Protein AF-M1MI46-F1 (afdb_monomer)

Foldseek 3Di:
DDPPPPDDDDDDDWFDDDDQDKDKDKDKAFADPQKDKDKDPAFQWPPVFKWKALDPPNDHDTDPDKDWDADPVRRRIIIIMGGGPRGIMMIITIGSIHDDDPVSVVSVVVSVVRVVVVVVVVVVVVVVVVVVVVVVVVVVVVVVVVVVVVVVVVVVVVVVVVVVVVVVVVVVVVVVVVVVVVVVVVVVVVVVVVVVVVVVVVVVVVVVVVVVVVVVVVVVVVVVVVCVVCVCVVVPPDDPVRVVVVVVVVVVQAAEDEEAQAPVCCCVVCVPDDFRYWYAHPPQRWIWGDHVPDTHTDDLSPFDDADCVDQGPHGNVVVVVVVVCVVCVPDDPCPVVCVVVVVVVVVVVVVVVCVVPPPDPPVPDDCVNVVNPPDDPDDDDDPVQCPDPNGNHDPDPVRHGPDDPDDDPPPPPDDDPVRCVVPDDPPVRCLVPQPQPDHCCVQPVPPPPDGPDPCPRPVPPPDPDAPPPPGDDDDDDDDDADDAPDPDPDDHDPVNVVVNQVVQCHPHGAAEPEPEEPLVVQDFHKYWYAPHHPDLDGAIWIKGWADDPGSQWIKMWTFGPCPDPDNRWIWIWIRHRNRTDHIDTDDDPSRHDDCVNVVHDHPDPDDPVNPPPD

Radius of gyration: 76.77 Å; Cα contacts (8 Å, |Δi|>4): 601; chains: 1; bounding box: 136×108×229 Å

pLDDT: mean 82.17, std 14.29, range [41.44, 98.5]

Secondary structure (DSSP, 8-state):
-----SS----PPP----S---EEEEEEEE-BTTEEEEE-SSSSEEEEEEEEEEETTTEEEEE--EEEE--SS-TT--EEEEE-S-SEEEEEEEE------HHHHHHHHHHHHHHHHHHHHHHHHHHHHHHHHHHHHHHHHHHHHHHHHHHHHHHHHHHHHHHHHHHHHHHHHHHHHHHHHHHHHHHHHHHHHHHHHHHHHHHHHHHHHHHHHHHHHHHHHHHHHHHHHHHHHHS-SS-HHHHHHHHHHHHHT--BPPPBSSGGGHHHHSSSPPTT-EEEETTTTEEEEE-SSSEEE-SGGGPPPP-SSS-SSS-HHHHHHHHHHHHHTT--TTHHHHHHHHHHHHHHHHHHHHHHH--S-TT---TTTTT-TT-----PPPGGGSSSTTSS----TTSS--SPPP-----TT---HHHHHHHSPPHHHHHHHT-SSS-HHHH-SSSSSS-S-GGGSSSS-S-SS--SSS----S----PPPPTT--SSPPPPHHHHHHHHHHTT-SSSPEE-TTSBTTT--SSEEEEEES-BTSSSSSEEEEEEEESSSSSSEEEEEEE-SSSS--S-EEEEEEETTEEPPPEEPPBTTBPPPGGGGTPPPSSPPPGGGGTT-

Nearest PDB structures (foldseek):
  7q3g-assembly1_B  TM=3.097E-01  e=3.326E+00  Desulfofustis sp. PB-SRB1

Structure (mmCIF, N/CA/C/O backbone):
data_AF-M1MI46-F1
#
_entry.id   AF-M1MI46-F1
#
loop_
_atom_site.group_PDB
_atom_site.id
_atom_site.type_symbol
_atom_site.label_atom_id
_atom_site.label_alt_id
_atom_site.label_comp_id
_atom_site.label_asym_id
_atom_site.label_entity_id
_atom_site.label_seq_id
_atom_site.pdbx_PDB_ins_code
_atom_site.Cartn_x
_atom_site.Cartn_y
_atom_site.Cartn_z
_atom_site.occupancy
_atom_site.B_iso_or_equiv
_atom_site.auth_seq_id
_atom_site.auth_comp_id
_atom_site.auth_asym_id
_atom_site.auth_atom_id
_atom_site.pdbx_PDB_model_num
ATOM 1 N N . MET A 1 1 ? -41.808 -1.245 58.869 1.00 45.84 1 MET A N 1
ATOM 2 C CA . MET A 1 1 ? -40.716 -0.907 59.804 1.00 45.84 1 MET A CA 1
ATOM 3 C C . MET A 1 1 ? -41.253 0.136 60.759 1.00 45.84 1 MET A C 1
ATOM 5 O O . MET A 1 1 ? -41.869 1.089 60.299 1.00 45.84 1 MET A O 1
ATOM 9 N N . SER A 1 2 ? -41.160 -0.130 62.061 1.00 47.25 2 SER A N 1
ATOM 10 C CA . SER A 1 2 ? -41.651 0.770 63.105 1.00 47.25 2 SER A CA 1
ATOM 11 C C . SER A 1 2 ? -40.947 2.122 62.974 1.00 47.25 2 SER A C 1
ATOM 13 O O . SER A 1 2 ? -39.722 2.169 62.993 1.00 47.25 2 SER A O 1
ATOM 15 N N . ASN A 1 3 ? -41.715 3.198 62.782 1.00 56.69 3 ASN A N 1
ATOM 16 C CA . ASN A 1 3 ? -41.227 4.580 62.767 1.00 56.69 3 ASN A CA 1
ATOM 17 C C . ASN A 1 3 ? -40.944 5.025 64.210 1.00 56.69 3 ASN A C 1
ATOM 19 O O . ASN A 1 3 ? -41.645 5.881 64.744 1.00 56.69 3 ASN A O 1
ATOM 23 N N . TYR A 1 4 ? -39.972 4.398 64.860 1.00 60.97 4 TYR A N 1
ATOM 24 C CA . TYR A 1 4 ? -39.498 4.802 66.174 1.00 60.97 4 TYR A CA 1
ATOM 25 C C . TYR A 1 4 ? -37.981 5.048 66.112 1.00 60.97 4 TYR A C 1
ATOM 27 O O . TYR A 1 4 ? -37.277 4.211 65.543 1.00 60.97 4 TYR A O 1
ATOM 35 N N . PRO A 1 5 ? -37.474 6.143 66.706 1.00 62.88 5 PRO A N 1
ATOM 36 C CA . PRO A 1 5 ? -38.234 7.259 67.274 1.00 62.88 5 PRO A CA 1
ATOM 37 C C . PRO A 1 5 ? -38.684 8.248 66.182 1.00 62.88 5 PRO A C 1
ATOM 39 O O . PRO A 1 5 ? -37.930 8.558 65.263 1.00 62.88 5 PRO A O 1
ATOM 42 N N . LYS A 1 6 ? -39.913 8.774 66.280 1.00 67.62 6 LYS A N 1
ATOM 43 C CA . LYS A 1 6 ? -40.302 10.004 65.552 1.00 67.62 6 LYS A CA 1
ATOM 44 C C . LYS A 1 6 ? -39.835 11.261 66.287 1.00 67.62 6 LYS A C 1
ATOM 46 O O . LYS A 1 6 ? -39.567 12.267 65.643 1.00 67.62 6 LYS A O 1
ATOM 51 N N . GLU A 1 7 ? -39.740 11.178 67.611 1.00 75.31 7 GLU A N 1
ATOM 52 C CA . GLU A 1 7 ? -39.284 12.218 68.534 1.00 75.31 7 GLU A CA 1
ATOM 53 C C . GLU A 1 7 ? -38.570 11.549 69.719 1.00 75.31 7 GLU A C 1
ATOM 55 O O . GLU A 1 7 ? -38.691 10.339 69.910 1.00 75.31 7 GLU A O 1
ATOM 60 N N . ILE A 1 8 ? -37.812 12.322 70.496 1.00 78.00 8 ILE A N 1
ATOM 61 C CA . ILE A 1 8 ? -37.105 11.826 71.684 1.00 78.00 8 ILE A CA 1
ATOM 62 C C . ILE A 1 8 ? -38.130 11.471 72.766 1.00 78.00 8 ILE A C 1
ATOM 64 O O . ILE A 1 8 ? -38.998 12.285 73.086 1.00 78.00 8 ILE A O 1
ATOM 68 N N . ASP A 1 9 ? -38.004 10.282 73.355 1.00 82.94 9 ASP A N 1
ATOM 69 C CA . ASP A 1 9 ? -38.838 9.894 74.489 1.00 82.94 9 ASP A CA 1
ATOM 70 C C . ASP A 1 9 ? -38.557 10.795 75.695 1.00 82.94 9 ASP A C 1
ATOM 72 O O . ASP A 1 9 ? -37.427 10.895 76.174 1.00 82.94 9 ASP A O 1
ATOM 76 N N . ASN A 1 10 ? -39.613 11.436 76.197 1.00 81.69 10 ASN A N 1
ATOM 77 C CA . ASN A 1 10 ? -39.555 12.311 77.361 1.00 81.69 10 ASN A CA 1
ATOM 78 C C . ASN A 1 10 ? -40.213 11.635 78.569 1.00 81.69 10 ASN A C 1
ATOM 80 O O . ASN A 1 10 ? -41.377 11.219 78.523 1.00 81.69 10 ASN A O 1
ATOM 84 N N . PHE A 1 11 ? -39.479 11.572 79.677 1.00 82.25 11 PHE A N 1
ATOM 85 C CA . PHE A 1 11 ? -39.963 11.063 80.959 1.00 82.25 11 PHE A CA 1
ATOM 86 C C . PHE A 1 11 ? -40.108 12.226 81.939 1.00 82.25 11 PHE A C 1
ATOM 88 O O . PHE A 1 11 ? -39.228 13.078 82.026 1.00 82.25 11 PHE A O 1
ATOM 95 N N . VAL A 1 12 ? -41.230 12.273 82.661 1.00 75.50 12 VAL A N 1
ATOM 96 C CA . VAL A 1 12 ? -41.435 13.260 83.730 1.00 75.50 12 VAL A CA 1
ATOM 97 C C . VAL A 1 12 ? -40.519 12.889 84.893 1.00 75.50 12 VAL A C 1
ATOM 99 O O . VAL A 1 12 ? -40.491 11.729 85.306 1.00 75.50 12 VAL A O 1
ATOM 102 N N . GLU A 1 13 ? -39.760 13.857 85.400 1.00 79.25 13 GLU A N 1
ATOM 103 C CA . GLU A 1 13 ? -38.877 13.647 86.544 1.00 79.25 13 GLU A CA 1
ATOM 104 C C . GLU A 1 13 ? -39.716 13.398 87.803 1.00 79.25 13 GLU A C 1
ATOM 106 O O . GLU A 1 13 ? -40.487 14.253 88.231 1.00 79.25 13 GLU A O 1
ATOM 111 N N . LYS A 1 14 ? -39.576 12.206 88.387 1.00 82.19 14 LYS A N 1
ATOM 112 C CA . LYS A 1 14 ? -40.170 11.865 89.682 1.00 82.19 14 LYS A CA 1
ATOM 113 C C . LYS A 1 14 ? -39.311 12.463 90.796 1.00 82.19 14 LYS A C 1
ATOM 115 O O . LYS A 1 14 ? -38.084 12.341 90.767 1.00 82.19 14 LYS A O 1
ATOM 120 N N . LEU A 1 15 ? -39.940 13.055 91.807 1.00 78.88 15 LEU A N 1
ATOM 121 C CA . LEU A 1 15 ? -39.293 13.583 93.007 1.00 78.88 15 LEU A CA 1
ATOM 122 C C . LEU A 1 15 ? -38.750 12.434 93.869 1.00 78.88 15 LEU A C 1
ATOM 124 O O . LEU A 1 15 ? -39.371 12.000 94.838 1.00 78.88 15 LEU A O 1
ATOM 128 N N . ASN A 1 16 ? -37.574 11.930 93.499 1.00 67.50 16 ASN A N 1
ATOM 129 C CA . ASN A 1 16 ? -36.930 10.793 94.144 1.00 67.50 16 ASN A CA 1
ATOM 130 C C . ASN A 1 16 ? -35.952 11.261 95.232 1.00 67.50 16 ASN A C 1
ATOM 132 O O . ASN A 1 16 ? -34.869 11.765 94.919 1.00 67.50 16 ASN A O 1
ATOM 136 N N . LYS A 1 17 ? -36.317 11.124 96.513 1.00 60.38 17 LYS A N 1
ATOM 137 C CA . LYS A 1 17 ? -35.444 11.503 97.636 1.00 60.38 17 LYS A CA 1
ATOM 138 C C . LYS A 1 17 ? -35.492 10.458 98.756 1.00 60.38 17 LYS A C 1
ATOM 140 O O . LYS A 1 17 ? -36.524 10.213 99.365 1.00 60.38 17 LYS A O 1
ATOM 145 N N . LEU A 1 18 ? -34.338 9.843 99.005 1.00 56.00 18 LEU A N 1
ATOM 146 C CA . LEU A 1 18 ? -34.160 8.545 99.672 1.00 56.00 18 LEU A CA 1
ATOM 147 C C . LEU A 1 18 ? -34.063 8.560 101.212 1.00 56.00 18 LEU A C 1
ATOM 149 O O . LEU A 1 18 ? -33.775 7.523 101.798 1.00 56.00 18 LEU A O 1
ATOM 153 N N . ASP A 1 19 ? -34.345 9.675 101.889 1.00 59.00 19 ASP A N 1
ATOM 154 C CA . ASP A 1 19 ? -33.951 9.845 103.302 1.00 59.00 19 ASP A CA 1
ATOM 155 C C . ASP A 1 19 ? -35.105 10.177 104.271 1.00 59.00 19 ASP A C 1
ATOM 157 O O . ASP A 1 19 ? -34.891 10.878 105.256 1.00 59.00 19 ASP A O 1
ATOM 161 N N . ASN A 1 20 ? -36.344 9.719 104.026 1.00 63.91 20 ASN A N 1
ATOM 162 C CA . ASN A 1 20 ? -37.511 9.994 104.901 1.00 63.91 20 ASN A CA 1
ATOM 163 C C . ASN A 1 20 ? -37.749 11.496 105.206 1.00 63.91 20 ASN A C 1
ATOM 165 O O . ASN A 1 20 ? -38.446 11.851 106.160 1.00 63.91 20 ASN A O 1
ATOM 169 N N . ASN A 1 21 ? -37.163 12.384 104.404 1.00 73.56 21 ASN A N 1
ATOM 170 C CA . ASN A 1 21 ? -37.239 13.823 104.585 1.00 73.56 21 ASN A CA 1
ATOM 171 C C . ASN A 1 21 ? -38.555 14.353 104.018 1.00 73.56 21 ASN A C 1
ATOM 173 O O . ASN A 1 21 ? -39.020 13.923 102.965 1.00 73.56 21 ASN A O 1
ATOM 177 N N . THR A 1 22 ? -39.130 15.329 104.710 1.00 79.31 22 THR A N 1
ATOM 178 C CA . THR A 1 22 ? -40.333 16.025 104.263 1.00 79.31 22 THR A CA 1
ATOM 179 C C . THR A 1 22 ? -39.940 17.250 103.443 1.00 79.31 22 THR A C 1
ATOM 181 O O . THR A 1 22 ? -39.203 18.113 103.922 1.00 79.31 22 THR A O 1
ATOM 184 N N . TYR A 1 23 ? -40.438 17.341 102.214 1.00 83.88 23 TYR A N 1
ATOM 185 C CA . TYR A 1 23 ? -40.173 18.448 101.300 1.00 83.88 23 TYR A CA 1
ATOM 186 C C . TYR A 1 23 ? -41.397 19.337 101.179 1.00 83.88 23 TYR A C 1
ATOM 188 O O . TYR A 1 23 ? -42.492 18.843 100.937 1.00 83.88 23 TYR A O 1
ATOM 196 N N . VAL A 1 24 ? -41.200 20.647 101.310 1.00 86.19 24 VAL A N 1
ATOM 197 C CA . VAL A 1 24 ? -42.235 21.636 101.003 1.00 86.19 24 VAL A CA 1
ATOM 198 C C . VAL A 1 24 ? -42.163 21.937 99.513 1.00 86.19 24 VAL A C 1
ATOM 200 O O . VAL A 1 24 ? -41.141 22.434 99.036 1.00 86.19 24 VAL A O 1
ATOM 203 N N . ILE A 1 25 ? -43.234 21.623 98.795 1.00 87.94 25 ILE A N 1
ATOM 204 C CA . ILE A 1 25 ? -43.391 21.923 97.375 1.00 87.94 25 ILE A CA 1
ATOM 205 C C . ILE A 1 25 ? -44.410 23.046 97.218 1.00 87.94 25 ILE A C 1
ATOM 207 O O . ILE A 1 25 ? -45.293 23.232 98.057 1.00 87.94 25 ILE A O 1
ATOM 211 N N . GLU A 1 26 ? -44.242 23.820 96.154 1.00 89.75 26 GLU A N 1
ATOM 212 C CA . GLU A 1 26 ? -45.206 24.795 95.677 1.00 89.75 26 GLU A CA 1
ATOM 213 C C . GLU A 1 26 ? -45.521 24.480 94.215 1.00 89.75 26 GLU A C 1
ATOM 215 O O . GLU A 1 26 ? -44.627 24.493 93.371 1.00 89.75 26 GLU A O 1
ATOM 220 N N . GLU A 1 27 ? -46.787 24.198 93.932 1.00 89.75 27 GLU A N 1
ATOM 221 C CA . GLU A 1 27 ? -47.305 24.054 92.578 1.00 89.75 27 GLU A CA 1
ATOM 222 C C . GLU A 1 27 ? -48.005 25.339 92.154 1.00 89.75 27 GLU A C 1
ATOM 224 O O . GLU A 1 27 ? -48.923 25.808 92.833 1.00 89.75 27 GLU A O 1
ATOM 229 N N . GLU A 1 28 ? -47.606 25.887 91.010 1.00 90.81 28 GLU A N 1
ATOM 230 C CA . GLU A 1 28 ? -48.368 26.935 90.338 1.00 90.81 28 GLU A CA 1
ATOM 231 C C . GLU A 1 28 ? -49.483 26.301 89.511 1.00 90.81 28 GLU A C 1
ATOM 233 O O . GLU A 1 28 ? -49.235 25.447 88.657 1.00 90.81 28 GLU A O 1
ATOM 238 N N . ILE A 1 29 ? -50.716 26.742 89.748 1.00 89.38 29 ILE A N 1
ATOM 239 C CA . ILE A 1 29 ? -51.882 26.265 89.015 1.00 89.38 29 ILE A CA 1
ATOM 240 C C . ILE A 1 29 ? -52.673 27.428 88.439 1.00 89.38 29 ILE A C 1
ATOM 242 O O . ILE A 1 29 ? -52.695 28.542 88.971 1.00 89.38 29 ILE A O 1
ATOM 246 N N . ILE A 1 30 ? -53.364 27.136 87.342 1.00 88.06 30 ILE A N 1
ATOM 247 C CA . ILE A 1 30 ? -54.232 28.080 86.649 1.00 88.06 30 ILE A CA 1
ATOM 248 C C . ILE A 1 30 ? -55.641 27.490 86.650 1.00 88.06 30 ILE A C 1
ATOM 250 O O . ILE A 1 30 ? -55.883 26.432 86.068 1.00 88.06 30 ILE A O 1
ATOM 254 N N . THR A 1 31 ? -56.579 28.152 87.326 1.00 83.88 31 THR A N 1
ATOM 255 C CA . THR A 1 31 ? -57.992 27.744 87.315 1.00 83.88 31 THR A CA 1
ATOM 256 C C . THR A 1 31 ? -58.625 28.071 85.960 1.00 83.88 31 THR A C 1
ATOM 258 O O . THR A 1 31 ? -58.363 29.121 85.371 1.00 83.88 31 THR A O 1
ATOM 261 N N . SER A 1 32 ? -59.499 27.191 85.471 1.00 84.19 32 SER A N 1
ATOM 262 C CA . SER A 1 32 ? -60.275 27.416 84.250 1.00 84.19 32 SER A CA 1
ATOM 263 C C . SER A 1 32 ? -61.749 27.537 84.621 1.00 84.19 32 SER A C 1
ATOM 265 O O . SER A 1 32 ? -62.297 26.679 85.310 1.00 84.19 32 SER A O 1
ATOM 267 N N . ASN A 1 33 ? -62.400 28.631 84.218 1.00 82.75 33 ASN A N 1
ATOM 268 C CA . ASN A 1 33 ? -63.797 28.934 84.571 1.00 82.75 33 ASN A CA 1
ATOM 269 C C . ASN A 1 33 ? -64.090 28.910 86.089 1.00 82.75 33 ASN A C 1
ATOM 271 O O . ASN A 1 33 ? -65.174 28.519 86.519 1.00 82.75 33 ASN A O 1
ATOM 275 N N . GLY A 1 34 ? -63.121 29.340 86.905 1.00 82.88 34 GLY A N 1
ATOM 276 C CA . GLY A 1 34 ? -63.251 29.451 88.361 1.00 82.88 34 GLY A CA 1
ATOM 277 C C . GLY A 1 34 ? -63.114 28.136 89.136 1.00 82.88 34 GLY A C 1
ATOM 278 O O . GLY A 1 34 ? -63.373 28.106 90.343 1.00 82.88 34 GLY A O 1
ATOM 279 N N . VAL A 1 35 ? -62.708 27.054 88.460 1.00 87.81 35 VAL A N 1
ATOM 280 C CA . VAL A 1 35 ? -62.463 25.737 89.060 1.00 87.81 35 VAL A CA 1
ATOM 281 C C . VAL A 1 35 ? -61.096 25.206 88.620 1.00 87.81 35 VAL A C 1
ATOM 283 O O . VAL A 1 35 ? -60.704 25.339 87.461 1.00 87.81 35 VAL A O 1
ATOM 286 N N . TYR A 1 36 ? -60.366 24.586 89.542 1.00 90.06 36 TYR A N 1
ATOM 287 C CA . TYR A 1 36 ? -59.227 23.718 89.236 1.00 90.06 36 TYR A CA 1
ATOM 288 C C . TYR A 1 36 ? -59.482 22.351 89.859 1.00 90.06 36 TYR A C 1
ATOM 290 O O . TYR A 1 36 ? -59.865 22.276 91.026 1.00 90.06 36 TYR A O 1
ATOM 298 N N . GLU A 1 37 ? -59.311 21.287 89.080 1.00 90.69 37 GLU A N 1
ATOM 299 C CA . GLU A 1 37 ? -59.473 19.907 89.529 1.00 90.69 37 GLU A CA 1
ATOM 300 C C . GLU A 1 37 ? -58.439 19.034 88.822 1.00 90.69 37 GLU A C 1
ATOM 302 O O . GLU A 1 37 ? -58.538 18.797 87.619 1.00 90.69 37 GLU A O 1
ATOM 307 N N . ALA A 1 38 ? -57.430 18.596 89.570 1.00 90.06 38 ALA A N 1
ATOM 308 C CA . ALA A 1 38 ? -56.378 17.714 89.079 1.00 90.06 38 ALA A CA 1
ATOM 309 C C . ALA A 1 38 ? -55.748 16.923 90.237 1.00 90.06 38 ALA A C 1
ATOM 311 O O . ALA A 1 38 ? -55.961 17.232 91.417 1.00 90.06 38 ALA A O 1
ATOM 312 N N . GLU A 1 39 ? -54.977 15.894 89.887 1.00 89.81 39 GLU A N 1
ATOM 313 C CA . GLU A 1 39 ? -54.014 15.283 90.807 1.00 89.81 39 GLU A CA 1
ATOM 314 C C . GLU A 1 39 ? -52.897 16.301 91.080 1.00 89.81 39 GLU A C 1
ATOM 316 O O . GLU A 1 39 ? -52.475 17.013 90.166 1.00 89.81 39 GLU A O 1
ATOM 321 N N . LEU A 1 40 ? -52.439 16.392 92.329 1.00 89.31 40 LEU A N 1
ATOM 322 C CA . LEU A 1 40 ? -51.198 17.099 92.638 1.00 89.31 40 LEU A CA 1
ATOM 323 C C . LEU A 1 40 ? -50.040 16.416 91.895 1.00 89.31 40 LEU A C 1
ATOM 325 O O . LEU A 1 40 ? -50.061 15.203 91.684 1.00 89.31 40 LEU A O 1
ATOM 329 N N . GLN A 1 41 ? -49.050 17.204 91.485 1.00 87.44 41 GLN A N 1
ATOM 330 C CA . GLN A 1 41 ? -47.896 16.755 90.705 1.00 87.44 41 GLN A CA 1
ATOM 331 C C . GLN A 1 41 ? -47.049 15.710 91.437 1.00 87.44 41 GLN A C 1
ATOM 333 O O . GLN A 1 41 ? -46.396 14.911 90.767 1.00 87.44 41 GLN A O 1
ATOM 338 N N . HIS A 1 42 ? -47.076 15.704 92.775 1.00 88.38 42 HIS A N 1
ATOM 339 C CA . HIS A 1 42 ? -46.331 14.753 93.593 1.00 88.38 42 HIS A CA 1
ATOM 340 C C . HIS A 1 42 ? -47.213 13.798 94.396 1.00 88.38 42 HIS A C 1
ATOM 342 O O . HIS A 1 42 ? -48.326 14.131 94.816 1.00 88.38 42 HIS A O 1
ATOM 348 N N . ASP A 1 43 ? -46.664 12.618 94.675 1.00 88.25 43 ASP A N 1
ATOM 349 C CA . ASP A 1 43 ? -47.308 11.614 95.520 1.00 88.25 43 ASP A CA 1
ATOM 350 C C . ASP A 1 43 ? -47.005 11.858 97.009 1.00 88.25 43 ASP A C 1
ATOM 352 O O . ASP A 1 43 ? -46.315 12.800 97.390 1.00 88.25 43 ASP A O 1
ATOM 356 N N . ASN A 1 44 ? -47.555 11.019 97.888 1.00 86.69 44 ASN A N 1
ATOM 357 C CA . ASN A 1 44 ? -47.330 11.003 99.339 1.00 86.69 44 ASN A CA 1
ATOM 358 C C . ASN A 1 44 ? -47.514 12.367 100.027 1.00 86.69 44 ASN A C 1
ATOM 360 O O . ASN A 1 44 ? -46.851 12.683 101.019 1.00 86.69 44 ASN A O 1
ATOM 364 N N . VAL A 1 45 ? -48.437 13.180 99.510 1.00 88.94 45 VAL A N 1
ATOM 365 C CA . VAL A 1 45 ? -48.726 14.512 100.043 1.00 88.94 45 VAL A CA 1
ATOM 366 C C . VAL A 1 45 ? -49.331 14.413 101.444 1.00 88.94 45 VAL A C 1
ATOM 368 O O . VAL A 1 45 ? -50.354 13.758 101.682 1.00 88.94 45 VAL A O 1
ATOM 371 N N . ASN A 1 46 ? -48.729 15.125 102.393 1.00 89.06 46 ASN A N 1
ATOM 372 C CA . ASN A 1 46 ? -49.276 15.323 103.722 1.00 89.06 46 ASN A CA 1
ATOM 373 C C . ASN A 1 46 ? -50.485 16.264 103.637 1.00 89.06 46 ASN A C 1
ATOM 375 O O . ASN A 1 46 ? -50.383 17.485 103.638 1.00 89.06 46 ASN A O 1
ATOM 379 N N . LYS A 1 47 ? -51.678 15.675 103.614 1.00 86.62 47 LYS A N 1
ATOM 380 C CA . LYS A 1 47 ? -52.954 16.385 103.413 1.00 86.62 47 LYS A CA 1
ATOM 381 C C . LYS A 1 47 ? -53.212 17.496 104.437 1.00 86.62 47 LYS A C 1
ATOM 383 O O . LYS A 1 47 ? -53.979 18.408 104.155 1.00 86.62 47 LYS A O 1
ATOM 388 N N . LYS A 1 48 ? -52.589 17.433 105.622 1.00 86.75 48 LYS A N 1
ATOM 389 C CA . LYS A 1 48 ? -52.739 18.453 106.676 1.00 86.75 48 LYS A CA 1
ATOM 390 C C . LYS A 1 48 ? -51.966 19.739 106.389 1.00 86.75 48 LYS A C 1
ATOM 392 O O . LYS A 1 48 ? -52.235 20.747 107.034 1.00 86.75 48 LYS A O 1
ATOM 397 N N . THR A 1 49 ? -51.002 19.700 105.476 1.00 89.19 49 THR A N 1
ATOM 398 C CA . THR A 1 49 ? -50.122 20.833 105.164 1.00 89.19 49 THR A CA 1
ATOM 399 C C . THR A 1 49 ? -50.420 21.449 103.808 1.00 89.19 49 THR A C 1
ATOM 401 O O . THR A 1 49 ? -49.788 22.437 103.445 1.00 89.19 49 THR A O 1
ATOM 404 N N . VAL A 1 50 ? -51.415 20.918 103.092 1.00 90.06 50 VAL A N 1
ATOM 405 C CA . VAL A 1 50 ? -51.906 21.510 101.853 1.00 90.06 50 VAL A CA 1
ATOM 406 C C . VAL A 1 50 ? -52.537 22.858 102.165 1.00 90.06 50 VAL A C 1
ATOM 408 O O . VAL A 1 50 ? -53.457 22.978 102.972 1.00 90.06 50 VAL A O 1
ATOM 411 N N . ASN A 1 51 ? -52.034 23.900 101.528 1.00 89.94 51 ASN A N 1
ATOM 412 C CA . ASN A 1 51 ? -52.539 25.251 101.658 1.00 89.94 51 ASN A CA 1
ATOM 413 C C . ASN A 1 51 ? -52.538 25.906 100.280 1.00 89.94 51 ASN A C 1
ATOM 415 O O . ASN A 1 51 ? -51.574 25.783 99.531 1.00 89.94 51 ASN A O 1
ATOM 419 N N . VAL A 1 52 ? -53.615 26.615 99.957 1.00 89.81 52 VAL A N 1
ATOM 420 C CA . VAL A 1 52 ? -53.762 27.308 98.675 1.00 89.81 52 VAL A CA 1
ATOM 421 C C . VAL A 1 52 ? -53.673 28.806 98.920 1.00 89.81 52 VAL A C 1
ATOM 423 O O . VAL A 1 52 ? -54.418 29.344 99.743 1.00 89.81 52 VAL A O 1
ATOM 426 N N . TYR A 1 53 ? -52.780 29.471 98.199 1.00 90.00 53 TYR A N 1
ATOM 427 C CA . TYR A 1 53 ? -52.520 30.900 98.315 1.00 90.00 53 TYR A CA 1
ATOM 428 C C . TYR A 1 53 ? -52.699 31.611 96.978 1.00 90.00 53 TYR A C 1
ATOM 430 O O . TYR A 1 53 ? -52.485 31.040 95.910 1.00 90.00 53 TYR A O 1
ATOM 438 N N . THR A 1 54 ? -53.069 32.889 97.035 1.00 87.88 54 THR A N 1
ATOM 439 C CA . THR A 1 54 ? -53.160 33.749 95.844 1.00 87.88 54 THR A CA 1
ATOM 440 C C . THR A 1 54 ? -51.809 34.344 95.424 1.00 87.88 54 THR A C 1
ATOM 442 O O . THR A 1 54 ? -51.772 35.149 94.497 1.00 87.88 54 THR A O 1
ATOM 445 N N . GLY A 1 55 ? -50.715 34.016 96.121 1.00 84.19 55 GLY A N 1
ATOM 446 C CA . GLY A 1 55 ? -49.351 34.462 95.829 1.00 84.19 55 GLY A CA 1
ATOM 447 C C . GLY A 1 55 ? -48.307 33.393 96.175 1.00 84.19 55 GLY A C 1
ATOM 448 O O . GLY A 1 55 ? -48.571 32.488 96.964 1.00 84.19 55 GLY A O 1
ATOM 449 N N . THR A 1 56 ? -47.121 33.495 95.570 1.00 86.69 56 THR A N 1
ATOM 450 C CA . THR A 1 56 ? -46.015 32.535 95.748 1.00 86.69 56 THR A CA 1
ATOM 451 C C . THR A 1 56 ? -45.448 32.561 97.165 1.00 86.69 56 THR A C 1
ATOM 453 O O . THR A 1 56 ? -45.561 33.561 97.880 1.00 86.69 56 THR A O 1
ATOM 456 N N . LYS A 1 57 ? -44.786 31.479 97.573 1.00 84.19 57 LYS A N 1
ATOM 457 C CA . LYS A 1 57 ? -44.101 31.309 98.863 1.00 84.19 57 LYS A CA 1
ATOM 458 C C . LYS A 1 57 ? -44.987 31.634 100.064 1.00 84.19 57 LYS A C 1
ATOM 460 O O . LYS A 1 57 ? -44.564 32.351 100.973 1.00 84.19 57 LYS A O 1
ATOM 465 N N . LEU A 1 58 ? -46.210 31.099 100.063 1.00 81.44 58 LEU A N 1
ATOM 466 C CA . LEU A 1 58 ? -47.201 31.290 101.135 1.00 81.44 58 LEU A CA 1
ATOM 467 C C . LEU A 1 58 ? -47.627 32.763 101.332 1.00 81.44 58 LEU A C 1
ATOM 469 O O . LEU A 1 58 ? -47.973 33.168 102.444 1.00 81.44 58 LEU A O 1
ATOM 473 N N . SER A 1 59 ? -47.576 33.583 100.276 1.00 81.19 59 SER A N 1
ATOM 474 C CA . SER A 1 59 ? -47.976 34.997 100.316 1.00 81.19 59 SER A CA 1
ATOM 475 C C . SER A 1 59 ? -49.389 35.229 99.761 1.00 81.19 59 SER A C 1
ATOM 477 O O . SER A 1 59 ? -49.969 34.381 99.091 1.00 81.19 59 SER A O 1
ATOM 479 N N . GLY A 1 60 ? -49.977 36.396 100.032 1.00 84.75 60 GLY A N 1
ATOM 480 C CA . GLY A 1 60 ? -51.343 36.716 99.599 1.00 84.75 60 GLY A CA 1
ATOM 481 C C . GLY A 1 60 ? -52.432 36.113 100.495 1.00 84.75 60 GLY A C 1
ATOM 482 O O . GLY A 1 60 ? -52.182 35.757 101.647 1.00 84.75 60 GLY A O 1
ATOM 483 N N . ASN A 1 61 ? -53.664 36.043 99.981 1.00 86.06 61 ASN A N 1
ATOM 484 C CA . ASN A 1 61 ? -54.802 35.524 100.737 1.00 86.06 61 ASN A CA 1
ATOM 485 C C . ASN A 1 61 ? -54.797 33.996 100.711 1.00 86.06 61 ASN A C 1
ATOM 487 O O . ASN A 1 61 ? -54.659 33.384 99.650 1.00 86.06 61 ASN A O 1
ATOM 491 N N . LYS A 1 62 ? -54.991 33.386 101.881 1.00 86.75 62 LYS A N 1
ATOM 492 C CA . LYS A 1 62 ? -55.198 31.946 101.994 1.00 86.75 62 LYS A CA 1
ATOM 493 C C . LYS A 1 62 ? -56.632 31.602 101.603 1.00 86.75 62 LYS A C 1
ATOM 495 O O . LYS A 1 62 ? -57.577 32.236 102.072 1.00 86.75 62 LYS A O 1
ATOM 500 N N . LEU A 1 63 ? -56.794 30.593 100.755 1.00 86.38 63 LEU A N 1
ATOM 501 C CA . LEU A 1 63 ? -58.104 30.062 100.411 1.00 86.38 63 LEU A CA 1
ATOM 502 C C . LEU A 1 63 ? -58.526 29.023 101.459 1.00 86.38 63 LEU A C 1
ATOM 504 O O . LEU A 1 63 ? -57.875 27.991 101.611 1.00 86.38 63 LEU A O 1
ATOM 508 N N . GLU A 1 64 ? -59.619 29.291 102.172 1.00 80.94 64 GLU A N 1
ATOM 509 C CA . GLU A 1 64 ? -60.091 28.421 103.265 1.00 80.94 64 GLU A CA 1
ATOM 510 C C . GLU A 1 64 ? -60.988 27.265 102.787 1.00 80.94 64 GLU A C 1
ATOM 512 O O . GLU A 1 64 ? -61.280 26.345 103.547 1.00 80.94 64 GLU A O 1
ATOM 517 N N . THR A 1 65 ? -61.437 27.288 101.527 1.00 81.00 65 THR A N 1
ATOM 518 C CA . THR A 1 65 ? -62.358 26.284 100.974 1.00 81.00 65 THR A CA 1
ATOM 519 C C . THR A 1 65 ? -61.788 25.614 99.726 1.00 81.00 65 THR A C 1
ATOM 521 O O . THR A 1 65 ? -61.904 26.130 98.614 1.00 81.00 65 THR A O 1
ATOM 524 N N . TYR A 1 66 ? -61.220 24.428 99.905 1.00 87.50 66 TYR A N 1
ATOM 525 C CA . TYR A 1 66 ? -60.858 23.500 98.835 1.00 87.50 66 TYR A CA 1
ATOM 526 C C . TYR A 1 66 ? -61.173 22.071 99.296 1.00 87.50 66 TYR A C 1
ATOM 528 O O . TYR A 1 66 ? -61.292 21.801 100.493 1.00 87.50 66 TYR A O 1
ATOM 536 N N . ILE A 1 67 ? -61.343 21.150 98.351 1.00 89.06 67 ILE A N 1
ATOM 537 C CA . ILE A 1 67 ? -61.640 19.745 98.641 1.00 89.06 67 ILE A CA 1
ATOM 538 C C . ILE A 1 67 ? -60.422 18.922 98.260 1.00 89.06 67 ILE A C 1
ATOM 540 O O . ILE A 1 67 ? -59.941 19.021 97.135 1.00 89.06 67 ILE A O 1
ATOM 544 N N . ILE A 1 68 ? -59.953 18.087 99.182 1.00 90.25 68 ILE A N 1
ATOM 545 C CA . ILE A 1 68 ? -58.944 17.072 98.895 1.00 90.25 68 ILE A CA 1
ATOM 546 C C . ILE A 1 68 ? -59.613 15.705 98.898 1.00 90.25 68 ILE A C 1
ATOM 548 O O . ILE A 1 68 ? -60.414 15.396 99.782 1.00 90.25 68 ILE A O 1
ATOM 552 N N . SER A 1 69 ? -59.255 14.871 97.931 1.00 89.00 69 SER A N 1
ATOM 553 C CA . SER A 1 69 ? -59.665 13.472 97.874 1.00 89.00 69 SER A CA 1
ATOM 554 C C . SER 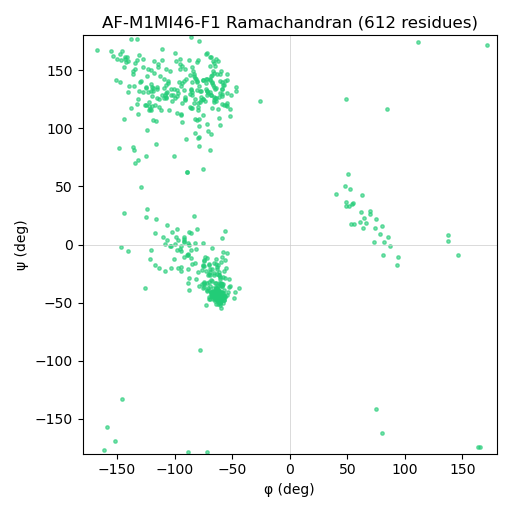A 1 69 ? -58.476 12.566 97.569 1.00 89.00 69 SER A C 1
ATOM 556 O O . SER A 1 69 ? -57.434 13.006 97.084 1.00 89.00 69 SER A O 1
ATOM 558 N N . THR A 1 70 ? -58.615 11.290 97.913 1.00 86.44 70 THR A N 1
ATOM 559 C CA . THR A 1 70 ? -57.593 10.269 97.678 1.00 86.44 70 THR A CA 1
ATOM 560 C C . THR A 1 70 ? -58.209 9.172 96.833 1.00 86.44 70 THR A C 1
ATOM 562 O O . THR A 1 70 ? -59.196 8.573 97.275 1.00 86.44 70 THR A O 1
ATOM 565 N N . PRO A 1 71 ? -57.671 8.909 95.635 1.00 85.94 71 PRO A N 1
ATOM 566 C CA . PRO A 1 71 ? -58.136 7.801 94.818 1.00 85.94 71 PRO A CA 1
ATOM 567 C C . PRO A 1 71 ? -57.975 6.465 95.559 1.00 85.94 71 PRO A C 1
ATOM 569 O O . PRO A 1 71 ? -56.976 6.232 96.238 1.00 85.94 71 PRO A O 1
ATOM 572 N N . SER A 1 72 ? -58.954 5.565 95.434 1.00 81.69 72 SER A N 1
ATOM 573 C CA . SER A 1 72 ? -58.962 4.287 96.166 1.00 81.69 72 SER A CA 1
ATOM 574 C C . SER A 1 72 ? -57.905 3.288 95.685 1.00 81.69 72 SER A C 1
ATOM 576 O O . SER A 1 72 ? -57.499 2.425 96.457 1.00 81.69 72 SER A O 1
ATOM 578 N N . LEU A 1 73 ? -57.477 3.395 94.424 1.00 81.94 73 LEU A N 1
ATOM 579 C CA . LEU A 1 73 ? -56.516 2.481 93.796 1.00 81.94 73 LEU A CA 1
ATOM 580 C C . LEU A 1 73 ? -55.064 2.981 93.866 1.00 81.94 73 LEU A C 1
ATOM 582 O O . LEU A 1 73 ? -54.149 2.176 93.755 1.00 81.94 73 LEU A O 1
ATOM 586 N N . THR A 1 74 ? -54.855 4.279 94.099 1.00 85.25 74 THR A N 1
ATOM 587 C CA . THR A 1 74 ? -53.533 4.919 94.210 1.00 85.25 74 THR A CA 1
ATOM 588 C C . THR A 1 74 ? -53.504 5.798 95.469 1.00 85.25 74 THR A C 1
ATOM 590 O O . THR A 1 74 ? -53.587 7.025 95.378 1.00 85.25 74 THR A O 1
ATOM 593 N N . PRO A 1 75 ? -53.456 5.199 96.675 1.00 83.44 75 PRO A N 1
ATOM 594 C CA . PRO A 1 75 ? -53.631 5.917 97.942 1.00 83.44 75 PRO A CA 1
ATOM 595 C C . PRO A 1 75 ? -52.524 6.936 98.258 1.00 83.44 75 PRO A C 1
ATOM 597 O O . PRO A 1 75 ? -52.713 7.791 99.126 1.00 83.44 75 PRO A O 1
ATOM 600 N N . TRP A 1 76 ? -51.387 6.844 97.565 1.00 85.38 76 TRP A N 1
ATOM 601 C CA . TRP A 1 76 ? -50.294 7.817 97.597 1.00 85.38 76 TRP A CA 1
ATOM 602 C C . TRP A 1 76 ? -50.608 9.097 96.806 1.00 85.38 76 TRP A C 1
ATOM 604 O O . TRP A 1 76 ? -50.000 10.126 97.077 1.00 85.38 76 TRP A O 1
ATOM 614 N N . LYS A 1 77 ? -51.589 9.089 95.896 1.00 88.50 77 LYS A N 1
ATOM 615 C CA . LYS A 1 77 ? -51.995 10.275 95.131 1.00 88.50 77 LYS A CA 1
ATOM 616 C C . LYS A 1 77 ? -52.993 11.143 95.882 1.00 88.50 77 LYS A C 1
ATOM 618 O O . LYS A 1 77 ? -53.785 10.674 96.706 1.00 88.50 77 LYS A O 1
ATOM 623 N N . THR A 1 78 ? -52.981 12.432 95.566 1.00 90.44 78 THR A N 1
ATOM 624 C CA . THR A 1 78 ? -53.875 13.415 96.179 1.00 90.44 78 THR A CA 1
ATOM 625 C C . THR A 1 78 ? -54.512 14.282 95.105 1.00 90.44 78 THR A C 1
ATOM 627 O O . THR A 1 78 ? -53.813 14.973 94.375 1.00 90.44 78 THR A O 1
ATOM 630 N N . ASN A 1 79 ? -55.843 14.280 95.038 1.00 91.25 79 ASN A N 1
ATOM 631 C CA . ASN A 1 79 ? -56.599 15.114 94.109 1.00 91.25 79 ASN A CA 1
ATOM 632 C C . ASN A 1 79 ? -57.124 16.322 94.861 1.00 91.25 79 ASN A C 1
ATOM 634 O O . ASN A 1 79 ? -57.704 16.177 95.942 1.00 91.25 79 ASN A O 1
ATOM 638 N N . ILE A 1 80 ? -56.967 17.498 94.270 1.00 91.81 80 ILE A N 1
ATOM 639 C CA . ILE A 1 80 ? -57.455 18.743 94.845 1.00 91.81 80 ILE A CA 1
ATOM 640 C C . ILE A 1 80 ? -58.464 19.389 93.904 1.00 91.81 80 ILE A C 1
ATOM 642 O O . ILE A 1 80 ? -58.256 19.469 92.695 1.00 91.81 80 ILE A O 1
ATOM 646 N N . LYS A 1 81 ? -59.569 19.858 94.481 1.00 92.44 81 LYS A N 1
ATOM 647 C CA . LYS A 1 81 ? -60.579 20.655 93.798 1.00 92.44 81 LYS A CA 1
ATOM 648 C C . LYS A 1 81 ? -60.706 22.008 94.473 1.00 92.44 81 LYS A C 1
ATOM 650 O O . LYS A 1 81 ? -61.042 22.095 95.656 1.00 92.44 81 LYS A O 1
ATOM 655 N N . ILE A 1 82 ? -60.439 23.058 93.712 1.00 89.25 82 ILE A N 1
ATOM 656 C CA . ILE A 1 82 ? -60.375 24.438 94.186 1.00 89.25 82 ILE A CA 1
ATOM 657 C C . ILE A 1 82 ? -61.443 25.248 93.459 1.00 89.25 82 ILE A C 1
ATOM 659 O O . ILE A 1 82 ? -61.538 25.187 92.235 1.00 89.25 82 ILE A O 1
ATOM 663 N N . PHE A 1 83 ? -62.219 26.026 94.213 1.00 88.88 83 PHE A N 1
ATOM 664 C CA . PHE A 1 83 ? -63.169 26.998 93.675 1.00 88.88 83 PHE A CA 1
ATOM 665 C C . PHE A 1 83 ? -62.667 28.398 94.007 1.00 88.88 83 PHE A C 1
ATOM 667 O O . PHE A 1 83 ? -62.560 28.755 95.179 1.00 88.88 83 PHE A O 1
ATOM 674 N N . SER A 1 84 ? -62.329 29.184 92.990 1.00 84.56 84 SER A N 1
ATOM 675 C CA . SER A 1 84 ? -61.738 30.509 93.180 1.00 84.56 84 SER A CA 1
ATOM 676 C C . SER A 1 84 ? -62.092 31.429 92.023 1.00 84.56 84 SER A C 1
ATOM 678 O O . SER A 1 84 ? -62.092 31.021 90.868 1.00 84.56 84 SER A O 1
ATOM 680 N N . THR A 1 85 ? -62.352 32.702 92.318 1.00 81.56 85 THR A N 1
ATOM 681 C CA . THR A 1 85 ? -62.491 33.750 91.295 1.00 81.56 85 THR A CA 1
ATOM 682 C C . THR A 1 85 ? -61.136 34.284 90.812 1.00 81.56 85 THR A C 1
ATOM 684 O O . THR A 1 85 ? -61.095 35.137 89.929 1.00 81.56 85 THR A O 1
ATOM 687 N N . ILE A 1 86 ? -60.031 33.821 91.407 1.00 84.38 86 ILE A N 1
ATOM 688 C CA . ILE A 1 86 ? -58.650 34.187 91.069 1.00 84.38 86 ILE A CA 1
ATOM 689 C C . ILE A 1 86 ? -58.033 33.066 90.229 1.00 84.38 86 ILE A C 1
ATOM 691 O O . ILE A 1 86 ? -58.074 31.906 90.634 1.00 84.38 86 ILE A O 1
ATOM 695 N N . SER A 1 87 ? -57.455 33.440 89.081 1.00 85.81 87 SER A N 1
ATOM 696 C CA . SER A 1 87 ? -56.948 32.504 88.070 1.00 85.81 87 SER A CA 1
ATOM 697 C C . SER A 1 87 ? -55.656 31.793 88.484 1.00 85.81 87 SER A C 1
ATOM 699 O O . SER A 1 87 ? -55.614 30.569 88.441 1.00 85.81 87 SER A O 1
ATOM 701 N N . HIS A 1 88 ? -54.628 32.538 88.905 1.00 90.50 88 HIS A N 1
ATOM 702 C CA . HIS A 1 88 ? -53.348 31.975 89.347 1.00 90.50 88 HIS A CA 1
ATOM 703 C C . HIS A 1 88 ? -53.367 31.724 90.848 1.00 90.50 88 HIS A C 1
ATOM 705 O O . HIS A 1 88 ? -53.623 32.645 91.630 1.00 90.50 88 HIS A O 1
ATOM 711 N N . LEU A 1 89 ? -53.078 30.490 91.240 1.00 89.31 89 LEU A N 1
ATOM 712 C CA . LEU A 1 89 ? -52.984 30.085 92.635 1.00 89.31 89 LEU A CA 1
ATOM 713 C C . LEU A 1 89 ? -51.738 29.231 92.837 1.00 89.31 89 LEU A C 1
ATOM 715 O O . LEU A 1 89 ? -51.243 28.596 91.908 1.00 89.31 89 LEU A O 1
ATOM 719 N N . TYR A 1 90 ? -51.269 29.205 94.076 1.00 91.94 90 TYR A N 1
ATOM 720 C CA . TYR A 1 90 ? -50.098 28.450 94.485 1.00 91.94 90 TYR A CA 1
ATOM 721 C C . TYR A 1 90 ? -50.511 27.469 95.569 1.00 91.94 90 TYR A C 1
ATOM 723 O O . TYR A 1 90 ? -50.995 27.865 96.634 1.00 91.94 90 TYR A O 1
ATOM 731 N N . ILE A 1 91 ? -50.375 26.181 95.273 1.00 91.00 91 ILE A N 1
ATOM 732 C CA . ILE A 1 91 ? -50.661 25.110 96.218 1.00 91.00 91 ILE A CA 1
ATOM 733 C C . ILE A 1 91 ? -49.343 24.750 96.879 1.00 91.00 91 ILE A C 1
ATOM 735 O O . ILE A 1 91 ? -48.453 24.212 96.230 1.00 91.00 91 ILE A O 1
ATOM 739 N N . SER A 1 92 ? -49.217 25.034 98.169 1.00 90.88 92 SER A N 1
ATOM 740 C CA . SER A 1 92 ? -48.072 24.589 98.947 1.00 90.88 92 SER A CA 1
ATOM 741 C C . SER A 1 92 ? -48.447 23.405 99.815 1.00 90.88 92 SER A C 1
ATOM 743 O O . SER A 1 92 ? -49.493 23.416 100.467 1.00 90.88 92 SER A O 1
ATOM 745 N N . TYR A 1 93 ? -47.605 22.381 99.822 1.00 91.50 93 TYR A N 1
ATOM 746 C CA . TYR A 1 93 ? -47.813 21.191 100.629 1.00 91.50 93 TYR A CA 1
ATOM 747 C C . TYR A 1 93 ? -46.492 20.512 100.960 1.00 91.50 93 TYR A C 1
ATOM 749 O O . TYR A 1 93 ? -45.466 20.733 100.320 1.00 91.50 93 TYR A O 1
ATOM 757 N N . GLU A 1 94 ? -46.530 19.657 101.972 1.00 89.50 94 GLU A N 1
ATOM 758 C CA . GLU A 1 94 ? -45.413 18.781 102.292 1.00 89.50 94 GLU A CA 1
ATOM 759 C C . GLU A 1 94 ? -45.595 17.414 101.629 1.00 89.50 94 GLU A C 1
ATOM 761 O O . GLU A 1 94 ? -46.683 16.847 101.687 1.00 89.50 94 GLU A O 1
ATOM 766 N N . THR A 1 95 ? -44.539 16.859 101.044 1.00 88.00 95 THR A N 1
ATOM 767 C CA . THR A 1 95 ? -44.507 15.498 100.487 1.00 88.00 95 THR A CA 1
ATOM 768 C C . THR A 1 95 ? -43.228 14.773 100.908 1.00 88.00 95 THR A C 1
ATOM 770 O O . THR A 1 95 ? -42.193 15.398 101.150 1.00 88.00 95 THR A O 1
ATOM 773 N N . GLN A 1 96 ? -43.298 13.446 101.010 1.00 84.31 96 GLN A N 1
ATOM 774 C CA . GLN A 1 96 ? -42.126 12.582 101.195 1.00 84.31 96 GLN A CA 1
ATOM 775 C C . GLN A 1 96 ? -41.469 12.160 99.867 1.00 84.31 96 GLN A C 1
ATOM 777 O O . GLN A 1 96 ? -40.453 11.471 99.891 1.00 84.31 96 GLN A O 1
ATOM 782 N N . GLY A 1 97 ? -42.008 12.594 98.724 1.00 85.94 97 GLY A N 1
ATOM 783 C CA . GLY A 1 97 ? -41.540 12.237 97.387 1.00 85.94 97 GLY A CA 1
ATOM 784 C C . GLY A 1 97 ? -42.520 11.350 96.623 1.00 85.94 97 GLY A C 1
ATOM 785 O O . GLY A 1 97 ? -43.535 10.891 97.160 1.00 85.94 97 GLY A O 1
ATOM 786 N N . ASP A 1 98 ? -42.188 11.106 95.359 1.00 86.56 98 ASP A N 1
ATOM 787 C CA . ASP A 1 98 ? -43.056 10.379 94.436 1.00 86.56 98 ASP A CA 1
ATOM 788 C C . ASP A 1 98 ? -42.922 8.865 94.589 1.00 86.56 98 ASP A C 1
ATOM 790 O O . ASP A 1 98 ? -41.842 8.333 94.856 1.00 86.56 98 ASP A O 1
ATOM 794 N N . THR A 1 99 ? -44.028 8.155 94.379 1.00 82.62 99 THR A N 1
ATOM 795 C CA . THR A 1 99 ? -44.021 6.696 94.314 1.00 82.62 99 THR A CA 1
ATOM 796 C C . THR A 1 99 ? -43.667 6.287 92.887 1.00 82.62 99 THR A C 1
ATOM 798 O O . THR A 1 99 ? -44.255 6.762 91.912 1.00 82.62 99 THR A O 1
ATOM 801 N N . VAL A 1 100 ? -42.671 5.410 92.754 1.00 83.12 100 VAL A N 1
ATOM 802 C CA . VAL A 1 100 ? -42.353 4.781 91.469 1.00 83.12 100 VAL A CA 1
ATOM 803 C C . VAL A 1 100 ? -43.343 3.648 91.249 1.00 83.12 100 VAL A C 1
ATOM 805 O O . VAL A 1 100 ? -43.362 2.679 92.012 1.00 83.12 100 VAL A O 1
ATOM 808 N N . GLU A 1 101 ? -44.168 3.781 90.219 1.00 82.50 101 GLU A N 1
ATOM 809 C CA . GLU A 1 101 ? -45.163 2.774 89.865 1.00 82.50 101 GLU A CA 1
ATOM 810 C C . GLU A 1 101 ? -44.547 1.728 88.922 1.00 82.50 101 GLU A C 1
ATOM 812 O O . GLU A 1 101 ? -43.536 1.969 88.251 1.00 82.50 101 GLU A O 1
ATOM 817 N N . ALA A 1 102 ? -45.150 0.537 88.856 1.00 84.06 102 ALA A N 1
ATOM 818 C CA . ALA A 1 102 ? -44.704 -0.490 87.912 1.00 84.06 102 ALA A CA 1
ATOM 819 C C . ALA A 1 102 ? -44.806 0.023 86.463 1.00 84.06 102 ALA A C 1
ATOM 821 O O . ALA A 1 102 ? -43.967 -0.284 85.620 1.00 84.06 102 ALA A O 1
ATOM 822 N N . GLU A 1 103 ? -45.803 0.865 86.201 1.00 84.75 103 GLU A N 1
ATOM 823 C CA . GLU A 1 103 ? -46.052 1.562 84.946 1.00 84.75 103 GLU A CA 1
ATOM 824 C C . GLU A 1 103 ? -44.898 2.494 84.547 1.00 84.75 103 GLU A C 1
ATOM 826 O O . GLU A 1 103 ? -44.529 2.526 83.372 1.00 84.75 103 GLU A O 1
ATOM 831 N N . ASP A 1 104 ? -44.285 3.208 85.496 1.00 84.94 104 ASP A N 1
ATOM 832 C CA . ASP A 1 104 ? -43.151 4.102 85.222 1.00 84.94 104 ASP A CA 1
ATOM 833 C C . ASP A 1 104 ? -41.930 3.309 84.734 1.00 84.94 104 ASP A C 1
ATOM 835 O O . ASP A 1 104 ? -41.301 3.663 83.733 1.00 84.94 104 ASP A O 1
ATOM 839 N N . ILE A 1 105 ? -41.632 2.192 85.407 1.00 85.81 105 ILE A N 1
ATOM 840 C CA . ILE A 1 105 ? -40.540 1.289 85.020 1.00 85.81 105 ILE A CA 1
ATOM 841 C C . ILE A 1 105 ? -40.840 0.624 83.676 1.00 85.81 105 ILE A C 1
ATOM 843 O O . ILE A 1 105 ? -39.957 0.560 82.820 1.00 85.81 105 ILE A O 1
ATOM 847 N N . ASN A 1 106 ? -42.082 0.186 83.455 1.00 90.25 106 ASN A N 1
ATOM 848 C CA . ASN A 1 106 ? -42.492 -0.414 82.187 1.00 90.25 106 ASN A CA 1
ATOM 849 C C . ASN A 1 106 ? -42.327 0.567 81.016 1.00 90.25 106 ASN A C 1
ATOM 851 O O . ASN A 1 106 ? -41.789 0.181 79.985 1.00 90.25 106 ASN A O 1
ATOM 855 N N . ARG A 1 107 ? -42.675 1.851 81.184 1.00 87.75 107 ARG A N 1
ATOM 856 C CA . ARG A 1 107 ? -42.473 2.877 80.141 1.00 87.75 107 ARG A CA 1
ATOM 857 C C . ARG A 1 107 ? -41.002 3.063 79.765 1.00 87.75 107 ARG A C 1
ATOM 859 O O . ARG A 1 107 ? -40.682 3.187 78.583 1.00 87.75 107 ARG A O 1
ATOM 866 N N . VAL A 1 108 ? -40.107 3.098 80.753 1.00 88.81 108 VAL A N 1
ATOM 867 C CA . VAL A 1 108 ? -38.657 3.194 80.505 1.00 88.81 108 VAL A CA 1
ATOM 868 C C . VAL A 1 108 ? -38.152 1.922 79.824 1.00 88.81 108 VAL A C 1
ATOM 870 O O . VAL A 1 108 ? -37.406 1.998 78.849 1.00 88.81 108 VAL A O 1
ATOM 873 N N . GLN A 1 109 ? -38.595 0.753 80.290 1.00 92.44 109 GLN A N 1
ATOM 874 C CA . GLN A 1 109 ? -38.241 -0.534 79.698 1.00 92.44 109 GLN A CA 1
ATOM 875 C C . GLN A 1 109 ? -38.687 -0.626 78.230 1.00 92.44 109 GLN A C 1
ATOM 877 O O . GLN A 1 109 ? -37.894 -1.035 77.381 1.00 92.44 109 GLN A O 1
ATOM 882 N N . ASP A 1 110 ? -39.908 -0.196 77.913 1.00 89.81 110 ASP A N 1
ATOM 883 C CA . ASP A 1 110 ? -40.452 -0.187 76.551 1.00 89.81 110 ASP A CA 1
ATOM 884 C C . ASP A 1 110 ? -39.649 0.734 75.620 1.00 89.81 110 ASP A C 1
ATOM 886 O O . ASP A 1 110 ? -39.351 0.367 74.479 1.00 89.81 110 ASP A O 1
ATOM 890 N N . SER A 1 111 ? -39.237 1.905 76.113 1.00 90.12 111 SER A N 1
ATOM 891 C CA . SER A 1 111 ? -38.373 2.847 75.389 1.00 90.12 111 SER A CA 1
ATOM 892 C C . SER A 1 111 ? -36.977 2.278 75.119 1.00 90.12 111 SER A C 1
ATOM 894 O O . SER A 1 111 ? -36.479 2.337 73.989 1.00 90.12 111 SER A O 1
ATOM 896 N N . ILE A 1 112 ? -36.362 1.643 76.125 1.00 91.19 112 ILE A N 1
ATOM 897 C CA . ILE A 1 112 ? -35.061 0.972 75.990 1.00 91.19 112 ILE A CA 1
ATOM 898 C C . ILE A 1 112 ? -35.148 -0.145 74.949 1.00 91.19 112 ILE A C 1
ATOM 900 O O . ILE A 1 112 ? -34.309 -0.220 74.049 1.00 91.19 112 ILE A O 1
ATOM 904 N N . VAL A 1 113 ? -36.175 -0.996 75.037 1.00 91.94 113 VAL A N 1
ATOM 905 C CA . VAL A 1 113 ? -36.398 -2.089 74.078 1.00 91.94 113 VAL A CA 1
ATOM 906 C C . VAL A 1 113 ? -36.593 -1.530 72.670 1.00 91.94 113 VAL A C 1
ATOM 908 O O . VAL A 1 113 ? -35.956 -2.007 71.729 1.00 91.94 113 VAL A O 1
ATOM 911 N N . SER A 1 114 ? -37.405 -0.483 72.521 1.00 89.31 114 SER A N 1
ATOM 912 C CA . SER A 1 114 ? -37.661 0.160 71.227 1.00 89.31 114 SER A CA 1
ATOM 913 C C . SER A 1 114 ? -36.391 0.771 70.625 1.00 89.31 114 SER A C 1
ATOM 915 O O . SER A 1 114 ? -36.107 0.571 69.442 1.00 89.31 114 SER A O 1
ATOM 917 N N . THR A 1 115 ? -35.573 1.437 71.443 1.00 89.25 115 THR A N 1
ATOM 918 C CA . THR A 1 115 ? -34.279 2.002 71.031 1.00 89.25 115 THR A CA 1
ATOM 919 C C . THR A 1 115 ? -33.297 0.908 70.621 1.00 89.25 115 THR A C 1
ATOM 921 O O . THR A 1 115 ? -32.649 1.015 69.579 1.00 89.25 115 THR A O 1
ATOM 924 N N . GLN A 1 116 ? -33.221 -0.188 71.380 1.00 92.44 116 GLN A N 1
ATOM 925 C CA . GLN A 1 116 ? -32.362 -1.324 71.043 1.00 92.44 116 GLN A CA 1
ATOM 926 C C . GLN A 1 116 ? -32.783 -1.982 69.724 1.00 92.44 116 GLN A C 1
ATOM 928 O O . GLN A 1 116 ? -31.935 -2.338 68.904 1.00 92.44 116 GLN A O 1
ATOM 933 N N . MET A 1 117 ? -34.089 -2.125 69.487 1.00 90.75 117 MET A N 1
ATOM 934 C CA . MET A 1 117 ? -34.611 -2.640 68.220 1.00 90.75 117 MET A CA 1
ATOM 935 C C . MET A 1 117 ? -34.260 -1.726 67.039 1.00 90.75 117 MET A C 1
ATOM 937 O O . MET A 1 117 ? -33.871 -2.223 65.977 1.00 90.75 117 MET A O 1
ATOM 941 N N . ALA A 1 118 ? -34.365 -0.406 67.217 1.00 87.75 118 ALA A N 1
ATOM 942 C CA . ALA A 1 118 ? -33.985 0.570 66.198 1.00 87.75 118 ALA A CA 1
ATOM 943 C C . ALA A 1 118 ? -32.479 0.511 65.897 1.00 87.75 118 ALA A C 1
ATOM 945 O O . ALA A 1 118 ? -32.094 0.422 64.732 1.00 87.75 118 ALA A O 1
ATOM 946 N N . LEU A 1 119 ? -31.637 0.452 66.933 1.00 91.56 119 LEU A N 1
ATOM 947 C CA . LEU A 1 119 ? -30.187 0.308 66.790 1.00 91.56 119 LEU A CA 1
ATOM 948 C C . LEU A 1 119 ? -29.810 -0.978 66.044 1.00 91.56 119 LEU A C 1
ATOM 950 O O . LEU A 1 119 ? -29.008 -0.937 65.116 1.00 91.56 119 LEU A O 1
ATOM 954 N N . ASN A 1 120 ? -30.423 -2.112 66.394 1.00 92.62 120 ASN A N 1
ATOM 955 C CA . ASN A 1 120 ? -30.182 -3.388 65.711 1.00 92.62 120 ASN A CA 1
ATOM 956 C C . ASN A 1 120 ? -30.607 -3.339 64.234 1.00 92.62 120 ASN A C 1
ATOM 958 O O . ASN A 1 120 ? -29.944 -3.915 63.367 1.00 92.62 120 ASN A O 1
ATOM 962 N N . THR A 1 121 ? -31.709 -2.642 63.942 1.00 91.81 121 THR A N 1
ATOM 963 C CA . THR A 1 121 ? -32.185 -2.434 62.568 1.00 91.81 121 THR A CA 1
ATOM 964 C C . THR A 1 121 ? -31.198 -1.584 61.775 1.00 91.81 121 THR A C 1
ATOM 966 O O . THR A 1 121 ? -30.847 -1.947 60.654 1.00 91.81 121 THR A O 1
ATOM 969 N N . GLU A 1 122 ? -30.712 -0.490 62.360 1.00 92.69 122 GLU A N 1
ATOM 970 C CA . GLU A 1 122 ? -29.739 0.393 61.718 1.00 92.69 122 GLU A CA 1
ATOM 971 C C . GLU A 1 122 ? -28.391 -0.300 61.503 1.00 92.69 122 GLU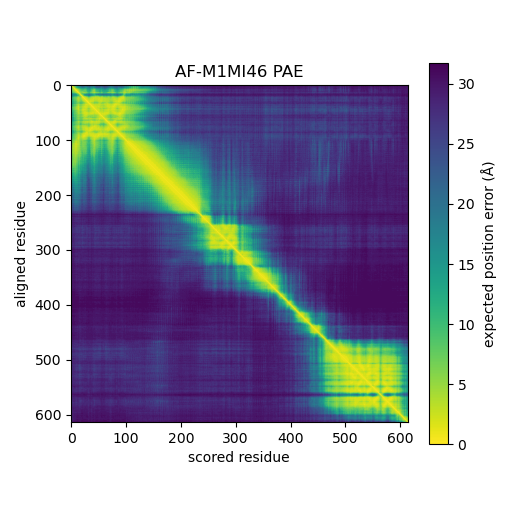 A C 1
ATOM 973 O O . GLU A 1 122 ? -27.834 -0.211 60.413 1.00 92.69 122 GLU A O 1
ATOM 978 N N . ALA A 1 123 ? -27.911 -1.073 62.481 1.00 95.69 123 ALA A N 1
ATOM 979 C CA . ALA A 1 123 ? -26.708 -1.889 62.328 1.00 95.69 123 ALA A CA 1
ATOM 980 C C . ALA A 1 123 ? -26.850 -2.880 61.162 1.00 95.69 123 ALA A C 1
ATOM 982 O O . ALA A 1 123 ? -25.970 -2.971 60.310 1.00 95.69 123 ALA A O 1
ATOM 983 N N . SER A 1 124 ? -27.995 -3.564 61.066 1.00 96.00 124 SER A N 1
ATOM 984 C CA . SER A 1 124 ? -28.272 -4.492 59.960 1.00 96.00 124 SER A CA 1
ATOM 985 C C . SER A 1 124 ? -28.323 -3.775 58.606 1.00 96.00 124 SER A C 1
ATOM 987 O O . SER A 1 124 ? -27.795 -4.280 57.613 1.00 96.00 124 SER A O 1
ATOM 989 N N . ARG A 1 125 ? -28.938 -2.584 58.556 1.00 96.25 125 ARG A N 1
ATOM 990 C CA . ARG A 1 125 ? -29.010 -1.742 57.353 1.00 96.25 125 ARG A CA 1
ATOM 991 C C . ARG A 1 125 ? -27.622 -1.266 56.915 1.00 96.25 125 ARG A C 1
ATOM 993 O O . ARG A 1 125 ? -27.339 -1.283 55.720 1.00 96.25 125 ARG A O 1
ATOM 1000 N N . ALA A 1 126 ? -26.788 -0.836 57.861 1.00 96.12 126 ALA A N 1
ATOM 1001 C CA . ALA A 1 126 ? -25.429 -0.370 57.608 1.00 96.12 126 ALA A CA 1
ATOM 1002 C C . ALA A 1 126 ? -24.554 -1.501 57.056 1.00 96.12 126 ALA A C 1
ATOM 1004 O O . ALA A 1 126 ? -24.022 -1.344 55.962 1.00 96.12 126 ALA A O 1
ATOM 1005 N N . VAL A 1 127 ? -24.528 -2.661 57.724 1.00 97.69 127 VAL A N 1
ATOM 1006 C CA . VAL A 1 127 ? -23.789 -3.852 57.262 1.00 97.69 127 VAL A CA 1
ATOM 1007 C C . VAL A 1 127 ? -24.238 -4.265 55.861 1.00 97.69 127 VAL A C 1
ATOM 1009 O O . VAL A 1 127 ? -23.416 -4.397 54.964 1.00 97.69 127 VAL A O 1
ATOM 1012 N N . SER A 1 128 ? -25.553 -4.353 55.623 1.00 97.31 128 SER A N 1
ATOM 1013 C CA . SER A 1 128 ? -26.075 -4.709 54.294 1.00 97.31 128 SER A CA 1
ATOM 1014 C C . SER A 1 128 ? -25.625 -3.726 53.207 1.00 97.31 128 SER A C 1
ATOM 1016 O O . SER A 1 128 ? -25.391 -4.120 52.066 1.00 97.31 128 SER A O 1
ATOM 1018 N N . ARG A 1 129 ? -25.521 -2.432 53.541 1.00 97.00 129 ARG A N 1
ATOM 1019 C CA . ARG A 1 129 ? -25.079 -1.407 52.592 1.00 97.00 129 ARG A CA 1
ATOM 1020 C C . ARG A 1 129 ? -23.572 -1.457 52.354 1.00 97.00 129 ARG A C 1
ATOM 1022 O O . ARG A 1 129 ? -23.146 -1.220 51.226 1.00 97.00 129 ARG A O 1
ATOM 1029 N N . GLU A 1 130 ? -22.786 -1.733 53.387 1.00 98.19 130 GLU A N 1
ATOM 1030 C CA . GLU A 1 130 ? -21.336 -1.916 53.286 1.00 98.19 130 GLU A CA 1
ATOM 1031 C C . GLU A 1 130 ? -21.000 -3.136 52.423 1.00 98.19 130 GLU A C 1
ATOM 1033 O O . GLU A 1 130 ? -20.235 -2.991 51.470 1.00 98.19 130 GLU A O 1
ATOM 1038 N N . ASP A 1 131 ? -21.675 -4.268 52.645 1.00 97.81 131 ASP A N 1
ATOM 1039 C CA . ASP A 1 131 ? -21.535 -5.484 51.831 1.00 97.81 131 ASP A CA 1
ATOM 1040 C C . ASP A 1 131 ? -21.864 -5.219 50.347 1.00 97.81 131 ASP A C 1
ATOM 1042 O O . ASP A 1 131 ? -21.163 -5.674 49.439 1.00 97.81 131 ASP A O 1
ATOM 1046 N N . GLU A 1 132 ? -22.921 -4.443 50.072 1.00 98.19 132 GLU A N 1
ATOM 1047 C CA . GLU A 1 132 ? -23.304 -4.069 48.705 1.00 98.19 132 GLU A CA 1
ATOM 1048 C C . GLU A 1 132 ? -22.246 -3.174 48.036 1.00 98.19 132 GLU A C 1
ATOM 1050 O O . GLU A 1 132 ? -21.914 -3.358 46.861 1.00 98.19 132 GLU A O 1
ATOM 1055 N N . ILE A 1 133 ? -21.703 -2.200 48.773 1.00 97.88 133 ILE A N 1
ATOM 1056 C CA . ILE A 1 133 ? -20.649 -1.307 48.275 1.00 97.88 133 ILE A CA 1
ATOM 1057 C C . ILE A 1 133 ? -19.363 -2.094 48.011 1.00 97.88 133 ILE A C 1
ATOM 1059 O O . ILE A 1 133 ? -18.752 -1.901 46.959 1.00 97.88 133 ILE A O 1
ATOM 1063 N N . GLU A 1 134 ? -18.974 -2.993 48.915 1.00 98.25 134 GLU A N 1
ATOM 1064 C CA . GLU A 1 134 ? -17.802 -3.852 48.748 1.00 98.25 134 GLU A CA 1
ATOM 1065 C C . GLU A 1 134 ? -17.951 -4.763 47.523 1.00 98.25 134 GLU A C 1
ATOM 1067 O O . GLU A 1 134 ? -17.041 -4.844 46.693 1.00 98.25 134 GLU A O 1
ATOM 1072 N N . GLY A 1 135 ? -19.122 -5.383 47.345 1.00 97.94 135 GLY A N 1
ATOM 1073 C CA . GLY A 1 135 ? -19.429 -6.180 46.158 1.00 97.94 135 GLY A CA 1
ATOM 1074 C C . GLY A 1 135 ? -19.300 -5.371 44.865 1.00 97.94 135 GLY A C 1
ATOM 1075 O O . GLY A 1 135 ? -18.588 -5.776 43.943 1.00 97.94 135 GLY A O 1
ATOM 1076 N N . ASN A 1 136 ? -19.928 -4.193 44.812 1.00 98.00 136 ASN A N 1
ATOM 1077 C CA . ASN A 1 136 ? -19.862 -3.302 43.651 1.00 98.00 136 ASN A CA 1
ATOM 1078 C C . ASN A 1 136 ? -18.427 -2.844 43.348 1.00 98.00 136 ASN A C 1
ATOM 1080 O O . ASN A 1 136 ? -18.019 -2.838 42.185 1.00 98.00 136 ASN A O 1
ATOM 1084 N N . LEU A 1 137 ? -17.647 -2.506 44.379 1.00 98.38 137 LEU A N 1
ATOM 1085 C CA . LEU A 1 137 ? -16.251 -2.100 44.228 1.00 98.38 137 LEU A CA 1
ATOM 1086 C C . LEU A 1 137 ? -15.390 -3.249 43.692 1.00 98.38 137 LEU A C 1
ATOM 1088 O O . LEU A 1 137 ? -14.586 -3.045 42.784 1.00 98.38 137 LEU A O 1
ATOM 1092 N N . ASN A 1 138 ? -15.589 -4.468 44.191 1.00 97.81 138 ASN A N 1
ATOM 1093 C CA . ASN A 1 138 ? -14.868 -5.643 43.707 1.00 97.81 138 ASN A CA 1
ATOM 1094 C C . ASN A 1 138 ? -15.198 -5.951 42.237 1.00 97.81 138 ASN A C 1
ATOM 1096 O O . ASN A 1 138 ? -14.287 -6.210 41.446 1.00 97.81 138 ASN A O 1
ATOM 1100 N N . PHE A 1 139 ? -16.471 -5.846 41.835 1.00 97.62 139 PHE A N 1
ATOM 1101 C CA . PHE A 1 139 ? -16.861 -5.988 40.427 1.00 97.62 139 PHE A CA 1
ATOM 1102 C C . PHE A 1 139 ? -16.244 -4.907 39.534 1.00 97.62 139 PHE A C 1
ATOM 1104 O O . PHE A 1 139 ? -15.755 -5.218 38.444 1.00 97.62 139 PHE A O 1
ATOM 1111 N N . GLU A 1 140 ? -16.230 -3.655 39.993 1.00 97.12 140 GLU A N 1
ATOM 1112 C CA . GLU A 1 140 ? -15.596 -2.533 39.296 1.00 97.12 140 GLU A CA 1
ATOM 1113 C C . GLU A 1 140 ? -14.096 -2.780 39.091 1.00 97.12 140 GLU A C 1
ATOM 1115 O O . GLU A 1 140 ? -13.600 -2.680 37.968 1.00 97.12 140 GLU A O 1
ATOM 1120 N N . VAL A 1 141 ? -13.385 -3.193 40.146 1.00 98.19 141 VAL A N 1
ATOM 1121 C CA . VAL A 1 141 ? -11.950 -3.514 40.098 1.00 98.19 141 VAL A CA 1
ATOM 1122 C C . VAL A 1 141 ? -11.670 -4.649 39.114 1.00 98.19 141 VAL A C 1
ATOM 1124 O O . VAL A 1 141 ? -10.730 -4.560 38.320 1.00 98.19 141 VAL A O 1
ATOM 1127 N N . SER A 1 142 ? -12.477 -5.711 39.126 1.00 97.94 142 SER A N 1
ATOM 1128 C CA . SER A 1 142 ? -12.340 -6.812 38.166 1.00 97.94 142 SER A CA 1
ATOM 1129 C C . SER A 1 142 ? -12.591 -6.357 36.729 1.00 97.94 142 SER A C 1
ATOM 1131 O O . SER A 1 142 ? -11.818 -6.711 35.835 1.00 97.94 142 SER A O 1
ATOM 1133 N N . ARG A 1 143 ? -13.632 -5.546 36.490 1.00 98.31 143 ARG A N 1
ATOM 1134 C CA . ARG A 1 143 ? -13.919 -5.004 35.155 1.00 98.31 143 ARG A CA 1
ATOM 1135 C C . ARG A 1 143 ? -12.772 -4.123 34.658 1.00 98.31 143 ARG A C 1
ATOM 1137 O O . ARG A 1 143 ? -12.348 -4.286 33.514 1.00 98.31 143 ARG A O 1
ATOM 1144 N N . ALA A 1 144 ? -12.258 -3.235 35.510 1.00 96.75 144 ALA A N 1
ATOM 1145 C CA . ALA A 1 144 ? -11.152 -2.340 35.184 1.00 96.75 144 ALA A CA 1
ATOM 1146 C C . ALA A 1 144 ? -9.887 -3.125 34.808 1.00 96.75 144 ALA A C 1
ATOM 1148 O O . ALA A 1 144 ? -9.364 -2.934 33.712 1.00 96.75 144 ALA A O 1
ATOM 1149 N N . LYS A 1 145 ? -9.473 -4.098 35.633 1.00 98.00 145 LYS A N 1
ATOM 1150 C CA . LYS A 1 145 ? -8.304 -4.954 35.355 1.00 98.00 145 LYS A CA 1
ATOM 1151 C C . LYS A 1 145 ? -8.423 -5.710 34.032 1.00 98.00 145 LYS A C 1
ATOM 1153 O O . LYS A 1 145 ? -7.471 -5.748 33.256 1.00 98.00 145 LYS A O 1
ATOM 1158 N N . ASN A 1 146 ? -9.593 -6.283 33.745 1.00 97.75 146 ASN A N 1
ATOM 1159 C CA . ASN A 1 146 ? -9.827 -6.993 32.483 1.00 97.75 146 ASN A CA 1
ATOM 1160 C C . ASN A 1 146 ? -9.745 -6.048 31.272 1.00 97.75 146 ASN A C 1
ATOM 1162 O O . ASN A 1 146 ? -9.188 -6.408 30.231 1.00 97.75 146 ASN A O 1
ATOM 1166 N N . SER A 1 147 ? -10.271 -4.826 31.409 1.00 96.69 147 SER A N 1
ATOM 1167 C CA . SER A 1 147 ? -10.179 -3.797 30.371 1.00 96.69 147 SER A CA 1
ATOM 1168 C C . SER A 1 147 ? -8.730 -3.360 30.137 1.00 96.69 147 SER A C 1
ATOM 1170 O O . SER A 1 147 ? -8.285 -3.303 28.993 1.00 96.69 147 SER A O 1
ATOM 1172 N N . GLU A 1 148 ? -7.967 -3.105 31.201 1.00 98.12 148 GLU A N 1
ATOM 1173 C CA . GLU A 1 148 ? -6.547 -2.731 31.123 1.00 98.12 148 GLU A CA 1
ATOM 1174 C C . GLU A 1 148 ? -5.690 -3.842 30.504 1.00 98.12 148 GLU A C 1
ATOM 1176 O O . GLU A 1 148 ? -4.831 -3.577 29.657 1.00 98.12 148 GLU A O 1
ATOM 1181 N N . GLN A 1 149 ? -5.958 -5.102 30.858 1.00 97.56 149 GLN A N 1
ATOM 1182 C CA . GLN A 1 149 ? -5.286 -6.254 30.259 1.00 97.56 149 GLN A CA 1
ATOM 1183 C C . GLN A 1 149 ? -5.592 -6.367 28.759 1.00 97.56 149 GLN A C 1
ATOM 1185 O O . GLN A 1 149 ? -4.684 -6.611 27.959 1.00 97.56 149 GLN A O 1
ATOM 1190 N N . THR A 1 150 ? -6.847 -6.132 28.365 1.00 97.69 150 THR A N 1
ATOM 1191 C CA . THR A 1 150 ? -7.263 -6.118 26.954 1.00 97.69 150 THR A CA 1
ATOM 1192 C C . THR A 1 150 ? -6.551 -5.007 26.182 1.00 97.69 150 THR A C 1
ATOM 1194 O O . THR A 1 150 ? -5.972 -5.265 25.127 1.00 97.69 150 THR A O 1
ATOM 1197 N N . LEU A 1 151 ? -6.514 -3.786 26.730 1.00 97.31 151 LEU A N 1
ATOM 1198 C CA . LEU A 1 151 ? -5.806 -2.653 26.125 1.00 97.31 151 LEU A CA 1
ATOM 1199 C C . LEU A 1 151 ? -4.308 -2.938 25.968 1.00 97.31 151 LEU A C 1
ATOM 1201 O O . LEU A 1 151 ? -3.743 -2.689 24.905 1.00 97.31 151 LEU A O 1
ATOM 1205 N N . THR A 1 152 ? -3.679 -3.530 26.985 1.00 97.88 152 THR A N 1
ATOM 1206 C CA . THR A 1 152 ? -2.253 -3.894 26.954 1.00 97.88 152 THR A CA 1
ATOM 1207 C C . THR A 1 152 ? -1.955 -4.944 25.881 1.00 97.88 152 THR A C 1
ATOM 1209 O O . THR A 1 152 ? -0.958 -4.843 25.160 1.00 97.88 152 THR A O 1
ATOM 1212 N N . SER A 1 153 ? -2.827 -5.947 25.740 1.00 97.12 153 SER A N 1
ATOM 1213 C CA . SER A 1 153 ? -2.689 -6.994 24.722 1.00 97.12 153 SER A CA 1
ATOM 1214 C C . SER A 1 153 ? -2.870 -6.444 23.304 1.00 97.12 153 SER A C 1
ATOM 1216 O O . SER A 1 153 ? -2.057 -6.737 22.420 1.00 97.12 153 SER A O 1
ATOM 1218 N N . ASN A 1 154 ? -3.876 -5.589 23.104 1.00 97.62 154 ASN A N 1
ATOM 1219 C CA . ASN A 1 154 ? -4.122 -4.928 21.824 1.00 97.62 154 ASN A CA 1
ATOM 1220 C C . ASN A 1 154 ? -2.948 -4.025 21.435 1.00 97.62 154 ASN A C 1
ATOM 1222 O O . ASN A 1 154 ? -2.450 -4.125 20.316 1.00 97.62 154 ASN A O 1
ATOM 1226 N N . LEU A 1 155 ? -2.442 -3.217 22.373 1.00 98.00 155 LEU A N 1
ATOM 1227 C CA . LEU A 1 155 ? -1.288 -2.349 22.142 1.00 98.00 155 LEU A CA 1
ATOM 1228 C C . LEU A 1 155 ? -0.032 -3.154 21.785 1.00 98.00 155 LEU A C 1
ATOM 1230 O O . LEU A 1 155 ? 0.678 -2.808 20.847 1.00 98.00 155 LEU A O 1
ATOM 1234 N N . SER A 1 156 ? 0.223 -4.263 22.484 1.00 97.19 156 SER A N 1
ATOM 1235 C CA . SER A 1 156 ? 1.366 -5.139 22.186 1.00 97.19 156 SER A CA 1
ATOM 1236 C C . SER A 1 156 ? 1.268 -5.762 20.791 1.00 97.19 156 SER A C 1
ATOM 1238 O O . SER A 1 156 ? 2.263 -5.847 20.069 1.00 97.19 156 SER A O 1
ATOM 1240 N N . SER A 1 157 ? 0.062 -6.176 20.396 1.00 97.12 157 SER A N 1
ATOM 1241 C CA . SER A 1 157 ? -0.201 -6.729 19.064 1.00 97.12 157 SER A CA 1
ATOM 1242 C C . SER A 1 157 ? -0.004 -5.675 17.976 1.00 97.12 157 SER A C 1
ATOM 1244 O O . SER A 1 157 ? 0.628 -5.956 16.959 1.00 97.12 157 SER A O 1
ATOM 1246 N N . GLU A 1 158 ? -0.472 -4.451 18.219 1.00 96.19 158 GLU A N 1
ATOM 1247 C CA . GLU A 1 158 ? -0.329 -3.330 17.294 1.00 96.19 158 GLU A CA 1
ATOM 1248 C C . GLU A 1 158 ? 1.135 -2.901 17.131 1.00 96.19 158 GLU A C 1
ATOM 1250 O O . GLU A 1 158 ? 1.595 -2.723 16.006 1.00 96.19 158 GLU A O 1
ATOM 1255 N N . ILE A 1 159 ? 1.909 -2.851 18.222 1.00 97.19 159 ILE A N 1
ATOM 1256 C CA . ILE A 1 159 ? 3.358 -2.596 18.175 1.00 97.19 159 ILE A CA 1
ATOM 1257 C C . ILE A 1 159 ? 4.067 -3.634 17.298 1.00 97.19 159 ILE A C 1
ATOM 1259 O O . ILE A 1 159 ? 4.923 -3.282 16.487 1.00 97.19 159 ILE A O 1
ATOM 1263 N N . ASN A 1 160 ? 3.726 -4.916 17.446 1.00 96.88 160 ASN A N 1
ATOM 1264 C CA . ASN A 1 160 ? 4.335 -5.973 16.638 1.00 96.88 160 ASN A CA 1
ATOM 1265 C C . ASN A 1 160 ? 3.935 -5.858 15.163 1.00 96.88 160 ASN A C 1
ATOM 1267 O O . ASN A 1 160 ? 4.799 -5.937 14.291 1.00 96.88 160 ASN A O 1
ATOM 1271 N N . ARG A 1 161 ? 2.649 -5.611 14.885 1.00 98.19 161 ARG A N 1
ATOM 1272 C CA . ARG A 1 161 ? 2.136 -5.395 13.526 1.00 98.19 161 ARG A CA 1
ATOM 1273 C C . ARG A 1 161 ? 2.848 -4.224 12.843 1.00 98.19 161 ARG A C 1
ATOM 1275 O O . ARG A 1 161 ? 3.289 -4.372 11.703 1.00 98.19 161 ARG A O 1
ATOM 1282 N N . ALA A 1 162 ? 2.986 -3.097 13.543 1.00 94.50 162 ALA A N 1
ATOM 1283 C CA . ALA A 1 162 ? 3.670 -1.905 13.052 1.00 94.50 162 ALA A CA 1
ATOM 1284 C C . ALA A 1 162 ? 5.142 -2.201 12.738 1.00 94.50 162 ALA A C 1
ATOM 1286 O O . ALA A 1 162 ? 5.559 -2.012 11.598 1.00 94.50 162 ALA A O 1
ATOM 1287 N N . LYS A 1 163 ? 5.886 -2.793 13.683 1.00 97.44 163 LYS A N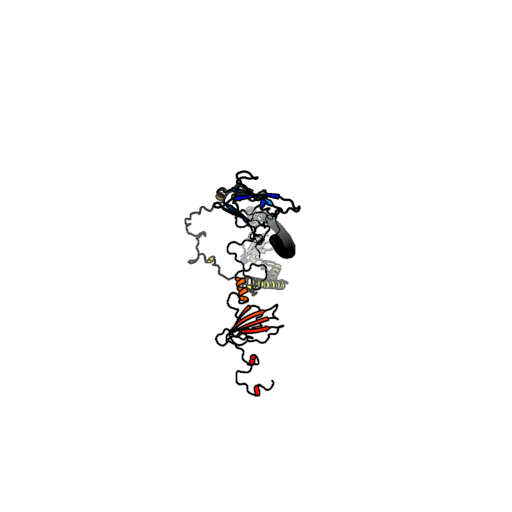 1
ATOM 1288 C CA . LYS A 1 163 ? 7.298 -3.169 13.480 1.00 97.44 163 LYS A CA 1
ATOM 1289 C C . LYS A 1 163 ? 7.500 -4.080 12.271 1.00 97.44 163 LYS A C 1
ATOM 1291 O O . LYS A 1 163 ? 8.409 -3.862 11.478 1.00 97.44 163 LYS A O 1
ATOM 1296 N N . THR A 1 164 ? 6.658 -5.101 12.100 1.00 97.56 164 THR A N 1
ATOM 1297 C CA . THR A 1 164 ? 6.748 -6.001 10.938 1.00 97.56 164 THR A CA 1
ATOM 1298 C C . THR A 1 164 ? 6.496 -5.258 9.626 1.00 97.56 164 THR A C 1
ATOM 1300 O O . THR A 1 164 ? 7.204 -5.488 8.642 1.00 97.56 164 THR A O 1
ATOM 1303 N N . SER A 1 165 ? 5.517 -4.351 9.604 1.00 95.94 165 SER A N 1
ATOM 1304 C CA . SER A 1 165 ? 5.238 -3.522 8.429 1.00 95.94 165 SER A CA 1
ATOM 1305 C C . SER A 1 165 ? 6.401 -2.579 8.112 1.00 95.94 165 SER A C 1
ATOM 1307 O O . SER A 1 165 ? 6.789 -2.462 6.953 1.00 95.94 165 SER A O 1
ATOM 1309 N N . GLU A 1 166 ? 6.986 -1.940 9.125 1.00 97.44 166 GLU A N 1
ATOM 1310 C CA . GLU A 1 166 ? 8.136 -1.040 8.978 1.00 97.44 166 GLU A CA 1
ATOM 1311 C C . GLU A 1 166 ? 9.376 -1.773 8.459 1.00 97.44 166 GLU A C 1
ATOM 1313 O O . GLU A 1 166 ? 10.036 -1.283 7.539 1.00 97.44 166 GLU A O 1
ATOM 1318 N N . TYR A 1 167 ? 9.661 -2.977 8.971 1.00 96.56 167 TYR A N 1
ATOM 1319 C CA . TYR A 1 167 ? 10.737 -3.815 8.435 1.00 96.56 167 TYR A CA 1
ATOM 1320 C C . TYR A 1 167 ? 10.489 -4.186 6.974 1.00 96.56 167 TYR A C 1
ATOM 1322 O O . TYR A 1 167 ? 11.383 -4.034 6.149 1.00 96.56 167 TYR A O 1
ATOM 1330 N N . THR A 1 168 ? 9.257 -4.566 6.624 1.00 97.31 168 THR A N 1
ATOM 1331 C CA . THR A 1 168 ? 8.900 -4.900 5.235 1.00 97.31 168 THR A CA 1
ATOM 1332 C C . THR A 1 168 ? 9.091 -3.704 4.298 1.00 97.31 168 THR A C 1
ATOM 1334 O O . THR A 1 168 ? 9.638 -3.847 3.207 1.00 97.31 168 THR A O 1
ATOM 1337 N N . ILE A 1 169 ? 8.663 -2.507 4.715 1.00 96.75 169 ILE A N 1
ATOM 1338 C CA . ILE A 1 169 ? 8.851 -1.274 3.935 1.00 96.75 169 ILE A CA 1
ATOM 1339 C C . ILE A 1 169 ? 10.343 -0.967 3.775 1.00 96.75 169 ILE A C 1
ATOM 1341 O O . ILE A 1 169 ? 10.778 -0.636 2.675 1.00 96.75 169 ILE A O 1
ATOM 1345 N N . THR A 1 170 ? 11.126 -1.124 4.843 1.00 97.56 170 THR A N 1
ATOM 1346 C CA . THR A 1 170 ? 12.579 -0.904 4.830 1.00 97.56 170 THR A CA 1
ATOM 1347 C C . THR A 1 170 ? 13.283 -1.862 3.868 1.00 97.56 170 THR A C 1
ATOM 1349 O O . THR A 1 170 ? 14.093 -1.430 3.048 1.00 97.56 170 THR A O 1
ATOM 1352 N N . ASP A 1 171 ? 12.939 -3.148 3.907 1.00 97.31 171 ASP A N 1
ATOM 1353 C CA . ASP A 1 171 ? 13.511 -4.168 3.023 1.00 97.31 171 ASP A CA 1
ATOM 1354 C C . ASP A 1 171 ? 13.136 -3.930 1.554 1.00 97.31 171 ASP A C 1
ATOM 1356 O O . ASP A 1 171 ? 13.984 -4.044 0.660 1.00 97.31 171 ASP A O 1
ATOM 1360 N N . ASN A 1 172 ? 11.886 -3.532 1.298 1.00 97.69 172 ASN A N 1
ATOM 1361 C CA . ASN A 1 172 ? 11.427 -3.163 -0.040 1.00 97.69 172 ASN A CA 1
ATOM 1362 C C . ASN A 1 172 ? 12.161 -1.922 -0.564 1.00 97.69 172 ASN A C 1
ATOM 1364 O O . ASN A 1 172 ? 12.610 -1.929 -1.711 1.00 97.69 172 ASN A O 1
ATOM 1368 N N . LEU A 1 173 ? 12.344 -0.887 0.267 1.00 98.06 173 LEU A N 1
ATOM 1369 C CA . LEU A 1 173 ? 13.120 0.298 -0.110 1.00 98.06 173 LEU A CA 1
ATOM 1370 C C . LEU A 1 173 ? 14.574 -0.063 -0.422 1.00 98.06 173 LEU A C 1
ATOM 1372 O O . LEU A 1 173 ? 15.092 0.354 -1.452 1.00 98.06 173 LEU A O 1
ATOM 1376 N N . ASN A 1 174 ? 15.227 -0.866 0.420 1.00 97.56 174 ASN A N 1
ATOM 1377 C CA . ASN A 1 174 ? 16.615 -1.283 0.200 1.00 97.56 174 ASN A CA 1
ATOM 1378 C C . ASN A 1 174 ? 16.777 -2.101 -1.090 1.00 97.56 174 ASN A C 1
ATOM 1380 O O . ASN A 1 174 ? 17.750 -1.928 -1.835 1.00 97.56 174 ASN A O 1
ATOM 1384 N N . SER A 1 175 ? 15.805 -2.966 -1.382 1.00 97.62 175 SER A N 1
ATOM 1385 C CA . SER A 1 175 ? 15.763 -3.737 -2.628 1.00 97.62 175 SER A CA 1
ATOM 1386 C C . SER A 1 175 ? 15.590 -2.826 -3.844 1.00 97.62 175 SER A C 1
ATOM 1388 O O . SER A 1 175 ? 16.299 -2.983 -4.839 1.00 97.62 175 SER A O 1
ATOM 1390 N N . GLU A 1 176 ? 14.700 -1.837 -3.754 1.00 97.06 176 GLU A N 1
ATOM 1391 C CA . GLU A 1 176 ? 14.446 -0.874 -4.826 1.00 97.06 176 GLU A CA 1
ATOM 1392 C C . GLU A 1 176 ? 15.640 0.060 -5.062 1.00 97.06 176 GLU A C 1
ATOM 1394 O O . GLU A 1 176 ? 16.024 0.275 -6.210 1.00 97.06 176 GLU A O 1
ATOM 1399 N N . ILE A 1 177 ? 16.302 0.525 -3.996 1.00 98.25 177 ILE A N 1
ATOM 1400 C CA . ILE A 1 177 ? 17.561 1.283 -4.074 1.00 98.25 177 ILE A CA 1
ATOM 1401 C C . ILE A 1 177 ? 18.615 0.460 -4.818 1.00 98.25 177 ILE A C 1
ATOM 1403 O O . ILE A 1 177 ? 19.240 0.947 -5.757 1.00 98.25 177 ILE A O 1
ATOM 1407 N N . THR A 1 178 ? 18.781 -0.813 -4.450 1.00 97.88 178 THR A N 1
ATOM 1408 C CA . THR A 1 178 ? 19.747 -1.706 -5.107 1.00 97.88 178 THR A CA 1
ATOM 1409 C C . THR A 1 178 ? 19.412 -1.900 -6.588 1.00 97.88 178 THR A C 1
ATOM 1411 O O . THR A 1 178 ? 20.297 -1.845 -7.446 1.00 97.88 178 THR A O 1
ATOM 1414 N N . ARG A 1 179 ? 18.128 -2.100 -6.912 1.00 98.38 179 ARG A N 1
ATOM 1415 C CA . ARG A 1 179 ? 17.646 -2.235 -8.293 1.00 98.38 179 ARG A CA 1
ATOM 1416 C C . ARG A 1 179 ? 17.917 -0.968 -9.109 1.00 98.38 179 ARG A C 1
ATOM 1418 O O . ARG A 1 179 ? 18.413 -1.078 -10.232 1.00 98.38 179 ARG A O 1
ATOM 1425 N N . ALA A 1 180 ? 17.620 0.205 -8.550 1.00 96.94 180 ALA A N 1
ATOM 1426 C CA . ALA A 1 180 ? 17.837 1.500 -9.187 1.00 96.94 180 ALA A CA 1
ATOM 1427 C C . ALA A 1 180 ? 19.327 1.741 -9.462 1.00 96.94 180 ALA A C 1
ATOM 1429 O O . ALA A 1 180 ? 19.697 1.952 -10.615 1.00 96.94 180 ALA A O 1
ATOM 1430 N N . VAL A 1 181 ? 20.188 1.566 -8.453 1.00 98.38 181 VAL A N 1
ATOM 1431 C CA . VAL A 1 181 ? 21.649 1.724 -8.580 1.00 98.38 181 VAL A CA 1
ATOM 1432 C C . VAL A 1 181 ? 22.223 0.812 -9.668 1.00 98.38 181 VAL A C 1
ATOM 1434 O O . VAL A 1 181 ? 23.019 1.251 -10.498 1.00 98.38 181 VAL A O 1
ATOM 1437 N N . ASN A 1 182 ? 21.802 -0.456 -9.713 1.00 98.12 182 ASN A N 1
ATOM 1438 C CA . ASN A 1 182 ? 22.263 -1.390 -10.742 1.00 98.12 182 ASN A CA 1
ATOM 1439 C C . ASN A 1 182 ? 21.803 -0.975 -12.147 1.00 98.12 182 ASN A C 1
ATOM 1441 O O . ASN A 1 182 ? 22.587 -1.039 -13.094 1.00 98.12 182 ASN A O 1
ATOM 1445 N N . SER A 1 183 ? 20.551 -0.532 -12.287 1.00 97.62 183 SER A N 1
ATOM 1446 C CA . SER A 1 183 ? 20.014 -0.056 -13.565 1.00 97.62 183 SER A CA 1
ATOM 1447 C C . SER A 1 183 ? 20.750 1.194 -14.049 1.00 97.62 183 SER A C 1
ATOM 1449 O O . SER A 1 183 ? 21.170 1.258 -15.204 1.00 97.62 183 SER A O 1
ATOM 1451 N N . GLU A 1 184 ? 20.954 2.171 -13.167 1.00 98.25 184 GLU A N 1
ATOM 1452 C CA . GLU A 1 184 ? 21.683 3.407 -13.465 1.00 98.25 184 GLU A CA 1
ATOM 1453 C C . GLU A 1 184 ? 23.136 3.128 -13.848 1.00 98.25 184 GLU A C 1
ATOM 1455 O O . GLU A 1 184 ? 23.644 3.713 -14.808 1.00 98.25 184 GLU A O 1
ATOM 1460 N N . LYS A 1 185 ? 23.791 2.174 -13.172 1.00 98.12 185 LYS A N 1
ATOM 1461 C CA . LYS A 1 185 ? 25.136 1.730 -13.546 1.00 98.12 185 LYS A CA 1
ATOM 1462 C C . LYS A 1 185 ? 25.170 1.168 -14.970 1.00 98.12 185 LYS A C 1
ATOM 1464 O O . LYS A 1 185 ? 26.050 1.543 -15.738 1.00 98.12 185 LYS A O 1
ATOM 1469 N N . VAL A 1 186 ? 24.212 0.315 -15.342 1.00 98.25 186 VAL A N 1
ATOM 1470 C CA . VAL A 1 186 ? 24.124 -0.246 -16.704 1.00 98.25 186 VAL A CA 1
ATOM 1471 C C . VAL A 1 186 ? 23.896 0.852 -17.746 1.00 98.25 186 VAL A C 1
ATOM 1473 O O . VAL A 1 186 ? 24.549 0.853 -18.788 1.00 98.25 186 VAL A O 1
ATOM 1476 N N . LEU A 1 187 ? 23.008 1.810 -17.467 1.00 97.88 187 LEU A N 1
ATOM 1477 C CA . LEU A 1 187 ? 22.781 2.969 -18.338 1.00 97.88 187 LEU A CA 1
ATOM 1478 C C . LEU A 1 187 ? 24.058 3.801 -18.520 1.00 97.88 187 LEU A C 1
ATOM 1480 O O . LEU A 1 187 ? 24.386 4.168 -19.648 1.00 97.88 187 LEU A O 1
ATOM 1484 N N . SER A 1 188 ? 24.801 4.041 -17.438 1.00 98.31 188 SER A N 1
ATOM 1485 C CA . SER A 1 188 ? 26.080 4.758 -17.471 1.00 98.31 188 SER A CA 1
ATOM 1486 C C . SER A 1 188 ? 27.143 4.004 -18.281 1.00 98.31 188 SER A C 1
ATOM 1488 O O . SER A 1 188 ? 27.797 4.588 -19.145 1.00 98.31 188 SER A O 1
ATOM 1490 N N . ASP A 1 189 ? 27.273 2.690 -18.081 1.00 98.19 189 ASP A N 1
ATOM 1491 C CA . ASP A 1 189 ? 28.217 1.842 -18.820 1.00 98.19 189 ASP A CA 1
ATOM 1492 C C . ASP A 1 189 ? 27.890 1.803 -20.329 1.00 98.19 189 ASP A C 1
ATOM 1494 O O . ASP A 1 189 ? 28.787 1.919 -21.174 1.00 98.19 189 ASP A O 1
ATOM 1498 N N . ASN A 1 190 ? 26.603 1.708 -20.681 1.00 98.31 190 ASN A N 1
ATOM 1499 C CA . ASN A 1 190 ? 26.139 1.744 -22.070 1.00 98.31 190 ASN A CA 1
ATOM 1500 C C . ASN A 1 190 ? 26.400 3.104 -22.723 1.00 98.31 190 ASN A C 1
ATOM 1502 O O . ASN A 1 190 ? 26.903 3.157 -23.846 1.00 98.31 190 ASN A O 1
ATOM 1506 N N . LEU A 1 191 ? 26.106 4.201 -22.017 1.00 98.50 191 LEU A N 1
ATOM 1507 C CA . LEU A 1 191 ? 26.358 5.551 -22.515 1.00 98.50 191 LEU A CA 1
ATOM 1508 C C . LEU A 1 191 ? 27.855 5.782 -22.742 1.00 98.50 191 LEU A C 1
ATOM 1510 O O . LEU A 1 191 ? 28.242 6.279 -23.795 1.00 98.50 191 LEU A O 1
ATOM 1514 N N . ASN A 1 192 ? 28.707 5.361 -21.803 1.00 98.06 192 ASN A N 1
ATOM 1515 C CA . ASN A 1 192 ? 30.160 5.456 -21.955 1.00 98.06 192 ASN A CA 1
ATOM 1516 C C . ASN A 1 192 ? 30.668 4.646 -23.157 1.00 98.06 192 ASN A C 1
ATOM 1518 O O . ASN A 1 192 ? 31.522 5.120 -23.908 1.00 98.06 192 ASN A O 1
ATOM 1522 N N . SER A 1 193 ? 30.119 3.448 -23.372 1.00 98.12 193 SER A N 1
ATOM 1523 C CA . SER A 1 193 ? 30.462 2.608 -24.525 1.00 98.12 193 SER A CA 1
ATOM 1524 C C . SER A 1 193 ? 30.053 3.257 -25.850 1.00 98.12 193 SER A C 1
ATOM 1526 O O . SER A 1 193 ? 30.844 3.281 -26.794 1.00 98.12 193 SER A O 1
ATOM 1528 N N . GLU A 1 194 ? 28.853 3.836 -25.912 1.00 97.75 194 GLU A N 1
ATOM 1529 C CA . GLU A 1 194 ? 28.356 4.540 -27.096 1.00 97.75 194 GLU A CA 1
ATOM 1530 C C . GLU A 1 194 ? 29.157 5.815 -27.380 1.00 97.75 194 GLU A C 1
ATOM 1532 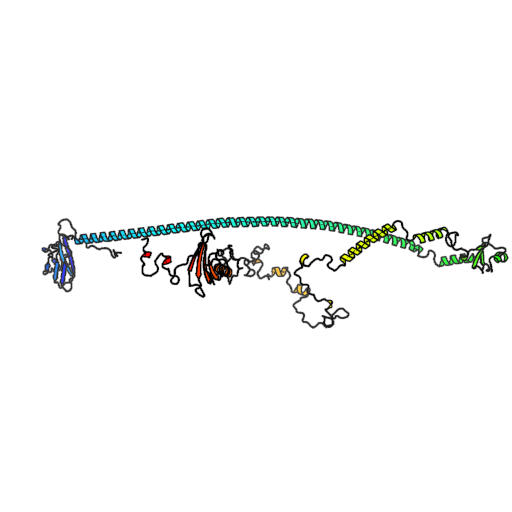O O . GLU A 1 194 ? 29.537 6.058 -28.523 1.00 97.75 194 GLU A O 1
ATOM 1537 N N . VAL A 1 195 ? 29.509 6.580 -26.341 1.00 98.44 195 VAL A N 1
ATOM 1538 C CA . VAL A 1 195 ? 30.398 7.746 -26.457 1.00 98.44 195 VAL A CA 1
ATOM 1539 C C . VAL A 1 195 ? 31.753 7.338 -27.037 1.00 98.44 195 VAL A C 1
ATOM 1541 O O . VAL A 1 195 ? 32.262 8.015 -27.931 1.00 98.44 195 VAL A O 1
ATOM 1544 N N . SER A 1 196 ? 32.342 6.233 -26.572 1.00 98.38 196 SER A N 1
ATOM 1545 C CA . SER A 1 196 ? 33.599 5.728 -27.139 1.00 98.38 196 SER A CA 1
ATOM 1546 C C . SER A 1 196 ? 33.441 5.294 -28.597 1.00 98.38 196 SER A C 1
ATOM 1548 O O . SER A 1 196 ? 34.258 5.677 -29.436 1.00 98.38 196 SER A O 1
ATOM 1550 N N . ARG A 1 197 ? 32.376 4.551 -28.927 1.00 98.50 197 ARG A N 1
ATOM 1551 C CA . ARG A 1 197 ? 32.085 4.112 -30.301 1.00 98.50 197 ARG A CA 1
ATOM 1552 C C . ARG A 1 197 ? 31.910 5.302 -31.250 1.00 98.50 197 ARG A C 1
ATOM 1554 O O . ARG A 1 197 ? 32.484 5.297 -32.341 1.00 98.50 197 ARG A O 1
ATOM 1561 N N . ALA A 1 198 ? 31.149 6.313 -30.830 1.00 97.94 198 ALA A N 1
ATOM 1562 C CA . ALA A 1 198 ? 30.912 7.535 -31.592 1.00 97.94 198 ALA A CA 1
ATOM 1563 C C . ALA A 1 198 ? 32.224 8.281 -31.855 1.00 97.94 198 ALA A C 1
ATOM 1565 O O . ALA A 1 198 ? 32.556 8.517 -33.014 1.00 97.94 198 ALA A O 1
ATOM 1566 N N . LYS A 1 199 ? 33.035 8.518 -30.813 1.00 98.31 199 LYS A N 1
ATOM 1567 C CA . LYS A 1 199 ? 34.350 9.169 -30.946 1.00 98.31 199 LYS A CA 1
ATOM 1568 C C . LYS A 1 199 ? 35.269 8.449 -31.930 1.00 98.31 199 LYS A C 1
ATOM 1570 O O . LYS A 1 199 ? 35.910 9.094 -32.753 1.00 98.31 199 LYS A O 1
ATOM 1575 N N . THR A 1 200 ? 35.338 7.117 -31.875 1.00 98.31 200 THR A N 1
ATOM 1576 C CA . THR A 1 200 ? 36.154 6.340 -32.823 1.00 98.31 200 THR A CA 1
ATOM 1577 C C . THR A 1 200 ? 35.650 6.489 -34.258 1.00 98.31 200 THR A C 1
ATOM 1579 O O . THR A 1 200 ? 36.453 6.664 -35.173 1.00 98.31 200 THR A O 1
ATOM 1582 N N . SER A 1 201 ? 34.332 6.451 -34.467 1.00 97.88 201 SER A N 1
ATOM 1583 C CA . SER A 1 201 ? 33.742 6.627 -35.798 1.00 97.88 201 SER A CA 1
ATOM 1584 C C . SER A 1 201 ? 33.958 8.041 -36.343 1.00 97.88 201 SER A C 1
ATOM 1586 O O . SER A 1 201 ? 34.278 8.201 -37.519 1.00 97.88 201 SER A O 1
ATOM 1588 N N . GLU A 1 202 ? 33.803 9.064 -35.505 1.00 98.25 202 GLU A N 1
ATOM 1589 C CA . GLU A 1 202 ? 34.029 10.468 -35.865 1.00 98.25 202 GLU A CA 1
ATOM 1590 C C . GLU A 1 202 ? 35.500 10.734 -36.197 1.00 98.25 202 GLU A C 1
ATOM 1592 O O . GLU A 1 202 ? 35.793 11.408 -37.187 1.00 98.25 202 GLU A O 1
ATOM 1597 N N . GLN A 1 203 ? 36.430 10.148 -35.435 1.00 98.06 203 GLN A N 1
ATOM 1598 C CA . GLN A 1 203 ? 37.857 10.218 -35.747 1.00 98.06 203 GLN A CA 1
ATOM 1599 C C . GLN A 1 203 ? 38.154 9.570 -37.104 1.00 98.06 203 GLN A C 1
ATOM 1601 O O . GLN A 1 203 ? 38.809 10.185 -37.937 1.00 98.06 203 GLN A O 1
ATOM 1606 N N . ALA A 1 204 ? 37.611 8.379 -37.376 1.00 98.06 204 ALA A N 1
ATOM 1607 C CA . ALA A 1 204 ? 37.810 7.702 -38.659 1.00 98.06 204 ALA A CA 1
ATOM 1608 C C . ALA A 1 204 ? 37.248 8.506 -39.846 1.00 98.06 204 ALA A C 1
ATOM 1610 O O . ALA A 1 204 ? 37.874 8.573 -40.904 1.00 98.06 204 ALA A O 1
ATOM 1611 N N . LEU A 1 205 ? 36.082 9.143 -39.683 1.00 98.06 205 LEU A N 1
ATOM 1612 C CA . LEU A 1 205 ? 35.522 10.043 -40.697 1.00 98.06 205 LEU A CA 1
ATOM 1613 C C . LEU A 1 205 ? 36.408 11.275 -40.910 1.00 98.06 205 LEU A C 1
ATOM 1615 O O . LEU A 1 205 ? 36.634 11.667 -42.054 1.00 98.06 205 LEU A O 1
ATOM 1619 N N . THR A 1 206 ? 36.940 11.844 -39.829 1.00 98.19 206 THR A N 1
ATOM 1620 C CA . THR A 1 206 ? 37.865 12.985 -39.879 1.00 98.19 206 THR A CA 1
ATOM 1621 C C . THR A 1 206 ? 39.164 12.619 -40.598 1.00 98.19 206 THR A C 1
ATOM 1623 O O . THR A 1 206 ? 39.620 13.367 -41.466 1.00 98.19 206 THR A O 1
ATOM 1626 N N . ASP A 1 207 ? 39.728 11.446 -40.307 1.00 98.19 207 ASP A N 1
ATOM 1627 C CA . ASP A 1 207 ? 40.940 10.938 -40.954 1.00 98.19 207 ASP A CA 1
ATOM 1628 C C . ASP A 1 207 ? 40.699 10.672 -42.446 1.00 98.19 207 ASP A C 1
ATOM 1630 O O . ASP A 1 207 ? 41.488 11.089 -43.294 1.00 98.19 207 ASP A O 1
ATOM 1634 N N . ASN A 1 208 ? 39.574 10.039 -42.791 1.00 98.06 208 ASN A N 1
ATOM 1635 C CA . ASN A 1 208 ? 39.193 9.787 -44.181 1.00 98.06 208 ASN A CA 1
ATOM 1636 C C . ASN A 1 208 ? 38.988 11.086 -44.964 1.00 98.06 208 ASN A C 1
ATOM 1638 O O . ASN A 1 208 ? 39.484 11.206 -46.083 1.00 98.06 208 ASN A O 1
ATOM 1642 N N . LEU A 1 209 ? 38.301 12.067 -44.372 1.00 98.19 209 LEU A N 1
ATOM 1643 C CA . LEU A 1 209 ? 38.110 13.377 -44.986 1.00 98.19 209 LEU A CA 1
ATOM 1644 C C . LEU A 1 209 ? 39.454 14.082 -45.190 1.00 98.19 209 LEU A C 1
ATOM 1646 O O . LEU A 1 209 ? 39.708 14.612 -46.266 1.00 98.19 209 LEU A O 1
ATOM 1650 N N . THR A 1 210 ? 40.339 14.031 -44.195 1.00 98.19 210 THR A N 1
ATOM 1651 C CA . THR A 1 210 ? 41.689 14.607 -44.290 1.00 98.19 210 THR A CA 1
ATOM 1652 C C . THR A 1 210 ? 42.499 13.951 -45.411 1.00 98.19 210 THR A C 1
ATOM 1654 O O . THR A 1 210 ? 43.133 14.639 -46.213 1.00 98.19 210 THR A O 1
ATOM 1657 N N . ASN A 1 211 ? 42.445 12.622 -45.523 1.00 97.38 211 ASN A N 1
ATOM 1658 C CA . ASN A 1 211 ? 43.114 11.879 -46.591 1.00 97.38 211 ASN A CA 1
ATOM 1659 C C . ASN A 1 211 ? 42.557 12.225 -47.976 1.00 97.38 211 ASN A C 1
ATOM 1661 O O . ASN A 1 211 ? 43.329 12.405 -48.918 1.00 97.38 211 ASN A O 1
ATOM 1665 N N . GLU A 1 212 ? 41.238 12.356 -48.101 1.00 97.44 212 GLU A N 1
ATOM 1666 C CA . GLU A 1 212 ? 40.587 12.739 -49.352 1.00 97.44 212 GLU A CA 1
ATOM 1667 C C . GLU A 1 212 ? 40.939 14.173 -49.759 1.00 97.44 212 GLU A C 1
ATOM 1669 O O . GLU A 1 212 ? 41.292 14.407 -50.914 1.00 97.44 212 GLU A O 1
ATOM 1674 N N . VAL A 1 213 ? 40.945 15.113 -48.809 1.00 98.25 213 VAL A N 1
ATOM 1675 C CA . VAL A 1 213 ? 41.398 16.495 -49.035 1.00 98.25 213 VAL A CA 1
ATOM 1676 C C . VAL A 1 213 ? 42.840 16.510 -49.544 1.00 98.25 213 VAL A C 1
ATOM 1678 O O . VAL A 1 213 ? 43.136 17.181 -50.534 1.00 98.25 213 VAL A O 1
ATOM 1681 N N . ASN A 1 214 ? 43.734 15.727 -48.934 1.00 97.69 214 ASN A N 1
ATOM 1682 C CA . ASN A 1 214 ? 45.125 15.621 -49.381 1.00 97.69 214 ASN A CA 1
ATOM 1683 C C . ASN A 1 214 ? 45.234 15.023 -50.792 1.00 97.69 214 ASN A C 1
ATOM 1685 O O . ASN A 1 214 ? 45.960 15.553 -51.637 1.00 97.69 214 ASN A O 1
ATOM 1689 N N . ARG A 1 215 ? 44.496 13.941 -51.070 1.00 98.06 215 ARG A N 1
ATOM 1690 C CA . ARG A 1 215 ? 44.460 13.292 -52.389 1.00 98.06 215 ARG A CA 1
ATOM 1691 C C . ARG A 1 215 ? 43.956 14.251 -53.468 1.00 98.06 215 ARG A C 1
ATOM 1693 O O . ARG A 1 215 ? 44.581 14.347 -54.525 1.00 98.06 215 ARG A O 1
ATOM 1700 N N . ALA A 1 216 ? 42.857 14.956 -53.203 1.00 97.00 216 ALA A N 1
ATOM 1701 C CA . ALA A 1 216 ? 42.272 15.935 -54.113 1.00 97.00 216 ALA A CA 1
ATOM 1702 C C . ALA A 1 216 ? 43.246 17.090 -54.374 1.00 97.00 216 ALA A C 1
ATOM 1704 O O . ALA A 1 216 ? 43.560 17.364 -55.528 1.00 97.00 216 ALA A O 1
ATOM 1705 N N . THR A 1 217 ? 43.836 17.659 -53.318 1.00 97.62 217 THR A N 1
ATOM 1706 C CA . THR A 1 217 ? 44.828 18.744 -53.427 1.00 97.62 217 THR A CA 1
ATOM 1707 C C . THR A 1 217 ? 46.037 18.328 -54.276 1.00 97.62 217 THR A C 1
ATOM 1709 O O . THR A 1 217 ? 46.519 19.090 -55.115 1.00 97.62 217 THR A O 1
ATOM 1712 N N . LEU A 1 218 ? 46.546 17.101 -54.105 1.00 97.44 218 LEU A N 1
ATOM 1713 C CA . LEU A 1 218 ? 47.650 16.573 -54.919 1.00 97.44 218 LEU A CA 1
ATOM 1714 C C . LEU A 1 218 ? 47.262 16.397 -56.392 1.00 97.44 218 LEU A C 1
ATOM 1716 O O . LEU A 1 218 ? 48.049 16.738 -57.281 1.00 97.44 218 LEU A O 1
ATOM 1720 N N . ALA A 1 219 ? 46.063 15.875 -56.658 1.00 96.56 219 ALA A N 1
ATOM 1721 C CA . ALA A 1 219 ? 45.550 15.716 -58.014 1.00 96.56 219 ALA A CA 1
ATOM 1722 C C . ALA A 1 219 ? 45.352 17.079 -58.702 1.00 96.56 219 ALA A C 1
ATOM 1724 O O . ALA A 1 219 ? 45.782 17.258 -59.841 1.00 96.56 219 ALA A O 1
ATOM 1725 N N . GLU A 1 220 ? 44.785 18.056 -57.993 1.00 97.12 220 GLU A N 1
ATOM 1726 C CA . GLU A 1 220 ? 44.591 19.429 -58.473 1.00 97.12 220 GLU A CA 1
ATOM 1727 C C . GLU A 1 220 ? 45.921 20.125 -58.766 1.00 97.12 220 GLU A C 1
ATOM 1729 O O . GLU A 1 220 ? 46.080 20.728 -59.829 1.00 97.12 220 GLU A O 1
ATOM 1734 N N . ASN A 1 221 ? 46.917 19.983 -57.886 1.00 96.94 221 ASN A N 1
ATOM 1735 C CA . ASN A 1 221 ? 48.267 20.496 -58.127 1.00 96.94 221 ASN A CA 1
ATOM 1736 C C . ASN A 1 221 ? 48.922 19.822 -59.339 1.00 96.94 221 ASN A C 1
ATOM 1738 O O . ASN A 1 221 ? 49.555 20.493 -60.151 1.00 96.94 221 ASN A O 1
ATOM 1742 N N . THR A 1 222 ? 48.747 18.508 -59.500 1.00 96.62 222 THR A N 1
ATOM 1743 C CA . THR A 1 222 ? 49.266 17.767 -60.662 1.00 96.62 222 THR A CA 1
ATOM 1744 C C . THR A 1 222 ? 48.639 18.272 -61.957 1.00 96.62 222 THR A C 1
ATOM 1746 O O . THR A 1 222 ? 49.359 18.559 -62.915 1.00 96.62 222 THR A O 1
ATOM 1749 N N . LEU A 1 223 ? 47.313 18.437 -61.980 1.00 95.25 223 LEU A N 1
ATOM 1750 C CA . LEU A 1 223 ? 46.591 18.968 -63.133 1.00 95.25 223 LEU A CA 1
ATOM 1751 C C . LEU A 1 223 ? 47.020 20.407 -63.437 1.00 95.25 223 LEU A C 1
ATOM 1753 O O . LEU A 1 223 ? 47.323 20.727 -64.584 1.00 95.25 223 LEU A O 1
ATOM 1757 N N . THR A 1 224 ? 47.120 21.247 -62.408 1.00 95.94 224 THR A N 1
ATOM 1758 C CA . THR A 1 224 ? 47.575 22.638 -62.527 1.00 95.94 224 THR A CA 1
ATOM 1759 C C . THR A 1 224 ? 48.988 22.708 -63.106 1.00 95.94 224 THR A C 1
ATOM 1761 O O . THR A 1 224 ? 49.238 23.460 -64.045 1.00 95.94 224 THR A O 1
ATOM 1764 N N . ASN A 1 225 ? 49.910 21.873 -62.620 1.00 94.38 225 ASN A N 1
ATOM 1765 C CA . ASN A 1 225 ? 51.279 21.797 -63.134 1.00 94.38 225 ASN A CA 1
ATOM 1766 C C . ASN A 1 225 ? 51.331 21.290 -64.579 1.00 94.38 225 ASN A C 1
ATOM 1768 O O . ASN A 1 225 ? 52.094 21.823 -65.386 1.00 94.38 225 ASN A O 1
ATOM 1772 N N . ALA A 1 226 ? 50.521 20.288 -64.926 1.00 92.62 226 ALA A N 1
ATOM 1773 C CA . ALA A 1 226 ? 50.429 19.777 -66.290 1.00 92.62 226 ALA A CA 1
ATOM 1774 C C . ALA A 1 226 ? 49.884 20.844 -67.249 1.00 92.62 226 ALA A C 1
ATOM 1776 O O . ALA A 1 226 ? 50.438 21.023 -68.333 1.00 92.62 226 ALA A O 1
ATOM 1777 N N . ILE A 1 227 ? 48.852 21.588 -66.842 1.00 90.12 227 ILE A N 1
ATOM 1778 C CA . ILE A 1 227 ? 48.327 22.729 -67.600 1.00 90.12 227 ILE A CA 1
ATOM 1779 C C . ILE A 1 227 ? 49.433 23.772 -67.780 1.00 90.12 227 ILE A C 1
ATOM 1781 O O . ILE A 1 227 ? 49.779 24.094 -68.911 1.00 90.12 227 ILE A O 1
ATOM 1785 N N . ASN A 1 228 ? 50.062 24.226 -66.693 1.00 89.25 228 ASN A N 1
ATOM 1786 C CA . ASN A 1 228 ? 51.122 25.238 -66.746 1.00 89.25 228 ASN A CA 1
ATOM 1787 C C . ASN A 1 228 ? 52.326 24.812 -67.601 1.00 89.25 228 ASN A C 1
ATOM 1789 O O . ASN A 1 228 ? 52.903 25.644 -68.295 1.00 89.25 228 ASN A O 1
ATOM 1793 N N . SER A 1 229 ? 52.683 23.524 -67.597 1.00 87.94 229 SER A N 1
ATOM 1794 C CA . SER A 1 229 ? 53.791 22.985 -68.404 1.00 87.94 229 SER A CA 1
ATOM 1795 C C . SER A 1 229 ? 53.446 22.869 -69.888 1.00 87.94 229 SER A C 1
ATOM 1797 O O . SER A 1 229 ? 54.323 23.027 -70.734 1.00 87.94 229 SER A O 1
ATOM 1799 N N . ASN A 1 230 ? 52.181 22.590 -70.216 1.00 84.12 230 ASN A N 1
ATOM 1800 C CA . ASN A 1 230 ? 51.725 22.470 -71.599 1.00 84.12 230 ASN A CA 1
ATOM 1801 C C . ASN A 1 230 ? 51.267 23.803 -72.203 1.00 84.12 230 ASN A C 1
ATOM 1803 O O . ASN A 1 230 ? 51.289 23.930 -73.423 1.00 84.12 230 ASN A O 1
ATOM 1807 N N . ILE A 1 231 ? 50.917 24.812 -71.394 1.00 82.62 231 ILE A N 1
ATOM 1808 C CA . ILE A 1 231 ? 50.546 26.159 -71.864 1.00 82.62 231 ILE A CA 1
ATOM 1809 C C . ILE A 1 231 ? 51.557 26.723 -72.884 1.00 82.62 231 ILE A C 1
ATOM 1811 O O . ILE A 1 231 ? 51.109 27.198 -73.921 1.00 82.62 231 ILE A O 1
ATOM 1815 N N . PRO A 1 232 ? 52.889 26.652 -72.686 1.00 75.75 232 PRO A N 1
ATOM 1816 C CA . PRO A 1 232 ? 53.868 27.133 -73.669 1.00 75.75 232 PRO A CA 1
ATOM 1817 C C . PRO A 1 232 ? 53.971 26.293 -74.950 1.00 75.75 232 PRO A C 1
ATOM 1819 O O . PRO A 1 232 ? 54.563 26.743 -75.922 1.00 75.75 232 PRO A O 1
ATOM 1822 N N . ILE A 1 233 ? 53.468 25.056 -74.938 1.00 71.31 233 ILE A N 1
ATOM 1823 C CA . ILE A 1 233 ? 53.407 24.175 -76.115 1.00 71.31 233 ILE A CA 1
ATOM 1824 C C . ILE A 1 233 ? 52.103 24.432 -76.882 1.00 71.31 233 ILE A C 1
ATOM 1826 O O . ILE A 1 233 ? 52.096 24.422 -78.110 1.00 71.31 233 ILE A O 1
ATOM 1830 N N . TRP A 1 234 ? 51.005 24.657 -76.153 1.00 69.06 234 TRP A N 1
ATOM 1831 C CA . TRP A 1 234 ? 49.682 24.979 -76.695 1.00 69.06 234 TRP A CA 1
ATOM 1832 C C . TRP A 1 234 ? 49.588 26.416 -77.212 1.00 69.06 234 TRP A C 1
ATOM 1834 O O . TRP A 1 234 ? 48.889 26.669 -78.189 1.00 69.06 234 TRP A O 1
ATOM 1844 N N . ASN A 1 235 ? 50.317 27.347 -76.597 1.00 68.25 235 ASN A N 1
ATOM 1845 C CA . ASN A 1 235 ? 50.580 28.659 -77.168 1.00 68.25 235 ASN A CA 1
ATOM 1846 C C . ASN A 1 235 ? 51.700 28.496 -78.202 1.00 68.25 235 ASN A C 1
ATOM 1848 O O . ASN A 1 235 ? 52.857 28.328 -77.838 1.00 68.25 235 ASN A O 1
ATOM 1852 N N . ASP A 1 236 ? 51.312 28.479 -79.475 1.00 64.88 236 ASP A N 1
ATOM 1853 C CA . ASP A 1 236 ? 52.108 28.151 -80.664 1.00 64.88 236 ASP A CA 1
ATOM 1854 C C . ASP A 1 236 ? 53.636 28.379 -80.559 1.00 64.88 236 ASP A C 1
ATOM 1856 O O . ASP A 1 236 ? 54.114 29.493 -80.331 1.00 64.88 236 ASP A O 1
ATOM 1860 N N . LYS A 1 237 ? 54.419 27.314 -80.809 1.00 64.31 237 LYS A N 1
ATOM 1861 C CA . LYS A 1 237 ? 55.902 27.307 -80.783 1.00 64.31 237 LYS A CA 1
ATOM 1862 C C . LYS A 1 237 ? 56.540 28.217 -81.844 1.00 64.31 237 LYS A C 1
ATOM 1864 O O . LYS A 1 237 ? 57.718 28.552 -81.735 1.00 64.31 237 LYS A O 1
ATOM 1869 N N . TYR A 1 238 ? 55.780 28.578 -82.872 1.00 62.75 238 TYR A N 1
ATOM 1870 C CA . TYR A 1 238 ? 56.176 29.513 -83.913 1.00 62.75 238 TYR A CA 1
ATOM 1871 C C . TYR A 1 238 ? 55.070 30.533 -84.083 1.00 62.75 238 TYR A C 1
ATOM 1873 O O . TYR A 1 238 ? 53.901 30.185 -84.233 1.00 62.75 238 TYR A O 1
ATOM 1881 N N . THR A 1 239 ? 55.443 31.803 -84.116 1.00 67.44 239 THR A N 1
ATOM 1882 C CA . THR A 1 239 ? 54.497 32.827 -84.551 1.00 67.44 239 THR A CA 1
ATOM 1883 C C . THR A 1 239 ? 54.063 32.512 -85.987 1.00 67.44 239 THR A C 1
ATOM 1885 O O . THR A 1 239 ? 54.852 31.976 -86.768 1.00 67.44 239 THR A O 1
ATOM 1888 N N . LYS A 1 240 ? 52.828 32.862 -86.376 1.00 73.62 240 LYS A N 1
ATOM 1889 C CA . LYS A 1 240 ? 52.333 32.690 -87.760 1.00 73.62 240 LYS A CA 1
ATOM 1890 C C . LYS A 1 240 ? 53.371 33.124 -88.811 1.00 73.62 240 LYS A C 1
ATOM 1892 O O . LYS A 1 240 ? 53.591 32.448 -89.807 1.00 73.62 240 LYS A O 1
ATOM 1897 N N . ASN A 1 241 ? 54.092 34.196 -88.497 1.00 72.62 241 ASN A N 1
ATOM 1898 C CA . ASN A 1 241 ? 55.146 34.773 -89.317 1.00 72.62 241 ASN A CA 1
ATOM 1899 C C . ASN A 1 241 ? 56.363 33.844 -89.533 1.00 72.62 241 ASN A C 1
ATOM 1901 O O . ASN A 1 241 ? 56.959 33.832 -90.607 1.00 72.62 241 ASN A O 1
ATOM 1905 N N . GLU A 1 242 ? 56.756 33.051 -88.536 1.00 74.19 242 GLU A N 1
ATOM 1906 C CA . GLU A 1 242 ? 57.853 32.081 -88.663 1.00 74.19 242 GLU A CA 1
ATOM 1907 C C . GLU A 1 242 ? 57.456 30.846 -89.476 1.00 74.19 242 GLU A C 1
ATOM 1909 O O . GLU A 1 242 ? 58.292 30.304 -90.205 1.00 74.19 242 GLU A O 1
ATOM 1914 N N . ILE A 1 243 ? 56.193 30.417 -89.382 1.00 75.50 243 ILE A N 1
ATOM 1915 C CA . ILE A 1 243 ? 55.655 29.327 -90.209 1.00 75.50 243 ILE A CA 1
ATOM 1916 C C . ILE A 1 243 ? 55.651 29.753 -91.677 1.00 75.50 243 ILE A C 1
ATOM 1918 O O . ILE A 1 243 ? 56.186 29.034 -92.524 1.00 75.50 243 ILE A O 1
ATOM 1922 N N . ASP A 1 244 ? 55.135 30.950 -91.958 1.00 78.62 244 ASP A N 1
ATOM 1923 C CA . ASP A 1 244 ? 55.063 31.492 -93.316 1.00 78.62 244 ASP A CA 1
ATOM 1924 C C . ASP A 1 244 ? 56.466 31.615 -93.948 1.00 78.62 244 ASP A C 1
ATOM 1926 O O . ASP A 1 244 ? 56.679 31.215 -95.096 1.00 78.62 244 ASP A O 1
ATOM 1930 N N . ASN A 1 245 ? 57.468 32.054 -93.176 1.00 76.69 245 ASN A N 1
ATOM 1931 C CA . ASN A 1 245 ? 58.854 32.159 -93.649 1.00 76.69 245 ASN A CA 1
ATOM 1932 C C . ASN A 1 245 ? 59.497 30.797 -93.960 1.00 76.69 245 ASN A C 1
ATOM 1934 O O . ASN A 1 245 ? 60.199 30.655 -94.966 1.00 76.69 245 ASN A O 1
ATOM 1938 N N . LYS A 1 246 ? 59.262 29.777 -93.126 1.00 78.12 246 LYS A N 1
ATOM 1939 C CA . LYS A 1 246 ? 59.807 28.427 -93.354 1.00 78.12 246 LYS A CA 1
ATOM 1940 C C . LYS A 1 246 ? 59.143 27.724 -94.533 1.00 78.12 246 LYS A C 1
ATOM 1942 O O . LYS A 1 246 ? 59.831 27.040 -95.292 1.00 78.12 246 LYS A O 1
ATOM 1947 N N . LEU A 1 247 ? 57.835 27.908 -94.708 1.00 78.88 247 LEU A N 1
ATOM 1948 C CA . LEU A 1 247 ? 57.105 27.359 -95.848 1.00 78.88 247 LEU A CA 1
ATOM 1949 C C . LEU A 1 247 ? 57.605 27.972 -97.163 1.00 78.88 247 LEU A C 1
ATOM 1951 O O . LEU A 1 247 ? 57.852 27.249 -98.125 1.00 78.88 247 LEU A O 1
ATOM 1955 N N . SER A 1 248 ? 57.846 29.284 -97.172 1.00 76.81 248 SER A N 1
ATOM 1956 C CA . SER A 1 248 ? 58.394 29.987 -98.335 1.00 76.81 248 SER A CA 1
ATOM 1957 C C . SER A 1 248 ? 59.788 29.465 -98.732 1.00 76.81 248 SER A C 1
ATOM 1959 O O . SER A 1 248 ? 60.047 29.187 -99.905 1.00 76.81 248 SER A O 1
ATOM 1961 N N . ALA A 1 249 ? 60.670 29.213 -97.756 1.00 70.88 249 ALA A N 1
ATOM 1962 C CA . ALA A 1 249 ? 62.000 28.651 -98.010 1.00 70.88 249 ALA A CA 1
ATOM 1963 C C . ALA A 1 249 ? 61.962 27.223 -98.595 1.00 70.88 249 ALA A C 1
ATOM 1965 O O . ALA A 1 249 ? 62.767 26.896 -99.467 1.00 70.88 249 ALA A O 1
ATOM 1966 N N . LEU A 1 250 ? 61.019 26.381 -98.152 1.00 69.94 250 LEU A N 1
ATOM 1967 C CA . LEU A 1 250 ? 60.850 25.017 -98.668 1.00 69.94 250 LEU A CA 1
ATOM 1968 C C . LEU A 1 250 ? 60.277 24.998 -100.092 1.00 69.94 250 LEU A C 1
ATOM 1970 O O . LEU A 1 250 ? 60.717 24.212 -100.922 1.00 69.94 250 LEU A O 1
ATOM 1974 N N . VAL A 1 251 ? 59.314 25.871 -100.393 1.00 69.69 251 VAL A N 1
ATOM 1975 C CA . VAL A 1 251 ? 58.728 25.963 -101.741 1.00 69.69 251 VAL A CA 1
ATOM 1976 C C . VAL A 1 251 ? 59.772 26.414 -102.766 1.00 69.69 251 VAL A C 1
ATOM 1978 O O . VAL A 1 251 ? 59.758 25.952 -103.901 1.00 69.69 251 VAL A O 1
ATOM 1981 N N . THR A 1 252 ? 60.723 27.254 -102.353 1.00 62.53 252 THR A N 1
ATOM 1982 C CA . THR A 1 252 ? 61.771 27.780 -103.241 1.00 62.53 252 THR A CA 1
ATOM 1983 C C . THR A 1 252 ? 62.859 26.744 -103.578 1.00 62.53 252 THR A C 1
ATOM 1985 O O . THR A 1 252 ? 63.574 26.920 -104.559 1.00 62.53 252 THR A O 1
ATOM 1988 N N . SER A 1 253 ? 62.995 25.652 -102.811 1.00 64.94 253 SER A N 1
ATOM 1989 C CA . SER A 1 253 ? 63.994 24.594 -103.057 1.00 64.94 253 SER A CA 1
ATOM 1990 C C . SER A 1 253 ? 63.479 23.408 -103.885 1.00 64.94 253 SER A C 1
ATOM 1992 O O . SER A 1 253 ? 64.243 22.489 -104.176 1.00 64.94 253 SER A O 1
ATOM 1994 N N . LEU A 1 254 ? 62.201 23.416 -104.278 1.00 68.38 254 LEU A N 1
ATOM 1995 C CA . LEU A 1 254 ? 61.603 22.397 -105.140 1.00 68.38 254 LEU A CA 1
ATOM 1996 C C . LEU A 1 254 ? 61.654 22.847 -106.606 1.00 68.38 254 LEU A C 1
ATOM 1998 O O . LEU A 1 254 ? 60.927 23.755 -107.005 1.00 68.38 254 LEU A O 1
ATOM 2002 N N . ASP A 1 255 ? 62.470 22.178 -107.422 1.00 74.50 255 ASP A N 1
ATOM 2003 C CA . ASP A 1 255 ? 62.499 22.387 -108.874 1.00 74.50 255 ASP A CA 1
ATOM 2004 C C . ASP A 1 255 ? 61.508 21.429 -109.559 1.00 74.50 255 ASP A C 1
ATOM 2006 O O . ASP A 1 255 ? 61.806 20.266 -109.860 1.00 74.50 255 ASP A O 1
ATOM 2010 N N . TRP A 1 256 ? 60.275 21.915 -109.725 1.00 82.75 256 TRP A N 1
ATOM 2011 C CA . TRP A 1 256 ? 59.184 21.179 -110.357 1.00 82.75 256 TRP A CA 1
ATOM 2012 C C . TRP A 1 256 ? 59.349 21.137 -111.874 1.00 82.75 256 TRP A C 1
ATOM 2014 O O . TRP A 1 256 ? 59.416 22.170 -112.542 1.00 82.75 256 TRP A O 1
ATOM 2024 N N . LYS A 1 257 ? 59.343 19.924 -112.427 1.00 85.88 257 LYS A N 1
ATOM 2025 C CA . LYS A 1 257 ? 59.329 19.685 -113.870 1.00 85.88 257 LYS A CA 1
ATOM 2026 C C . LYS A 1 257 ? 57.915 19.384 -114.361 1.00 85.88 257 LYS A C 1
ATOM 2028 O O . LYS A 1 257 ? 57.043 18.984 -113.586 1.00 85.88 257 LYS A O 1
ATOM 2033 N N . GLU A 1 258 ? 57.678 19.600 -115.653 1.00 87.06 258 GLU A N 1
ATOM 2034 C CA . GLU A 1 258 ? 56.378 19.311 -116.260 1.00 87.06 258 GLU A CA 1
ATOM 2035 C C . GLU A 1 258 ? 55.982 17.844 -116.078 1.00 87.06 258 GLU A C 1
ATOM 2037 O O . GLU A 1 258 ? 56.777 16.920 -116.241 1.00 87.06 258 GLU A O 1
ATOM 2042 N N . SER A 1 259 ? 54.716 17.620 -115.742 1.00 85.62 259 SER A N 1
ATOM 2043 C CA . SER A 1 259 ? 54.207 16.279 -115.485 1.00 85.62 259 SER A CA 1
ATOM 2044 C C . SER A 1 259 ? 54.221 15.415 -116.747 1.00 85.62 259 SER A C 1
ATOM 2046 O O . SER A 1 259 ? 53.734 15.830 -117.803 1.00 85.62 259 SER A O 1
ATOM 2048 N N . VAL A 1 260 ? 54.678 14.172 -116.613 1.00 85.44 260 VAL A N 1
ATOM 2049 C CA . VAL A 1 260 ? 54.703 13.191 -117.706 1.00 85.44 260 VAL A CA 1
ATOM 2050 C C . VAL A 1 260 ? 53.461 12.299 -117.678 1.00 85.44 260 VAL A C 1
ATOM 2052 O O . VAL A 1 260 ? 52.790 12.170 -116.656 1.00 85.44 260 VAL A O 1
ATOM 2055 N N . ALA A 1 261 ? 53.132 11.670 -118.808 1.00 86.50 261 ALA A N 1
ATOM 2056 C CA . ALA A 1 261 ? 51.940 10.826 -118.909 1.00 86.50 261 ALA A 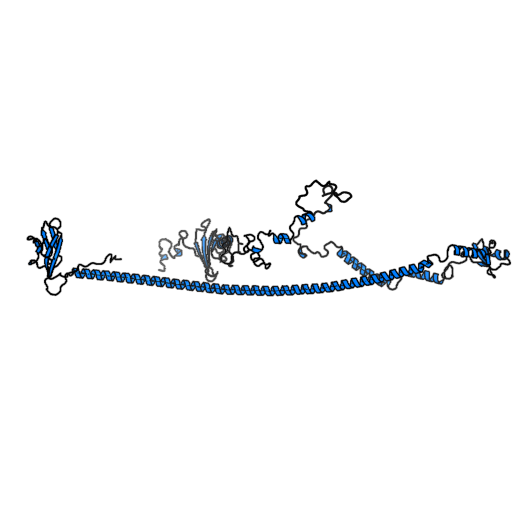CA 1
ATOM 2057 C C . ALA A 1 261 ? 52.045 9.532 -118.080 1.00 86.50 261 ALA A C 1
ATOM 2059 O O . ALA A 1 261 ? 51.088 9.184 -117.398 1.00 86.50 261 ALA A O 1
ATOM 2060 N N . THR A 1 262 ? 53.196 8.852 -118.129 1.00 85.75 262 THR A N 1
ATOM 2061 C CA . THR A 1 262 ? 53.458 7.583 -117.424 1.00 85.75 262 THR A CA 1
ATOM 2062 C C . THR A 1 262 ? 54.898 7.549 -116.887 1.00 85.75 262 THR A C 1
ATOM 2064 O O . THR A 1 262 ? 55.760 8.308 -117.341 1.00 85.75 262 THR A O 1
ATOM 2067 N N . PHE A 1 263 ? 55.195 6.674 -115.920 1.00 85.50 263 PHE A N 1
ATOM 2068 C CA . PHE A 1 263 ? 56.532 6.609 -115.304 1.00 85.50 263 PHE A CA 1
ATOM 2069 C C . PHE A 1 263 ? 57.629 6.269 -116.326 1.00 85.50 263 PHE A C 1
ATOM 2071 O O . PHE A 1 263 ? 58.728 6.822 -116.288 1.00 85.50 263 PHE A O 1
ATOM 2078 N N . SER A 1 264 ? 57.318 5.414 -117.306 1.00 84.38 264 SER A N 1
ATOM 2079 C CA . SER A 1 264 ? 58.275 4.992 -118.335 1.00 84.38 264 SER A CA 1
ATOM 2080 C C . SER A 1 264 ? 58.760 6.136 -119.231 1.00 84.38 264 SER A C 1
ATOM 2082 O O . SER A 1 264 ? 59.817 6.007 -119.843 1.00 84.38 264 SER A O 1
ATOM 2084 N N . VAL A 1 265 ? 58.016 7.249 -119.318 1.00 86.62 265 VAL A N 1
ATOM 2085 C CA . VAL A 1 265 ? 58.381 8.408 -120.157 1.00 86.62 265 VAL A CA 1
ATOM 2086 C C . VAL A 1 265 ? 59.276 9.414 -119.426 1.00 86.62 265 VAL A C 1
ATOM 2088 O O . VAL A 1 265 ? 59.795 10.336 -120.059 1.00 86.62 265 VAL A O 1
ATOM 2091 N N . ILE A 1 266 ? 59.491 9.259 -118.112 1.00 84.00 266 ILE A N 1
ATOM 2092 C CA . ILE A 1 266 ? 60.353 10.169 -117.344 1.00 84.00 266 ILE A CA 1
ATOM 2093 C C . ILE A 1 266 ? 61.784 10.137 -117.892 1.00 84.00 266 ILE A C 1
ATOM 2095 O O . ILE A 1 266 ? 62.342 11.186 -118.199 1.00 84.00 266 ILE A O 1
ATOM 2099 N N . ALA A 1 267 ? 62.352 8.941 -118.078 1.00 82.50 267 ALA A N 1
ATOM 2100 C CA . ALA A 1 267 ? 63.742 8.769 -118.510 1.00 82.50 267 ALA A CA 1
ATOM 2101 C C . ALA A 1 267 ? 64.019 9.331 -119.916 1.00 82.50 267 ALA A C 1
ATOM 2103 O O . ALA A 1 267 ? 65.148 9.699 -120.224 1.00 82.50 267 ALA A O 1
ATOM 2104 N N . THR A 1 268 ? 62.995 9.419 -120.771 1.00 84.56 268 THR A N 1
ATOM 2105 C CA . THR A 1 268 ? 63.116 10.020 -122.108 1.00 84.56 268 THR A CA 1
ATOM 2106 C C . THR A 1 268 ? 62.874 11.526 -122.104 1.00 84.56 268 THR A C 1
ATOM 2108 O O . THR A 1 268 ? 63.484 12.237 -122.895 1.00 84.56 268 THR A O 1
ATOM 2111 N N . THR A 1 269 ? 61.988 12.020 -121.235 1.00 85.62 269 THR A N 1
ATOM 2112 C CA . THR A 1 269 ? 61.645 13.453 -121.149 1.00 85.62 269 THR A CA 1
ATOM 2113 C C . THR A 1 269 ? 62.716 14.236 -120.387 1.00 85.62 269 THR A C 1
ATOM 2115 O O . THR A 1 269 ? 63.054 15.357 -120.759 1.00 85.62 269 THR A O 1
ATOM 2118 N N . TYR A 1 270 ? 63.300 13.614 -119.361 1.00 88.06 270 TYR A N 1
ATOM 2119 C CA . TYR A 1 270 ? 64.367 14.158 -118.524 1.00 88.06 270 TYR A CA 1
ATOM 2120 C C . TYR A 1 270 ? 65.561 13.190 -118.527 1.00 88.06 270 TYR A C 1
ATOM 2122 O O . TYR A 1 270 ? 65.750 12.447 -117.564 1.00 88.06 270 TYR A O 1
ATOM 2130 N N . PRO A 1 271 ? 66.359 13.157 -119.612 1.00 83.69 271 PRO A N 1
ATOM 2131 C CA . PRO A 1 271 ? 67.441 12.181 -119.791 1.00 83.69 271 PRO A CA 1
ATOM 2132 C C . PRO A 1 271 ? 68.681 12.456 -118.927 1.00 83.69 271 PRO A C 1
ATOM 2134 O O . PRO A 1 271 ? 69.552 11.600 -118.801 1.00 83.69 271 PRO A O 1
ATOM 2137 N N . SER A 1 272 ? 68.788 13.649 -118.340 1.00 84.62 272 SER A N 1
ATOM 2138 C CA . SER A 1 272 ? 69.867 14.035 -117.422 1.00 84.62 272 SER A CA 1
ATOM 2139 C C . SER A 1 272 ? 69.269 14.748 -116.210 1.00 84.62 272 SER A C 1
ATOM 2141 O O . SER A 1 272 ? 69.355 15.970 -116.120 1.00 84.62 272 SER A O 1
ATOM 2143 N N . PRO A 1 273 ? 68.563 14.013 -115.337 1.00 85.38 273 PRO A N 1
ATOM 2144 C CA . PRO A 1 273 ? 67.916 14.609 -114.181 1.00 85.38 273 PRO A CA 1
ATOM 2145 C C . PRO A 1 273 ? 68.949 15.015 -113.126 1.00 85.38 273 PRO A C 1
ATOM 2147 O O . PRO A 1 273 ? 69.908 14.287 -112.866 1.00 85.38 273 PRO A O 1
ATOM 2150 N N . GLU A 1 274 ? 68.744 16.177 -112.514 1.00 83.19 274 GLU A N 1
ATOM 2151 C CA . GLU A 1 274 ? 69.529 16.615 -111.361 1.00 83.19 274 GLU A CA 1
ATOM 2152 C C . GLU A 1 274 ? 68.848 16.169 -110.066 1.00 83.19 274 GLU A C 1
ATOM 2154 O O . GLU A 1 274 ? 67.624 16.003 -110.006 1.00 83.19 274 GLU A O 1
ATOM 2159 N N . ASP A 1 275 ? 69.654 15.951 -109.027 1.00 82.62 275 ASP A N 1
ATOM 2160 C CA . ASP A 1 275 ? 69.135 15.632 -107.701 1.00 82.62 275 ASP A CA 1
ATOM 2161 C C . ASP A 1 275 ? 68.140 16.713 -107.244 1.00 82.62 275 ASP A C 1
ATOM 2163 O O . ASP A 1 275 ? 68.399 17.914 -107.343 1.00 82.62 275 ASP A O 1
ATOM 2167 N N . GLY A 1 276 ? 66.968 16.282 -106.776 1.00 77.38 276 GLY A N 1
ATOM 2168 C CA . GLY A 1 276 ? 65.892 17.171 -106.339 1.00 77.38 276 GLY A CA 1
ATOM 2169 C C . GLY A 1 276 ? 64.837 17.515 -107.392 1.00 77.38 276 GLY A C 1
ATOM 2170 O O . GLY A 1 276 ? 63.780 18.029 -107.011 1.00 77.38 276 GLY A O 1
ATOM 2171 N N . TRP A 1 277 ? 65.042 17.184 -108.673 1.00 88.56 277 TRP A N 1
ATOM 2172 C CA . TRP A 1 277 ? 63.987 17.337 -109.680 1.00 88.56 277 TRP A CA 1
ATOM 2173 C C . TRP A 1 277 ? 62.763 16.511 -109.302 1.00 88.56 277 TRP A C 1
ATOM 2175 O O . TRP A 1 277 ? 62.855 15.319 -108.995 1.00 88.56 277 TRP A O 1
ATOM 2185 N N . THR A 1 278 ? 61.607 17.165 -109.326 1.00 86.38 278 THR A N 1
ATOM 2186 C CA . THR A 1 278 ? 60.339 16.557 -108.924 1.00 86.38 278 THR A CA 1
ATOM 2187 C C . THR A 1 278 ? 59.376 16.569 -110.098 1.00 86.38 278 THR A C 1
ATOM 2189 O O . THR A 1 278 ? 59.154 17.611 -110.715 1.00 86.38 278 THR A O 1
ATOM 2192 N N . VAL A 1 279 ? 58.801 15.409 -110.413 1.00 87.25 279 VAL A N 1
ATOM 2193 C CA . VAL A 1 279 ? 57.870 15.249 -111.530 1.00 87.25 279 VAL A CA 1
ATOM 2194 C C . VAL A 1 279 ? 56.663 14.426 -111.100 1.00 87.25 279 VAL A C 1
ATOM 2196 O O . VAL A 1 279 ? 56.789 13.416 -110.412 1.00 87.25 279 VAL A O 1
ATOM 2199 N N . ASN A 1 280 ? 55.471 14.855 -111.502 1.00 88.50 280 ASN A N 1
ATOM 2200 C CA . ASN A 1 280 ? 54.255 14.068 -111.317 1.00 88.50 280 ASN A CA 1
ATOM 2201 C C . ASN A 1 280 ? 53.995 13.204 -112.555 1.00 88.50 280 ASN A C 1
ATOM 2203 O O . ASN A 1 280 ? 54.210 13.640 -113.691 1.00 88.50 280 ASN A O 1
ATOM 2207 N N . VAL A 1 281 ? 53.539 11.979 -112.317 1.00 86.38 281 VAL A N 1
ATOM 2208 C CA . VAL A 1 281 ? 53.120 11.041 -113.350 1.00 86.38 281 VAL A CA 1
ATOM 2209 C C . VAL A 1 281 ? 51.594 10.975 -113.351 1.00 86.38 281 VAL A C 1
ATOM 2211 O O . VAL A 1 281 ? 50.984 10.528 -112.382 1.00 86.38 281 VAL A O 1
ATOM 2214 N N . LYS A 1 282 ? 50.978 11.416 -114.452 1.00 85.19 282 LYS A N 1
ATOM 2215 C CA . LYS A 1 282 ? 49.534 11.700 -114.515 1.00 85.19 282 LYS A CA 1
ATOM 2216 C C . LYS A 1 282 ? 48.629 10.470 -114.403 1.00 85.19 282 LYS A C 1
ATOM 2218 O O . LYS A 1 282 ? 47.509 10.606 -113.928 1.00 85.19 282 LYS A O 1
ATOM 2223 N N . ASP A 1 283 ? 49.059 9.303 -114.880 1.00 82.12 283 ASP A N 1
ATOM 2224 C CA . ASP A 1 283 ? 48.222 8.092 -114.900 1.00 82.12 283 ASP A CA 1
ATOM 2225 C C . ASP A 1 283 ? 48.040 7.450 -113.516 1.00 82.12 283 ASP A C 1
ATOM 2227 O O . ASP A 1 283 ? 46.971 6.934 -113.197 1.00 82.12 283 ASP A O 1
ATOM 2231 N N . THR A 1 284 ? 49.085 7.495 -112.697 1.00 78.31 284 THR A N 1
ATOM 2232 C CA . THR A 1 284 ? 49.137 6.904 -111.357 1.00 78.31 284 THR A CA 1
ATOM 2233 C C . THR A 1 284 ? 48.927 7.936 -110.253 1.00 78.31 284 THR A C 1
ATOM 2235 O O . THR A 1 284 ? 48.724 7.559 -109.101 1.00 78.31 284 THR A O 1
ATOM 2238 N N . ASP A 1 285 ? 48.989 9.226 -110.597 1.00 83.50 285 ASP A N 1
ATOM 2239 C CA . ASP A 1 285 ? 49.079 10.343 -109.652 1.00 83.50 285 ASP A CA 1
ATOM 2240 C C . ASP A 1 285 ? 50.182 10.117 -108.599 1.00 83.50 285 ASP A C 1
ATOM 2242 O O . ASP A 1 285 ? 50.060 10.418 -107.404 1.00 83.50 285 ASP A O 1
ATOM 2246 N N . ILE A 1 286 ? 51.281 9.507 -109.054 1.00 83.31 286 ILE A N 1
ATOM 2247 C CA . ILE A 1 286 ? 52.476 9.311 -108.249 1.00 83.31 286 ILE A CA 1
ATOM 2248 C C . ILE A 1 286 ? 53.474 10.407 -108.594 1.00 83.31 286 ILE A C 1
ATOM 2250 O O . ILE A 1 286 ? 53.826 10.633 -109.753 1.00 83.31 286 ILE A O 1
ATOM 2254 N N . THR A 1 287 ? 53.948 11.089 -107.558 1.00 87.75 287 THR A N 1
ATOM 2255 C CA . THR A 1 287 ? 55.030 12.060 -107.687 1.00 87.75 287 THR A CA 1
ATOM 2256 C C . THR A 1 287 ? 56.342 11.341 -107.462 1.00 87.75 287 THR A C 1
ATOM 2258 O O . THR A 1 287 ? 56.517 10.678 -106.439 1.00 87.75 287 THR A O 1
ATOM 2261 N N . TYR A 1 288 ? 57.261 11.490 -108.406 1.00 84.88 288 TYR A N 1
ATOM 2262 C CA . TYR A 1 288 ? 58.602 10.944 -108.333 1.00 84.88 288 TYR A CA 1
ATOM 2263 C C . TYR A 1 288 ? 59.611 12.068 -108.140 1.00 84.88 288 TYR A C 1
ATOM 2265 O O . TYR A 1 288 ? 59.484 13.149 -108.721 1.00 84.88 288 TYR A O 1
ATOM 2273 N N . ARG A 1 289 ? 60.634 11.792 -107.339 1.00 88.00 289 ARG A N 1
ATOM 2274 C CA . ARG A 1 289 ? 61.783 12.667 -107.137 1.00 88.00 289 ARG A CA 1
ATOM 2275 C C . ARG A 1 289 ? 63.042 11.931 -107.545 1.00 88.00 289 ARG A C 1
ATOM 2277 O O . ARG A 1 289 ? 63.236 10.785 -107.144 1.00 88.00 289 ARG A O 1
ATOM 2284 N N . TYR A 1 290 ? 63.874 12.586 -108.341 1.00 86.69 290 TYR A N 1
ATOM 2285 C CA . TYR A 1 290 ? 65.190 12.055 -108.650 1.00 86.69 290 TYR A CA 1
ATOM 2286 C C . TYR A 1 290 ? 66.121 12.286 -107.458 1.00 86.69 290 TYR A C 1
ATOM 2288 O O . TYR A 1 290 ? 66.245 13.420 -106.996 1.00 86.69 290 TYR A O 1
ATOM 2296 N N . ASP A 1 291 ? 66.727 11.216 -106.945 1.00 83.75 291 ASP A N 1
ATOM 2297 C CA . ASP A 1 291 ? 67.605 11.235 -105.761 1.00 83.75 291 ASP A CA 1
ATOM 2298 C C . ASP A 1 291 ? 69.106 11.287 -106.110 1.00 83.75 291 ASP A C 1
ATOM 2300 O O . ASP A 1 291 ? 69.970 10.990 -105.286 1.00 83.75 291 ASP A O 1
ATOM 2304 N N . GLY A 1 292 ? 69.417 11.588 -107.373 1.00 81.19 292 GLY A N 1
ATOM 2305 C CA . GLY A 1 292 ? 70.766 11.521 -107.930 1.00 81.19 292 GLY A CA 1
ATOM 2306 C C . GLY A 1 292 ? 71.086 10.186 -108.611 1.00 81.19 292 GLY A C 1
ATOM 2307 O O . GLY A 1 292 ? 71.995 10.141 -109.443 1.00 81.19 292 GLY A O 1
ATOM 2308 N N . THR A 1 293 ? 70.322 9.123 -108.340 1.00 83.44 293 THR A N 1
ATOM 2309 C CA . THR A 1 293 ? 70.552 7.783 -108.913 1.00 83.44 293 THR A CA 1
ATOM 2310 C C . THR A 1 293 ? 69.333 7.192 -109.611 1.00 83.44 293 THR A C 1
ATOM 2312 O O . THR A 1 293 ? 69.472 6.537 -110.646 1.00 83.44 293 THR A O 1
ATOM 2315 N N . ALA A 1 294 ? 68.137 7.424 -109.076 1.00 85.44 294 ALA A N 1
ATOM 2316 C CA . ALA A 1 294 ? 66.893 6.895 -109.600 1.00 85.44 294 ALA A CA 1
ATOM 2317 C C . ALA A 1 294 ? 65.722 7.840 -109.315 1.00 85.44 294 ALA A C 1
ATOM 2319 O O . ALA A 1 294 ? 65.754 8.687 -108.424 1.00 85.44 294 ALA A O 1
ATOM 2320 N N . TRP A 1 295 ? 64.650 7.673 -110.086 1.00 85.19 295 TRP A N 1
ATOM 2321 C CA . TRP A 1 295 ? 63.371 8.311 -109.800 1.00 85.19 295 TRP A CA 1
ATOM 2322 C C . TRP A 1 295 ? 62.636 7.507 -108.731 1.00 85.19 295 TRP A C 1
ATOM 2324 O O . TRP A 1 295 ? 62.134 6.416 -109.001 1.00 85.19 295 TRP A O 1
ATOM 2334 N N . ILE A 1 296 ? 62.573 8.054 -107.521 1.00 84.44 296 ILE A N 1
ATOM 2335 C CA . ILE A 1 296 ? 61.946 7.425 -106.360 1.00 84.44 296 ILE A CA 1
ATOM 2336 C C . ILE A 1 296 ? 60.523 7.974 -106.199 1.00 84.44 296 ILE A C 1
ATOM 2338 O O . ILE A 1 296 ? 60.348 9.195 -106.219 1.00 84.44 296 ILE A O 1
ATOM 2342 N N . PRO A 1 297 ? 59.488 7.128 -106.044 1.00 84.44 297 PRO A N 1
ATOM 2343 C CA . PRO A 1 297 ? 58.146 7.606 -105.735 1.00 84.44 297 PRO A CA 1
ATOM 2344 C C . PRO A 1 297 ? 58.119 8.193 -104.320 1.00 84.44 297 PRO A C 1
ATOM 2346 O O . PRO A 1 297 ? 58.550 7.554 -103.363 1.00 84.44 297 PRO A O 1
ATOM 2349 N N . ILE A 1 298 ? 57.606 9.413 -104.190 1.00 81.62 298 ILE A N 1
ATOM 2350 C CA . ILE A 1 298 ? 57.566 10.164 -102.927 1.00 81.62 298 ILE A CA 1
ATOM 2351 C C . ILE A 1 298 ? 56.148 10.545 -102.488 1.00 81.62 298 ILE A C 1
ATOM 2353 O O . ILE A 1 298 ? 55.978 11.115 -101.412 1.00 81.62 298 ILE A O 1
ATOM 2357 N N . SER A 1 299 ? 55.117 10.261 -103.289 1.00 82.12 299 SER A N 1
ATOM 2358 C CA . SER A 1 299 ? 53.732 10.520 -102.883 1.00 82.12 299 SER A CA 1
ATOM 2359 C C . SER A 1 299 ? 53.161 9.372 -102.043 1.00 82.12 299 SER A C 1
ATOM 2361 O O . SER A 1 299 ? 53.500 8.207 -102.217 1.00 82.12 299 SER A O 1
ATOM 2363 N N . ALA A 1 300 ? 52.240 9.682 -101.127 1.00 67.19 300 ALA A N 1
ATOM 2364 C CA . ALA A 1 300 ? 51.634 8.692 -100.226 1.00 67.19 300 ALA A CA 1
ATOM 2365 C C . ALA A 1 300 ? 50.837 7.584 -100.951 1.00 67.19 300 ALA A C 1
ATOM 2367 O O . ALA A 1 300 ? 50.569 6.527 -100.376 1.00 67.19 300 ALA A O 1
ATOM 2368 N N . ASN A 1 301 ? 50.471 7.817 -102.214 1.00 69.94 301 ASN A N 1
ATOM 2369 C CA . ASN A 1 301 ? 49.688 6.894 -103.033 1.00 69.94 301 ASN A CA 1
ATOM 2370 C C . ASN A 1 301 ? 50.479 5.646 -103.467 1.00 69.94 301 ASN A C 1
ATOM 2372 O O . ASN A 1 301 ? 49.871 4.683 -103.927 1.00 69.94 301 ASN A O 1
ATOM 2376 N N . SER A 1 302 ? 51.804 5.615 -103.279 1.00 71.25 302 SER A N 1
ATOM 2377 C CA . SER A 1 302 ? 52.653 4.463 -103.615 1.00 71.25 302 SER A CA 1
ATOM 2378 C C . SER A 1 302 ? 52.873 3.460 -102.465 1.00 71.25 302 SER A C 1
ATOM 2380 O O . SER A 1 302 ? 53.612 2.495 -102.653 1.00 71.25 302 SER A O 1
ATOM 2382 N N . ILE A 1 303 ? 52.257 3.647 -101.285 1.00 74.75 303 ILE A N 1
ATOM 2383 C CA . ILE A 1 303 ? 52.400 2.738 -100.123 1.00 74.75 303 ILE A CA 1
ATOM 2384 C C . ILE A 1 303 ? 51.263 1.684 -100.106 1.00 74.75 303 ILE A C 1
ATOM 2386 O O . ILE A 1 303 ? 50.092 2.070 -100.013 1.00 74.75 303 ILE A O 1
ATOM 2390 N N . PRO A 1 304 ? 51.552 0.363 -100.140 1.00 74.94 304 PRO A N 1
ATOM 2391 C CA . PRO A 1 304 ? 50.531 -0.695 -100.121 1.00 74.94 304 PRO A CA 1
ATOM 2392 C C . PRO A 1 304 ? 49.790 -0.807 -98.771 1.00 74.94 304 PRO A C 1
ATOM 2394 O O . PRO A 1 304 ? 50.254 -0.328 -97.737 1.00 74.94 304 PRO A O 1
ATOM 2397 N N . LEU A 1 305 ? 48.614 -1.452 -98.751 1.00 78.69 305 LEU A N 1
ATOM 2398 C CA . LEU A 1 305 ? 47.932 -1.814 -97.497 1.00 78.69 305 LEU A CA 1
ATOM 2399 C C . LEU A 1 305 ? 48.711 -2.911 -96.760 1.00 78.69 305 LEU A C 1
ATOM 2401 O O . LEU A 1 305 ? 49.237 -3.827 -97.388 1.00 78.69 305 LEU A O 1
ATOM 2405 N N . ALA A 1 306 ? 48.752 -2.831 -95.429 1.00 84.44 306 ALA A N 1
ATOM 2406 C CA . ALA A 1 306 ? 49.403 -3.848 -94.611 1.00 84.44 306 ALA A CA 1
ATOM 2407 C C . ALA A 1 306 ? 48.580 -5.142 -94.586 1.00 84.44 306 ALA A C 1
ATOM 2409 O O . ALA A 1 306 ? 47.348 -5.111 -94.511 1.00 84.44 306 ALA A O 1
ATOM 2410 N N . SER A 1 307 ? 49.264 -6.278 -94.607 1.00 82.56 307 SER A N 1
ATOM 2411 C CA . SER A 1 307 ? 48.664 -7.609 -94.495 1.00 82.56 307 SER A CA 1
ATOM 2412 C C . SER A 1 307 ? 49.425 -8.451 -93.472 1.00 82.56 307 SER A C 1
ATOM 2414 O O . SER A 1 307 ? 50.451 -8.024 -92.948 1.00 82.56 307 SER A O 1
ATOM 2416 N N . SER A 1 308 ? 48.956 -9.673 -93.211 1.00 79.56 308 SER A N 1
ATOM 2417 C CA . SER A 1 308 ? 49.669 -10.629 -92.351 1.00 79.56 308 SER A CA 1
ATOM 2418 C C . SER A 1 308 ? 51.030 -11.062 -92.913 1.00 79.56 308 SER A C 1
ATOM 2420 O O . SER A 1 308 ? 51.824 -11.669 -92.199 1.00 79.56 308 SER A O 1
ATOM 2422 N N . SER A 1 309 ? 51.317 -10.759 -94.180 1.00 80.50 309 SER A N 1
ATOM 2423 C CA . SER A 1 309 ? 52.536 -11.172 -94.877 1.00 80.50 309 SER A CA 1
ATOM 2424 C C . SER A 1 309 ? 53.377 -10.014 -95.423 1.00 80.50 309 SER A C 1
ATOM 2426 O O . SER A 1 309 ? 54.526 -10.245 -95.796 1.00 80.50 309 SER A O 1
ATOM 2428 N N . VAL A 1 310 ? 52.856 -8.782 -95.460 1.00 78.62 310 VAL A N 1
ATOM 2429 C CA . VAL A 1 310 ? 53.506 -7.628 -96.110 1.00 78.62 310 VAL A CA 1
ATOM 2430 C C . VAL A 1 310 ? 53.324 -6.362 -95.272 1.00 78.62 310 VAL A C 1
ATOM 2432 O O . VAL A 1 310 ? 52.199 -6.042 -94.880 1.00 78.62 310 VAL A O 1
ATOM 2435 N N . ASP A 1 311 ? 54.422 -5.636 -95.040 1.00 81.31 311 ASP A N 1
ATOM 2436 C CA . ASP A 1 311 ? 54.394 -4.292 -94.456 1.00 81.31 311 ASP A CA 1
ATOM 2437 C C . ASP A 1 311 ? 53.717 -3.311 -95.425 1.00 81.31 311 ASP A C 1
ATOM 2439 O O . ASP A 1 311 ? 53.962 -3.333 -96.631 1.00 81.31 311 ASP A O 1
ATOM 2443 N N . GLY A 1 312 ? 52.862 -2.436 -94.907 1.00 82.19 312 GLY A N 1
ATOM 2444 C CA . GLY A 1 312 ? 52.158 -1.443 -95.714 1.00 82.19 312 GLY A CA 1
ATOM 2445 C C . GLY A 1 312 ? 51.960 -0.149 -94.943 1.00 82.19 312 GLY A C 1
ATOM 2446 O O . GLY A 1 312 ? 52.872 0.334 -94.282 1.00 82.19 312 GLY A O 1
ATOM 2447 N N . LYS A 1 313 ? 50.743 0.403 -94.958 1.00 81.62 313 LYS A N 1
ATOM 2448 C CA . LYS A 1 313 ? 50.375 1.583 -94.144 1.00 81.62 313 LYS A CA 1
ATOM 2449 C C . LYS A 1 313 ? 50.552 1.403 -92.619 1.00 81.62 313 LYS A C 1
ATOM 2451 O O . LYS A 1 313 ? 50.441 2.378 -91.885 1.00 81.62 313 LYS A O 1
ATOM 2456 N N . MET A 1 314 ? 50.804 0.179 -92.158 1.00 83.56 314 MET A N 1
ATOM 2457 C CA . MET A 1 314 ? 51.268 -0.203 -90.818 1.00 83.56 314 MET A CA 1
ATOM 2458 C C . MET A 1 314 ? 52.196 -1.425 -90.954 1.00 83.56 314 MET A C 1
ATOM 2460 O O . MET A 1 314 ? 52.231 -2.042 -92.025 1.00 83.56 314 MET A O 1
ATOM 2464 N N . SER A 1 315 ? 52.947 -1.791 -89.911 1.00 87.44 315 SER A N 1
ATOM 2465 C CA . SER A 1 315 ? 53.796 -2.985 -89.991 1.00 87.44 315 SER A CA 1
ATOM 2466 C C . SER A 1 315 ? 52.953 -4.266 -90.036 1.00 87.44 315 SER A C 1
ATOM 2468 O O . SER A 1 315 ? 51.826 -4.318 -89.529 1.00 87.44 315 SER A O 1
ATOM 2470 N N . LYS A 1 316 ? 53.502 -5.331 -90.625 1.00 87.94 316 LYS A N 1
ATOM 2471 C CA . LYS A 1 316 ? 52.878 -6.660 -90.626 1.00 87.94 316 LYS A CA 1
ATOM 2472 C C . LYS A 1 316 ? 52.661 -7.175 -89.202 1.00 87.94 316 LYS A C 1
ATOM 2474 O O . LYS A 1 316 ? 51.665 -7.842 -88.944 1.00 87.94 316 LYS A O 1
ATOM 2479 N N . GLN A 1 317 ? 53.574 -6.842 -88.284 1.00 87.88 317 GLN A N 1
ATOM 2480 C CA . GLN A 1 317 ? 53.493 -7.263 -86.889 1.00 87.88 317 GLN A CA 1
ATOM 2481 C C . GLN A 1 317 ? 52.354 -6.533 -86.181 1.00 87.88 317 GLN A C 1
ATOM 2483 O O . GLN A 1 317 ? 51.505 -7.190 -85.595 1.00 87.88 317 GLN A O 1
ATOM 2488 N N . ASP A 1 318 ? 52.244 -5.213 -86.352 1.00 90.00 318 ASP A N 1
ATOM 2489 C CA . ASP A 1 318 ? 51.131 -4.445 -85.784 1.00 90.00 318 ASP A CA 1
ATOM 2490 C C . ASP A 1 318 ? 49.783 -4.925 -86.331 1.00 90.00 318 ASP A C 1
ATOM 2492 O O . ASP A 1 318 ? 48.780 -4.908 -85.621 1.00 90.00 318 ASP A O 1
ATOM 2496 N N . LYS A 1 319 ? 49.730 -5.362 -87.598 1.00 90.56 319 LYS A N 1
ATOM 2497 C CA . LYS A 1 319 ? 48.503 -5.912 -88.185 1.00 90.56 319 LYS A CA 1
ATOM 2498 C C . LYS A 1 319 ? 48.122 -7.252 -87.551 1.00 90.56 319 LYS A C 1
ATOM 2500 O O . LYS A 1 319 ? 46.941 -7.471 -87.287 1.00 90.56 319 LYS A O 1
ATOM 2505 N N . ILE A 1 320 ? 49.104 -8.123 -87.310 1.00 88.81 320 ILE A N 1
ATOM 2506 C CA . ILE A 1 320 ? 48.916 -9.396 -86.598 1.00 88.81 320 ILE A CA 1
ATOM 2507 C C . ILE A 1 320 ? 48.455 -9.129 -85.161 1.00 88.81 320 ILE A C 1
ATOM 2509 O O . ILE A 1 320 ? 47.463 -9.706 -84.719 1.00 88.81 320 ILE A O 1
ATOM 2513 N N . ASP A 1 321 ? 49.122 -8.213 -84.465 1.00 88.44 321 ASP A N 1
ATOM 2514 C CA . ASP A 1 321 ? 48.831 -7.882 -83.071 1.00 88.44 321 ASP A CA 1
ATOM 2515 C C . ASP A 1 321 ? 47.454 -7.217 -82.934 1.00 88.44 321 ASP A C 1
ATOM 2517 O O . ASP A 1 321 ? 46.703 -7.518 -82.006 1.00 88.44 321 ASP A O 1
ATOM 2521 N N . HIS A 1 322 ? 47.066 -6.370 -83.892 1.00 87.06 322 HIS A N 1
ATOM 2522 C CA . HIS A 1 322 ? 45.725 -5.791 -83.959 1.00 87.06 322 HIS A CA 1
ATOM 2523 C C . HIS A 1 322 ? 44.639 -6.867 -84.132 1.00 87.06 322 HIS A C 1
ATOM 2525 O O . HIS A 1 322 ? 43.603 -6.812 -83.465 1.00 87.06 322 HIS A O 1
ATOM 2531 N N . ASP A 1 323 ? 44.858 -7.857 -85.002 1.00 86.19 323 ASP A N 1
ATOM 2532 C CA . ASP A 1 323 ? 43.901 -8.951 -85.219 1.00 86.19 323 ASP A CA 1
ATOM 2533 C C . ASP A 1 323 ? 43.788 -9.876 -83.994 1.00 86.19 323 ASP A C 1
ATOM 2535 O O . ASP A 1 323 ? 42.680 -10.269 -83.607 1.00 86.19 323 ASP A O 1
ATOM 2539 N N . ASP A 1 324 ? 44.913 -10.184 -83.344 1.00 86.19 324 ASP A N 1
ATOM 2540 C CA . ASP A 1 324 ? 44.964 -10.971 -82.106 1.00 86.19 324 ASP A CA 1
ATOM 2541 C C . ASP A 1 324 ? 44.261 -10.247 -80.946 1.00 86.19 324 ASP A C 1
ATOM 2543 O O . ASP A 1 324 ? 43.395 -10.819 -80.276 1.00 86.19 324 ASP A O 1
ATOM 2547 N N . MET A 1 325 ? 44.548 -8.955 -80.765 1.00 83.06 325 MET A N 1
ATOM 2548 C CA . MET A 1 325 ? 43.898 -8.108 -79.763 1.00 83.06 325 MET A CA 1
ATOM 2549 C C . MET A 1 325 ? 42.380 -8.060 -79.964 1.00 83.06 325 MET A C 1
ATOM 2551 O O . MET A 1 325 ? 41.618 -8.204 -79.004 1.00 83.06 325 MET A O 1
ATOM 2555 N N . ASN A 1 326 ? 41.924 -7.898 -81.209 1.00 82.75 326 ASN A N 1
ATOM 2556 C CA . ASN A 1 326 ? 40.497 -7.846 -81.517 1.00 82.75 326 ASN A CA 1
ATOM 2557 C C . ASN A 1 326 ? 39.798 -9.187 -81.223 1.00 82.75 326 ASN A C 1
ATOM 2559 O O . ASN A 1 326 ? 38.659 -9.205 -80.758 1.00 82.75 326 ASN A O 1
ATOM 2563 N N . THR A 1 327 ? 40.501 -10.308 -81.410 1.00 78.62 327 THR A N 1
ATOM 2564 C CA . THR A 1 327 ? 39.995 -11.655 -81.093 1.00 78.62 327 THR A CA 1
ATOM 2565 C C . THR A 1 327 ? 39.921 -11.908 -79.579 1.00 78.62 327 THR A C 1
ATOM 2567 O O . THR A 1 327 ? 39.008 -12.582 -79.101 1.00 78.62 327 THR A O 1
ATOM 2570 N N . LYS A 1 328 ? 40.837 -11.328 -78.792 1.00 79.62 328 LYS A N 1
ATOM 2571 C CA . LYS A 1 328 ? 40.943 -11.519 -77.330 1.00 79.62 328 LYS A CA 1
ATOM 2572 C C . LYS A 1 328 ? 40.111 -10.554 -76.480 1.00 79.62 328 LYS A C 1
ATOM 2574 O O . LYS A 1 328 ? 40.136 -10.658 -75.255 1.00 79.62 328 LYS A O 1
ATOM 2579 N N . LYS A 1 329 ? 39.336 -9.649 -77.089 1.00 68.62 329 LYS A N 1
ATOM 2580 C CA . LYS A 1 329 ? 38.634 -8.540 -76.411 1.00 68.62 329 LYS A CA 1
ATOM 2581 C C . LYS A 1 329 ? 37.677 -8.953 -75.270 1.00 68.62 329 LYS A C 1
ATOM 2583 O O . LYS A 1 329 ? 37.291 -8.091 -74.488 1.00 68.62 329 LYS A O 1
ATOM 2588 N N . HIS A 1 330 ? 37.330 -10.240 -75.125 1.00 63.22 330 HIS A N 1
ATOM 2589 C CA . HIS A 1 330 ? 36.422 -10.744 -74.079 1.00 63.22 330 HIS A CA 1
ATOM 2590 C C . HIS A 1 330 ? 36.773 -12.139 -73.500 1.00 63.22 330 HIS A C 1
ATOM 2592 O O . HIS A 1 330 ? 35.875 -12.847 -73.037 1.00 63.22 330 HIS A O 1
ATOM 2598 N N . VAL A 1 331 ? 38.047 -12.558 -73.502 1.00 62.56 331 VAL A N 1
ATOM 2599 C CA . VAL A 1 331 ? 38.478 -13.858 -72.934 1.00 62.56 331 VAL A CA 1
ATOM 2600 C C . VAL A 1 331 ? 39.536 -13.650 -71.846 1.00 62.56 331 VAL A C 1
ATOM 2602 O O . VAL A 1 331 ? 40.638 -13.188 -72.133 1.00 62.56 331 VAL A O 1
ATOM 2605 N N . HIS A 1 332 ? 39.212 -14.014 -70.600 1.00 75.25 332 HIS A N 1
ATOM 2606 C CA . HIS A 1 332 ? 40.142 -14.053 -69.462 1.00 75.25 332 HIS A CA 1
ATOM 2607 C C . HIS A 1 332 ? 39.929 -15.343 -68.655 1.00 75.25 332 HIS A C 1
ATOM 2609 O O . HIS A 1 332 ? 38.793 -15.807 -68.528 1.00 75.25 332 HIS A O 1
ATOM 2615 N N . ASP A 1 333 ? 40.997 -15.897 -68.075 1.00 75.81 333 ASP A N 1
ATOM 2616 C CA . ASP A 1 333 ? 40.990 -17.210 -67.401 1.00 75.81 333 ASP A CA 1
ATOM 2617 C C . ASP A 1 333 ? 40.026 -17.292 -66.207 1.00 75.81 333 ASP A C 1
ATOM 2619 O O . ASP A 1 333 ? 39.467 -18.343 -65.902 1.00 75.81 333 ASP A O 1
ATOM 2623 N N . ASN A 1 334 ? 39.783 -16.166 -65.537 1.00 77.75 334 ASN A N 1
ATOM 2624 C CA . ASN A 1 334 ? 38.895 -16.064 -64.381 1.00 77.75 334 ASN A CA 1
ATOM 2625 C C . ASN A 1 334 ? 37.444 -15.706 -64.742 1.00 77.75 334 ASN A C 1
ATOM 2627 O O . ASN A 1 334 ? 36.638 -15.498 -63.832 1.00 77.75 334 ASN A O 1
ATOM 2631 N N . LYS A 1 335 ? 37.080 -15.649 -66.032 1.00 81.38 335 LYS A N 1
ATOM 2632 C CA . LYS A 1 335 ? 35.726 -15.266 -66.457 1.00 81.38 335 LYS A CA 1
ATOM 2633 C C . LYS A 1 335 ? 34.649 -16.133 -65.796 1.00 81.38 335 LYS A C 1
ATOM 2635 O O . LYS A 1 335 ? 33.672 -15.589 -65.296 1.00 81.38 335 LYS A O 1
ATOM 2640 N N . SER A 1 336 ? 34.838 -17.454 -65.722 1.00 79.19 336 SER A N 1
ATOM 2641 C CA . SER A 1 336 ? 33.832 -18.335 -65.103 1.00 79.19 336 SER A CA 1
ATOM 2642 C C . SER A 1 336 ? 33.714 -18.136 -63.585 1.00 79.19 336 SER A C 1
ATOM 2644 O O . SER A 1 336 ? 32.622 -18.267 -63.031 1.00 79.19 336 SER A O 1
ATOM 2646 N N . ILE A 1 337 ? 34.810 -17.762 -62.912 1.00 80.50 337 ILE A N 1
ATOM 2647 C CA . ILE A 1 337 ? 34.829 -17.452 -61.476 1.00 80.50 337 ILE A CA 1
ATOM 2648 C C . ILE A 1 337 ? 34.072 -16.146 -61.219 1.00 80.50 337 ILE A C 1
ATOM 2650 O O . ILE A 1 337 ? 33.216 -16.098 -60.337 1.00 80.50 337 ILE A O 1
ATOM 2654 N N . ILE A 1 338 ? 34.347 -15.110 -62.017 1.00 79.25 338 ILE A N 1
ATOM 2655 C CA . ILE A 1 338 ? 33.658 -13.817 -61.931 1.00 79.25 338 ILE A CA 1
ATOM 2656 C C . ILE A 1 338 ? 32.165 -13.994 -62.227 1.00 79.25 338 ILE A C 1
ATOM 2658 O O . ILE A 1 338 ? 31.346 -13.557 -61.425 1.00 79.25 338 ILE A O 1
ATOM 2662 N N . ASP A 1 339 ? 31.801 -14.719 -63.290 1.00 82.56 339 ASP A N 1
ATOM 2663 C CA . ASP A 1 339 ? 30.398 -15.006 -63.619 1.00 82.56 339 ASP A CA 1
ATOM 2664 C C . ASP A 1 339 ? 29.676 -15.716 -62.448 1.00 82.56 339 ASP A C 1
ATOM 2666 O O . ASP A 1 339 ? 28.533 -15.386 -62.126 1.00 82.56 339 ASP A O 1
ATOM 2670 N N . THR A 1 340 ? 30.351 -16.647 -61.760 1.00 84.19 340 THR A N 1
ATOM 2671 C CA . THR A 1 340 ? 29.788 -17.400 -60.620 1.00 84.19 340 THR A CA 1
ATOM 2672 C C . THR A 1 340 ? 29.595 -16.527 -59.373 1.00 84.19 340 THR A C 1
ATOM 2674 O O . THR A 1 340 ? 28.535 -16.575 -58.737 1.00 84.19 340 THR A O 1
ATOM 2677 N N . ILE A 1 341 ? 30.592 -15.707 -59.019 1.00 82.88 341 ILE A N 1
ATOM 2678 C CA . ILE A 1 341 ? 30.524 -14.795 -57.863 1.00 82.88 341 ILE A CA 1
ATOM 2679 C C . ILE A 1 341 ? 29.464 -13.716 -58.106 1.00 82.88 341 ILE A C 1
ATOM 2681 O O . ILE A 1 341 ? 28.611 -13.481 -57.247 1.00 82.88 341 ILE A O 1
ATOM 2685 N N . THR A 1 342 ? 29.469 -13.102 -59.292 1.00 86.69 342 THR A N 1
ATOM 2686 C CA . THR A 1 342 ? 28.500 -12.067 -59.667 1.00 86.69 342 THR A CA 1
ATOM 2687 C C . THR A 1 342 ? 27.078 -12.621 -59.682 1.00 86.69 342 THR A C 1
ATOM 2689 O O . THR A 1 342 ? 26.177 -11.976 -59.146 1.00 86.69 342 THR A O 1
ATOM 2692 N N . LYS A 1 343 ? 26.863 -13.838 -60.198 1.00 88.12 343 LYS A N 1
ATOM 2693 C CA . LYS A 1 343 ? 25.542 -14.479 -60.178 1.00 88.12 343 LYS A CA 1
ATOM 2694 C C . LYS A 1 343 ? 25.029 -14.728 -58.757 1.00 88.12 343 LYS A C 1
ATOM 2696 O O . LYS A 1 343 ? 23.890 -14.389 -58.458 1.00 88.12 343 LYS A O 1
ATOM 2701 N N . THR A 1 344 ? 25.871 -15.261 -57.874 1.00 89.56 344 THR A N 1
ATOM 2702 C CA . THR A 1 344 ? 25.481 -15.567 -56.484 1.00 89.56 344 THR A CA 1
ATOM 2703 C C . THR A 1 344 ? 25.100 -14.303 -55.706 1.00 89.56 344 THR A C 1
ATOM 2705 O O . THR A 1 344 ? 24.097 -14.284 -54.987 1.00 89.56 344 THR A O 1
ATOM 2708 N N . LEU A 1 345 ? 25.872 -13.225 -55.878 1.00 90.38 345 LEU A N 1
ATOM 2709 C CA . LEU A 1 345 ? 25.590 -11.932 -55.251 1.00 90.38 345 LEU A CA 1
ATOM 2710 C C . LEU A 1 345 ? 24.284 -11.318 -55.771 1.00 90.38 345 LEU A C 1
ATOM 2712 O O . LEU A 1 345 ? 23.480 -10.845 -54.971 1.00 90.38 345 LEU A O 1
ATOM 2716 N N . ILE A 1 346 ? 24.043 -11.373 -57.086 1.00 88.56 346 ILE A N 1
ATOM 2717 C CA . ILE A 1 346 ? 22.812 -10.855 -57.701 1.00 88.56 346 ILE A CA 1
ATOM 2718 C C . ILE A 1 346 ? 21.584 -11.657 -57.254 1.00 88.56 346 ILE A C 1
ATOM 2720 O O . ILE A 1 346 ? 20.572 -11.059 -56.897 1.00 88.56 346 ILE A O 1
ATOM 2724 N N . ASP A 1 347 ? 21.663 -12.988 -57.209 1.00 89.81 347 ASP A N 1
ATOM 2725 C CA . ASP A 1 347 ? 20.541 -13.838 -56.785 1.00 89.81 347 ASP A CA 1
ATOM 2726 C C . ASP A 1 347 ? 20.175 -13.586 -55.302 1.00 89.81 347 ASP A C 1
ATOM 2728 O O . ASP A 1 347 ? 18.995 -13.484 -54.947 1.00 89.81 347 ASP A O 1
ATOM 2732 N N . THR A 1 348 ? 21.183 -13.394 -54.441 1.00 90.75 348 THR A N 1
ATOM 2733 C CA . THR A 1 348 ? 20.987 -13.056 -53.017 1.00 90.75 348 THR A CA 1
ATOM 2734 C C . THR A 1 348 ? 20.396 -11.656 -52.847 1.00 90.75 348 THR A C 1
ATOM 2736 O O . THR A 1 348 ? 19.454 -11.470 -52.076 1.00 90.75 348 THR A O 1
ATOM 2739 N N . TRP A 1 349 ? 20.912 -10.674 -53.592 1.00 90.50 349 TRP A N 1
ATOM 2740 C CA . TRP A 1 349 ? 20.405 -9.303 -53.564 1.00 90.50 349 TRP A CA 1
ATOM 2741 C C . TRP A 1 349 ? 18.959 -9.224 -54.057 1.00 90.50 349 TRP A C 1
ATOM 2743 O O . TRP A 1 349 ? 18.133 -8.604 -53.398 1.00 90.50 349 TRP A O 1
ATOM 2753 N N . ASN A 1 350 ? 18.619 -9.922 -55.144 1.00 89.44 350 ASN A N 1
ATOM 2754 C CA . ASN A 1 350 ? 17.245 -9.999 -55.644 1.00 89.44 350 ASN A CA 1
ATOM 2755 C C . ASN A 1 350 ? 16.300 -10.647 -54.625 1.00 89.44 350 ASN A C 1
ATOM 2757 O O . ASN A 1 350 ? 15.176 -10.179 -54.449 1.00 89.44 350 ASN A O 1
ATOM 2761 N N . SER A 1 351 ? 16.751 -11.691 -53.921 1.00 89.81 351 SER A N 1
ATOM 2762 C CA . SER A 1 351 ? 15.959 -12.342 -52.868 1.00 89.81 351 SER A CA 1
ATOM 2763 C C . SER A 1 351 ? 15.702 -11.399 -51.689 1.00 89.81 351 SER A C 1
ATOM 2765 O O . SER A 1 351 ? 14.566 -11.273 -51.237 1.00 89.81 351 SER A O 1
ATOM 2767 N N . ALA A 1 352 ? 16.734 -10.681 -51.234 1.00 86.94 352 ALA A N 1
ATOM 2768 C CA . ALA A 1 352 ? 16.604 -9.678 -50.179 1.00 86.94 352 ALA A CA 1
ATOM 2769 C C . ALA A 1 352 ? 15.713 -8.506 -50.615 1.00 86.94 352 ALA A C 1
ATOM 2771 O O . ALA A 1 352 ? 14.819 -8.112 -49.872 1.00 86.94 352 ALA A O 1
ATOM 2772 N N . TYR A 1 353 ? 15.906 -7.995 -51.835 1.00 89.19 353 TYR A N 1
ATOM 2773 C CA . TYR A 1 353 ? 15.087 -6.935 -52.421 1.00 89.19 353 TYR A CA 1
ATOM 2774 C C . TYR A 1 353 ? 13.613 -7.346 -52.512 1.00 89.19 353 TYR A C 1
ATOM 2776 O O . TYR A 1 353 ? 12.732 -6.563 -52.167 1.00 89.19 353 TYR A O 1
ATOM 2784 N N . THR A 1 354 ? 13.336 -8.590 -52.908 1.00 86.88 354 THR A N 1
ATOM 2785 C CA . THR A 1 354 ? 11.972 -9.138 -52.958 1.00 86.88 354 THR A CA 1
ATOM 2786 C C . THR A 1 354 ? 11.353 -9.213 -51.563 1.00 86.88 354 THR A C 1
ATOM 2788 O O . THR A 1 354 ? 10.209 -8.822 -51.396 1.00 86.88 354 THR A O 1
ATOM 2791 N N . HIS A 1 355 ? 12.106 -9.644 -50.547 1.00 84.06 355 HIS A N 1
ATOM 2792 C CA . HIS A 1 355 ? 11.607 -9.730 -49.168 1.00 84.06 355 HIS A CA 1
ATOM 2793 C C . HIS A 1 355 ? 11.315 -8.353 -48.549 1.00 84.06 355 HIS A C 1
ATOM 2795 O O . HIS A 1 355 ? 10.262 -8.173 -47.951 1.00 84.06 355 HIS A O 1
ATOM 2801 N N . ILE A 1 356 ? 12.184 -7.352 -48.748 1.00 84.19 356 ILE A N 1
ATOM 2802 C CA . ILE A 1 356 ? 11.967 -5.989 -48.211 1.00 84.19 356 ILE A CA 1
ATOM 2803 C C . ILE A 1 356 ? 10.929 -5.177 -48.996 1.00 84.19 356 ILE A C 1
ATOM 2805 O O . ILE A 1 356 ? 10.397 -4.198 -48.475 1.00 84.19 356 ILE A O 1
ATOM 2809 N N . SER A 1 357 ? 10.676 -5.538 -50.257 1.00 83.44 357 SER A N 1
ATOM 2810 C CA . SER A 1 357 ? 9.602 -4.946 -51.064 1.00 83.44 357 SER A CA 1
ATOM 2811 C C . SER A 1 357 ? 8.270 -5.679 -50.892 1.00 83.44 357 SER A C 1
ATOM 2813 O O . SER A 1 357 ? 7.235 -5.175 -51.340 1.00 83.44 357 SER A O 1
ATOM 2815 N N . ASP A 1 358 ? 8.275 -6.828 -50.209 1.00 79.94 358 ASP A N 1
ATOM 2816 C CA . ASP A 1 358 ? 7.071 -7.562 -49.861 1.00 79.94 358 ASP A CA 1
ATOM 2817 C C . ASP A 1 358 ? 6.305 -6.818 -48.760 1.00 79.94 358 ASP A C 1
ATOM 2819 O O . ASP A 1 358 ? 6.668 -6.805 -47.586 1.00 79.94 358 ASP A O 1
ATOM 2823 N N . SER A 1 359 ? 5.225 -6.166 -49.178 1.00 78.69 359 SER A N 1
ATOM 2824 C CA . SER A 1 359 ? 4.266 -5.486 -48.302 1.00 78.69 359 SER A CA 1
ATOM 2825 C C . SER A 1 359 ? 3.100 -6.387 -47.893 1.00 78.69 359 SER A C 1
ATOM 2827 O O . SER A 1 359 ? 2.189 -5.941 -47.190 1.00 78.69 359 SER A O 1
ATOM 2829 N N . SER A 1 360 ? 3.104 -7.651 -48.329 1.00 80.62 360 SER A N 1
ATOM 2830 C CA . SER A 1 360 ? 2.231 -8.665 -47.759 1.00 80.62 360 SER A CA 1
ATOM 2831 C C . SER A 1 360 ? 2.723 -9.034 -46.356 1.00 80.62 360 SER A C 1
ATOM 2833 O O . SER A 1 360 ? 3.670 -8.456 -45.825 1.00 80.62 360 SER A O 1
ATOM 2835 N N . ASN A 1 361 ? 2.046 -9.968 -45.701 1.00 76.44 361 ASN A N 1
ATOM 2836 C CA . ASN A 1 361 ? 2.476 -10.486 -44.412 1.00 76.44 361 ASN A CA 1
ATOM 2837 C C . ASN A 1 361 ? 3.181 -11.842 -44.612 1.00 76.44 361 ASN A C 1
ATOM 2839 O O . ASN A 1 361 ? 2.565 -12.880 -44.345 1.00 76.44 361 ASN A O 1
ATOM 2843 N N . PRO A 1 362 ? 4.443 -11.877 -45.093 1.00 75.75 362 PRO A N 1
ATOM 2844 C CA . PRO A 1 362 ? 5.125 -13.118 -45.473 1.00 75.75 362 PRO A CA 1
ATOM 2845 C C . PRO A 1 362 ? 5.418 -14.024 -44.276 1.00 75.75 362 PRO A C 1
ATOM 2847 O O . PRO A 1 362 ? 5.612 -15.228 -44.427 1.00 75.75 362 PRO A O 1
ATOM 2850 N N . HIS A 1 363 ? 5.433 -13.448 -43.074 1.00 79.19 363 HIS A N 1
ATOM 2851 C CA . HIS A 1 363 ? 5.640 -14.162 -41.818 1.00 79.19 363 HIS A CA 1
ATOM 2852 C C . HIS A 1 363 ? 4.327 -14.502 -41.103 1.00 79.19 363 HIS A C 1
ATOM 2854 O O . HIS A 1 363 ? 4.366 -15.039 -39.997 1.00 79.19 363 HIS A O 1
ATOM 2860 N N . ALA A 1 364 ? 3.180 -14.195 -41.725 1.00 83.62 364 ALA A N 1
ATOM 2861 C CA . ALA A 1 364 ? 1.839 -14.407 -41.186 1.00 83.62 364 ALA A CA 1
ATOM 2862 C C . ALA A 1 364 ? 1.659 -13.875 -39.746 1.00 83.62 364 ALA A C 1
ATOM 2864 O O . ALA A 1 364 ? 0.913 -14.444 -38.948 1.00 83.62 364 ALA A O 1
ATOM 2865 N N . THR A 1 365 ? 2.342 -12.782 -39.397 1.00 81.69 365 THR A N 1
ATOM 2866 C CA . THR A 1 365 ? 2.272 -12.168 -38.069 1.00 81.69 365 THR A CA 1
ATOM 2867 C C . THR A 1 365 ? 0.893 -11.553 -37.825 1.00 81.69 365 THR A C 1
ATOM 2869 O O . THR A 1 365 ? 0.357 -10.798 -38.631 1.00 81.69 365 THR A O 1
ATOM 2872 N N . THR A 1 366 ? 0.273 -11.890 -36.703 1.00 81.56 366 THR A N 1
ATOM 2873 C CA . THR A 1 366 ? -1.077 -11.437 -36.343 1.00 81.56 366 THR A CA 1
ATOM 2874 C C . THR A 1 366 ? -1.025 -10.177 -35.479 1.00 81.56 366 THR A C 1
ATOM 2876 O O . THR A 1 366 ? -0.076 -9.969 -34.723 1.00 81.56 366 THR A O 1
ATOM 2879 N N . ALA A 1 367 ? -2.083 -9.358 -35.511 1.00 75.69 367 ALA A N 1
ATOM 2880 C CA . ALA A 1 367 ? -2.197 -8.158 -34.671 1.00 75.69 367 ALA A CA 1
ATOM 2881 C C . ALA A 1 367 ? -2.064 -8.465 -33.165 1.00 75.69 367 ALA A C 1
ATOM 2883 O O . ALA A 1 367 ? -1.560 -7.646 -32.400 1.00 75.69 367 ALA A O 1
ATOM 2884 N N . SER A 1 368 ? -2.443 -9.675 -32.739 1.00 78.62 368 SER A N 1
ATOM 2885 C CA . SER A 1 368 ? -2.255 -10.134 -31.361 1.00 78.62 368 SER A CA 1
ATOM 2886 C C . SER A 1 368 ? -0.784 -10.372 -31.006 1.00 78.62 368 SER A C 1
ATOM 2888 O O . SER A 1 368 ? -0.395 -10.099 -29.875 1.00 78.62 368 SER A O 1
ATOM 2890 N N . GLN A 1 369 ? 0.035 -10.867 -31.941 1.00 80.44 369 GLN A N 1
ATOM 2891 C CA . GLN A 1 369 ? 1.456 -11.154 -31.695 1.00 80.44 369 GLN A CA 1
ATOM 2892 C C . GLN A 1 369 ? 2.291 -9.883 -31.505 1.00 80.44 369 GLN A C 1
ATOM 2894 O O . GLN A 1 369 ? 3.303 -9.926 -30.814 1.00 80.44 369 GLN A O 1
ATOM 2899 N N . ILE A 1 370 ? 1.853 -8.756 -32.074 1.00 78.94 370 ILE A N 1
ATOM 2900 C CA . ILE A 1 370 ? 2.509 -7.445 -31.935 1.00 78.94 370 ILE A CA 1
ATOM 2901 C C . ILE A 1 370 ? 1.803 -6.514 -30.933 1.00 78.94 370 ILE A C 1
ATOM 2903 O O . ILE A 1 370 ? 2.109 -5.328 -30.876 1.00 78.94 370 ILE A O 1
ATOM 2907 N N . GLY A 1 371 ? 0.851 -7.030 -30.144 1.00 80.00 371 GLY A N 1
ATOM 2908 C CA . GLY A 1 371 ? 0.185 -6.266 -29.080 1.00 80.00 371 GLY A CA 1
ATOM 2909 C C . GLY A 1 371 ? -0.843 -5.227 -29.551 1.00 80.00 371 GLY A C 1
ATOM 2910 O O . GLY A 1 371 ? -1.266 -4.394 -28.757 1.00 80.00 371 GLY A O 1
ATOM 2911 N N . LEU A 1 372 ? -1.280 -5.283 -30.814 1.00 76.56 372 LEU A N 1
ATOM 2912 C CA . LEU A 1 372 ? -2.231 -4.342 -31.430 1.00 76.56 372 LEU A CA 1
ATOM 2913 C C . LEU A 1 372 ? -3.634 -4.940 -31.640 1.00 76.56 372 LEU A C 1
ATOM 2915 O O . LEU A 1 372 ? -4.434 -4.399 -32.398 1.00 76.56 372 LEU A O 1
ATOM 2919 N N . GLY A 1 373 ? -3.961 -6.049 -30.969 1.00 73.81 373 GLY A N 1
ATOM 2920 C CA . GLY A 1 373 ? -5.222 -6.782 -31.163 1.00 73.81 373 GLY A CA 1
ATOM 2921 C C . GLY A 1 373 ? -6.510 -5.991 -30.878 1.00 73.81 373 GLY A C 1
ATOM 2922 O O . GLY A 1 373 ? -7.573 -6.420 -31.313 1.00 73.81 373 GLY A O 1
ATOM 2923 N N . ASN A 1 374 ? -6.415 -4.843 -30.195 1.00 70.56 374 ASN A N 1
ATOM 2924 C CA . ASN A 1 374 ? -7.553 -3.990 -29.826 1.00 70.56 374 ASN A CA 1
ATOM 2925 C C . ASN A 1 374 ? -7.664 -2.687 -30.653 1.00 70.56 374 ASN A C 1
ATOM 2927 O O . ASN A 1 374 ? -8.529 -1.868 -30.348 1.00 70.56 374 ASN A O 1
ATOM 2931 N N . LEU A 1 375 ? -6.809 -2.456 -31.661 1.00 61.97 375 LEU A N 1
ATOM 2932 C CA . LEU A 1 375 ? -6.901 -1.270 -32.530 1.00 61.97 375 LEU A CA 1
ATOM 2933 C C . LEU A 1 375 ? -7.890 -1.498 -33.690 1.00 61.97 375 LEU A C 1
ATOM 2935 O O . LEU A 1 375 ? -7.795 -2.497 -34.402 1.00 61.97 375 LEU A O 1
ATOM 2939 N N . THR A 1 376 ? -8.806 -0.549 -33.914 1.00 63.03 376 THR A N 1
ATOM 2940 C CA . THR A 1 376 ? -9.679 -0.502 -35.099 1.00 63.03 376 THR A CA 1
ATOM 2941 C C . THR A 1 376 ? -8.970 0.182 -36.269 1.00 63.03 376 THR A C 1
ATOM 2943 O O . THR A 1 376 ? -8.253 1.166 -36.094 1.00 63.03 376 THR A O 1
ATOM 2946 N N . ASN A 1 377 ? -9.152 -0.345 -37.483 1.00 59.22 377 ASN A N 1
ATOM 2947 C CA . ASN A 1 377 ? -8.512 0.165 -38.700 1.00 59.22 377 ASN A CA 1
ATOM 2948 C C . ASN A 1 377 ? -9.390 1.249 -39.358 1.00 59.22 377 ASN A C 1
ATOM 2950 O O . ASN A 1 377 ? -9.912 1.069 -40.459 1.00 59.22 377 ASN A O 1
ATOM 2954 N N . ASP A 1 378 ? -9.610 2.353 -38.645 1.00 57.06 378 ASP A N 1
ATOM 2955 C CA . ASP A 1 378 ? -10.457 3.452 -39.116 1.00 57.06 378 ASP A CA 1
ATOM 2956 C C . ASP A 1 378 ? -9.718 4.321 -40.155 1.00 57.06 378 ASP A C 1
ATOM 2958 O O . ASP A 1 378 ? -8.564 4.713 -39.968 1.00 57.06 378 ASP A O 1
ATOM 2962 N N . VAL A 1 379 ? -10.369 4.628 -41.283 1.00 54.66 379 VAL A N 1
ATOM 2963 C CA . VAL A 1 379 ? -9.758 5.377 -42.397 1.00 54.66 379 VAL A CA 1
ATOM 2964 C C . VAL A 1 379 ? -9.661 6.868 -42.044 1.00 54.66 379 VAL A C 1
ATOM 2966 O O . VAL A 1 379 ? -10.673 7.562 -41.993 1.00 54.66 379 VAL A O 1
ATOM 2969 N N . GLN A 1 380 ? -8.451 7.398 -41.843 1.00 60.47 380 GLN A N 1
ATOM 2970 C CA . GLN A 1 380 ? -8.225 8.850 -41.808 1.00 60.47 380 GLN A CA 1
ATOM 2971 C C . GLN A 1 380 ? -8.347 9.440 -43.228 1.00 60.47 380 GLN A C 1
ATOM 2973 O O . GLN A 1 380 ? -7.746 8.919 -44.170 1.00 60.47 380 GLN A O 1
ATOM 2978 N N . VAL A 1 381 ? -9.109 10.530 -43.390 1.00 55.12 381 VAL A N 1
ATOM 2979 C CA . VAL A 1 381 ? -9.292 11.234 -44.680 1.00 55.12 381 VAL A CA 1
ATOM 2980 C C . VAL A 1 381 ? -7.940 11.713 -45.225 1.00 55.12 381 VAL A C 1
ATOM 2982 O O . VAL A 1 381 ? -7.135 12.293 -44.490 1.00 55.12 381 VAL A O 1
ATOM 2985 N N . LYS A 1 382 ? -7.670 11.484 -46.517 1.00 55.16 382 LYS A N 1
ATOM 2986 C CA . LYS A 1 382 ? -6.379 11.831 -47.134 1.00 55.16 382 LYS A CA 1
ATOM 2987 C C . LYS A 1 382 ? -6.332 13.319 -47.480 1.00 55.16 382 LYS A C 1
ATOM 2989 O O . LYS A 1 382 ? -7.270 13.875 -48.038 1.00 55.16 382 LYS A O 1
ATOM 2994 N N . ARG A 1 383 ? -5.178 13.958 -47.264 1.00 53.38 383 ARG A N 1
ATOM 2995 C CA . ARG A 1 383 ? -4.913 15.369 -47.628 1.00 53.38 383 ARG A CA 1
ATOM 2996 C C . ARG A 1 383 ? -5.160 15.682 -49.118 1.00 53.38 383 ARG A C 1
ATOM 2998 O O . ARG A 1 383 ? -5.358 16.831 -49.468 1.00 53.38 383 ARG A O 1
ATOM 3005 N N . SER A 1 384 ? -5.171 14.673 -49.988 1.00 50.72 384 SER A N 1
ATOM 3006 C CA . SER A 1 384 ? -5.501 14.781 -51.419 1.00 50.72 384 SER A CA 1
ATOM 3007 C C . SER A 1 384 ? -6.997 14.956 -51.717 1.00 50.72 384 SER A C 1
ATOM 3009 O O . SER A 1 384 ? -7.360 15.283 -52.840 1.00 50.72 384 SER A O 1
ATOM 3011 N N . GLU A 1 385 ? -7.869 14.719 -50.736 1.00 49.41 385 GLU A N 1
ATOM 3012 C CA . GLU A 1 385 ? -9.322 14.941 -50.822 1.00 49.41 385 GLU A CA 1
ATOM 3013 C C . GLU A 1 385 ? -9.708 16.318 -50.249 1.00 49.41 385 GLU A C 1
ATOM 3015 O O . GLU A 1 385 ? -10.850 16.773 -50.360 1.00 49.41 385 GLU A O 1
ATOM 3020 N N . MET A 1 386 ? -8.722 17.035 -49.700 1.00 50.19 386 MET A N 1
ATOM 3021 C CA . MET A 1 386 ? -8.786 18.472 -49.489 1.00 50.19 386 MET A CA 1
ATOM 3022 C C . MET A 1 386 ? -8.479 19.171 -50.821 1.00 50.19 386 MET A C 1
ATOM 3024 O O . MET A 1 386 ? -7.322 19.395 -51.157 1.00 50.19 386 MET A O 1
ATOM 3028 N N . GLY A 1 387 ? -9.516 19.470 -51.608 1.00 56.94 387 GLY A N 1
ATOM 3029 C CA . GLY A 1 387 ? -9.412 20.452 -52.691 1.00 56.94 387 GLY A CA 1
ATOM 3030 C C . GLY A 1 387 ? -10.226 20.205 -53.949 1.00 56.94 387 GLY A C 1
ATOM 3031 O O . GLY A 1 387 ? -10.267 21.077 -54.808 1.00 56.94 387 GLY A O 1
ATOM 3032 N N . ALA A 1 388 ? -10.852 19.039 -54.102 1.00 51.00 388 ALA A N 1
ATOM 3033 C CA . ALA A 1 388 ? -11.628 18.708 -55.299 1.00 51.00 388 ALA A CA 1
ATOM 3034 C C . ALA A 1 388 ? -12.966 19.475 -55.372 1.00 51.00 388 ALA A C 1
ATOM 3036 O O . ALA A 1 388 ? -13.469 19.963 -54.373 1.00 51.00 388 ALA A O 1
ATOM 3037 N N . ALA A 1 389 ? -13.638 19.537 -56.522 1.00 49.22 389 ALA A N 1
ATOM 3038 C CA . ALA A 1 389 ? -15.062 19.885 -56.498 1.00 49.22 389 ALA A CA 1
ATOM 3039 C C . ALA A 1 389 ? -15.808 18.784 -55.706 1.00 49.22 389 ALA A C 1
ATOM 3041 O O . ALA A 1 389 ? -15.779 17.622 -56.104 1.00 49.22 389 ALA A O 1
ATOM 3042 N N . ASN A 1 390 ? -16.410 19.158 -54.567 1.00 52.72 390 ASN A N 1
ATOM 3043 C CA . ASN A 1 390 ? -16.870 18.304 -53.448 1.00 52.72 390 ASN A CA 1
ATOM 3044 C C . ASN A 1 390 ? -15.770 17.731 -52.515 1.00 52.72 390 ASN A C 1
ATOM 3046 O O . ASN A 1 390 ? -16.013 16.773 -51.785 1.00 52.72 390 ASN A O 1
ATOM 3050 N N . GLY A 1 391 ? -14.598 18.371 -52.476 1.00 50.03 391 GLY A N 1
ATOM 3051 C CA . GLY A 1 391 ? -13.493 18.185 -51.527 1.00 50.03 391 GLY A CA 1
ATOM 3052 C C . GLY A 1 391 ? -12.804 19.525 -51.178 1.00 50.03 391 GLY A C 1
ATOM 3053 O O . GLY A 1 391 ? -12.960 20.540 -51.840 1.00 50.03 391 GLY A O 1
ATOM 3054 N N . VAL A 1 392 ? -12.060 19.591 -50.080 1.00 48.66 392 VAL A N 1
ATOM 3055 C CA . VAL A 1 392 ? -11.777 20.847 -49.336 1.00 48.66 392 VAL A CA 1
ATOM 3056 C C . VAL A 1 392 ? -10.618 21.737 -49.885 1.00 48.66 392 VAL A C 1
ATOM 3058 O O . VAL A 1 392 ? -9.476 21.526 -49.507 1.00 48.66 392 VAL A O 1
ATOM 3061 N N . ALA A 1 393 ? -10.918 22.766 -50.705 1.00 51.84 393 ALA A N 1
ATOM 3062 C CA . ALA A 1 393 ? -10.080 23.940 -51.107 1.00 51.84 393 ALA A CA 1
ATOM 3063 C C . ALA A 1 393 ? -9.050 23.870 -52.289 1.00 51.84 393 ALA A C 1
ATOM 3065 O O . ALA A 1 393 ? -8.018 23.213 -52.213 1.00 51.84 393 ALA A O 1
ATOM 3066 N N . THR A 1 394 ? -9.276 24.667 -53.349 1.00 51.12 394 THR A N 1
ATOM 3067 C CA . THR A 1 394 ? -8.350 24.950 -54.480 1.00 51.12 394 THR A CA 1
ATOM 3068 C C . THR A 1 394 ? -7.501 26.224 -54.254 1.00 51.12 394 THR A C 1
ATOM 3070 O O . THR A 1 394 ? -8.054 27.232 -53.812 1.00 51.12 394 THR A O 1
ATOM 3073 N N . LEU A 1 395 ? -6.199 26.219 -54.603 1.00 54.06 395 LEU A N 1
ATOM 3074 C CA . LEU A 1 395 ? -5.227 27.341 -54.474 1.00 54.06 395 LEU A CA 1
ATOM 3075 C C . LEU A 1 395 ? -4.802 27.923 -55.851 1.00 54.06 395 LEU A C 1
ATOM 3077 O O . LEU A 1 395 ? -4.930 27.227 -56.858 1.00 54.06 395 LEU A O 1
ATOM 3081 N N . ASP A 1 396 ? -4.299 29.169 -55.905 1.00 55.19 396 ASP A N 1
ATOM 3082 C CA . ASP A 1 396 ? -3.853 29.863 -57.136 1.00 55.19 396 ASP A CA 1
ATOM 3083 C C . ASP A 1 396 ? -2.370 29.633 -57.522 1.00 55.19 396 ASP A C 1
ATOM 3085 O O . ASP A 1 396 ? -1.646 28.882 -56.869 1.00 55.19 396 ASP A O 1
ATOM 3089 N N . SER A 1 397 ? -1.909 30.264 -58.617 1.00 50.31 397 SER A N 1
ATOM 3090 C CA . SER A 1 397 ? -0.594 30.046 -59.257 1.00 50.31 397 SER A CA 1
ATOM 3091 C C . SER A 1 397 ? 0.631 30.499 -58.450 1.00 50.31 397 SER A C 1
ATOM 3093 O O . SER A 1 397 ? 1.756 30.266 -58.892 1.00 50.31 397 SER A O 1
ATOM 3095 N N . SER A 1 398 ? 0.430 31.104 -57.279 1.00 51.41 398 SER A N 1
ATOM 3096 C CA . SER A 1 398 ? 1.486 31.400 -56.300 1.00 51.41 398 SER A CA 1
ATOM 3097 C C . SER A 1 398 ? 1.364 30.529 -55.039 1.00 51.41 398 SER A C 1
ATOM 3099 O O . SER A 1 398 ? 2.098 30.735 -54.075 1.00 51.41 398 SER A O 1
ATOM 3101 N N . GLY A 1 399 ? 0.448 29.551 -55.033 1.00 52.03 399 GLY A N 1
ATOM 3102 C CA . GLY A 1 399 ? 0.204 28.634 -53.918 1.00 52.03 399 GLY A CA 1
ATOM 3103 C C . GLY A 1 399 ? -0.654 29.216 -52.791 1.00 52.03 399 GLY A C 1
ATOM 3104 O O . GLY A 1 399 ? -0.673 28.646 -51.700 1.00 52.03 399 GLY A O 1
ATOM 3105 N N . VAL A 1 400 ? -1.365 30.324 -53.025 1.00 53.88 400 VAL A N 1
ATOM 3106 C CA . VAL A 1 400 ? -2.201 30.995 -52.016 1.00 53.88 400 VAL A CA 1
ATOM 3107 C C . VAL A 1 400 ? -3.675 30.876 -52.411 1.00 53.88 400 VAL A C 1
ATOM 3109 O O . VAL A 1 400 ? -4.030 30.817 -53.584 1.00 53.88 400 VAL A O 1
ATOM 3112 N N . ASN A 1 401 ? -4.566 30.736 -51.430 1.00 51.28 401 ASN A N 1
ATOM 3113 C CA . ASN A 1 401 ? -6.000 30.657 -51.699 1.00 51.28 401 ASN A CA 1
ATOM 3114 C C . ASN A 1 401 ? -6.490 32.053 -52.128 1.00 51.28 401 ASN A C 1
ATOM 3116 O O . ASN A 1 401 ? -6.236 33.030 -51.431 1.00 51.28 401 ASN A O 1
ATOM 3120 N N . ASN A 1 402 ? -7.194 32.136 -53.261 1.00 47.41 402 ASN A N 1
ATOM 3121 C CA . ASN A 1 402 ? -7.602 33.402 -53.881 1.00 47.41 402 ASN A CA 1
ATOM 3122 C C . ASN A 1 402 ? -8.891 34.006 -53.273 1.00 47.41 402 ASN A C 1
ATOM 3124 O O . ASN A 1 402 ? -9.621 34.744 -53.937 1.00 47.41 402 ASN A O 1
ATOM 3128 N N . GLN A 1 403 ? -9.222 33.673 -52.022 1.00 53.12 403 GLN A N 1
ATOM 3129 C CA . GLN A 1 403 ? -10.180 34.453 -51.248 1.00 53.12 403 GLN A CA 1
ATOM 3130 C C . GLN A 1 403 ? -9.441 35.634 -50.630 1.00 53.12 403 GLN A C 1
ATOM 3132 O O . GLN A 1 403 ? -8.500 35.457 -49.856 1.00 53.12 403 GLN A O 1
ATOM 3137 N N . ALA A 1 404 ? -9.895 36.848 -50.953 1.00 50.00 404 ALA A N 1
ATOM 3138 C CA . ALA A 1 404 ? -9.493 38.048 -50.231 1.00 50.00 404 ALA A CA 1
ATOM 3139 C C . ALA A 1 404 ? -9.604 37.782 -48.717 1.00 50.00 404 ALA A C 1
ATOM 3141 O O . ALA A 1 404 ? -10.608 37.182 -48.307 1.00 50.00 404 ALA A O 1
ATOM 3142 N N . PRO A 1 405 ? -8.614 38.186 -47.890 1.00 53.47 405 PRO A N 1
ATOM 3143 C CA . PRO A 1 405 ? -8.696 38.010 -46.451 1.00 53.47 405 PRO A CA 1
ATOM 3144 C C . PRO A 1 405 ? -10.026 38.591 -46.005 1.00 53.47 405 PRO A C 1
ATOM 3146 O O . PRO A 1 405 ? -10.291 39.779 -46.193 1.00 53.47 405 PRO A O 1
ATOM 3149 N N . LYS A 1 406 ? -10.897 37.735 -45.473 1.00 49.84 406 LYS A N 1
ATOM 3150 C CA . LYS A 1 406 ? -12.092 38.208 -44.796 1.00 49.84 406 LYS A CA 1
ATOM 3151 C C . LYS A 1 406 ? -11.588 39.179 -43.738 1.00 49.84 406 LYS A C 1
ATOM 3153 O O . LYS A 1 406 ? -10.743 38.777 -42.931 1.00 49.84 406 LYS A O 1
ATOM 3158 N N . GLU A 1 407 ? -12.049 40.431 -43.783 1.00 50.59 407 GLU A N 1
ATOM 3159 C CA . GLU A 1 407 ? -11.803 41.356 -42.685 1.00 50.59 407 GLU A CA 1
ATOM 3160 C C . GLU A 1 407 ? -12.249 40.642 -41.420 1.00 50.59 407 GLU A C 1
ATOM 3162 O O . GLU A 1 407 ? -13.419 40.302 -41.222 1.00 50.59 407 GLU A O 1
ATOM 3167 N N . HIS A 1 408 ? -11.251 40.305 -40.630 1.00 45.28 408 HIS A N 1
ATOM 3168 C CA . HIS A 1 408 ? -11.422 39.787 -39.310 1.00 45.28 408 HIS A CA 1
ATOM 3169 C C . HIS A 1 408 ? -10.817 40.856 -38.427 1.00 45.28 408 HIS A C 1
ATOM 3171 O O . HIS A 1 408 ? -9.747 41.398 -38.704 1.00 45.28 408 HIS A O 1
ATOM 3177 N N . THR A 1 409 ? -11.533 41.191 -37.371 1.00 41.44 409 THR A N 1
ATOM 3178 C CA . THR A 1 409 ? -10.911 41.855 -36.243 1.00 41.44 409 THR A CA 1
ATOM 3179 C C . THR A 1 409 ? -9.766 40.956 -35.807 1.00 41.44 409 THR A C 1
ATOM 3181 O O . THR A 1 409 ? -10.004 39.787 -35.479 1.00 41.44 409 THR A O 1
ATOM 3184 N N . HIS A 1 410 ? -8.535 41.472 -35.837 1.00 45.38 410 HIS A N 1
ATOM 3185 C CA . HIS A 1 410 ? -7.517 40.890 -34.989 1.00 45.38 410 HIS A CA 1
ATOM 3186 C C . HIS A 1 410 ? -8.106 40.922 -33.596 1.00 45.38 410 HIS A C 1
ATOM 3188 O O . HIS A 1 410 ? -8.545 41.948 -33.085 1.00 45.38 410 HIS A O 1
ATOM 3194 N N . ASP A 1 411 ? -8.249 39.738 -33.050 1.00 46.84 411 ASP A N 1
ATOM 3195 C CA . ASP A 1 411 ? -8.503 39.608 -31.652 1.00 46.84 411 ASP A CA 1
ATOM 3196 C C . ASP A 1 411 ? -7.292 40.232 -30.952 1.00 46.84 411 ASP A C 1
ATOM 3198 O O . ASP A 1 411 ? -6.195 39.676 -31.035 1.00 46.84 411 ASP A O 1
ATOM 3202 N N . ASP A 1 412 ? -7.476 41.402 -30.329 1.00 55.66 412 ASP A N 1
ATOM 3203 C CA . ASP A 1 412 ? -6.468 42.218 -29.619 1.00 55.66 412 ASP A CA 1
ATOM 3204 C C . ASP A 1 412 ? -5.735 41.457 -28.480 1.00 55.66 412 ASP A C 1
ATOM 3206 O O . ASP A 1 412 ? -5.055 42.041 -27.637 1.00 55.66 412 ASP A O 1
ATOM 3210 N N . ARG A 1 413 ? -5.894 40.132 -28.421 1.00 57.00 413 ARG A N 1
ATOM 3211 C CA . ARG A 1 413 ? -5.353 39.200 -27.438 1.00 57.00 413 ARG A CA 1
ATOM 3212 C C . ARG A 1 413 ? -3.970 38.647 -27.787 1.00 57.00 413 ARG A C 1
ATOM 3214 O O . ARG A 1 413 ? -3.379 38.002 -26.923 1.00 57.00 413 ARG A O 1
ATOM 3221 N N . TYR A 1 414 ? -3.433 38.882 -28.987 1.00 53.97 414 TYR A N 1
ATOM 3222 C CA . TYR A 1 414 ? -2.094 38.403 -29.356 1.00 53.97 414 TYR A CA 1
ATOM 3223 C C . TYR A 1 414 ? -1.133 39.560 -29.625 1.00 53.97 414 TYR A C 1
ATOM 3225 O O . TYR A 1 414 ? -1.210 40.233 -30.648 1.00 53.97 414 TYR A O 1
ATOM 3233 N N . TYR A 1 415 ? -0.225 39.772 -28.674 1.00 61.84 415 TYR A N 1
ATOM 3234 C CA . TYR A 1 415 ? 0.840 40.768 -28.746 1.00 61.84 415 TYR A CA 1
ATOM 3235 C C . TYR A 1 415 ? 1.959 40.310 -29.692 1.00 61.84 415 TYR A C 1
ATOM 3237 O O . TYR A 1 415 ? 2.330 39.135 -29.686 1.00 61.84 415 TYR A O 1
ATOM 3245 N N . THR A 1 416 ? 2.532 41.232 -30.470 1.00 63.03 416 THR A N 1
ATOM 3246 C CA . THR A 1 416 ? 3.821 40.996 -31.148 1.00 63.03 416 THR A CA 1
ATOM 3247 C C . THR A 1 416 ? 4.946 40.820 -30.118 1.00 63.03 416 THR A C 1
ATOM 3249 O O . THR A 1 416 ? 4.798 41.262 -28.981 1.00 63.03 416 THR A O 1
ATOM 3252 N N . GLU A 1 417 ? 6.082 40.205 -30.477 1.00 58.75 417 GLU A N 1
ATOM 3253 C CA . GLU A 1 417 ? 7.186 39.950 -29.522 1.00 58.75 417 GLU A CA 1
ATOM 3254 C C . GLU A 1 417 ? 7.636 41.231 -28.792 1.00 58.75 417 GLU A C 1
ATOM 3256 O O . GLU A 1 417 ? 7.781 41.242 -27.573 1.00 58.75 417 GLU A O 1
ATOM 3261 N N . SER A 1 418 ? 7.714 42.358 -29.507 1.00 65.69 418 SER A N 1
ATOM 3262 C CA . SER A 1 418 ? 8.057 43.653 -28.905 1.00 65.69 418 SER A CA 1
ATOM 3263 C C . SER A 1 418 ? 6.952 44.219 -27.998 1.00 65.69 418 SER A C 1
ATOM 3265 O O . SER A 1 418 ? 7.247 44.917 -27.026 1.00 65.69 418 SER A O 1
ATOM 3267 N N . GLU A 1 419 ? 5.678 43.954 -28.293 1.00 69.00 419 GLU A N 1
ATOM 3268 C CA . GLU A 1 419 ? 4.558 44.376 -27.442 1.00 69.00 419 GLU A CA 1
ATOM 3269 C C . GLU A 1 419 ? 4.429 43.493 -26.199 1.00 69.00 419 GLU A C 1
ATOM 3271 O O . GLU A 1 419 ? 4.093 43.999 -25.129 1.00 69.00 419 GLU A O 1
ATOM 3276 N N . ALA A 1 420 ? 4.743 42.202 -26.324 1.00 65.94 420 ALA A N 1
ATOM 3277 C CA . ALA A 1 420 ? 4.807 41.250 -25.225 1.00 65.94 420 ALA A CA 1
ATOM 3278 C C . ALA A 1 420 ? 5.884 41.666 -24.208 1.00 65.94 420 ALA A C 1
ATOM 3280 O O . ALA A 1 420 ? 5.587 41.758 -23.018 1.00 65.94 420 ALA A O 1
ATOM 3281 N N . ASP A 1 421 ? 7.077 42.045 -24.668 1.00 66.94 421 ASP A N 1
ATOM 3282 C CA . ASP A 1 421 ? 8.184 42.470 -23.795 1.00 66.94 421 ASP A CA 1
ATOM 3283 C C . ASP A 1 421 ? 7.913 43.780 -23.039 1.00 66.94 421 ASP A C 1
ATOM 3285 O O . ASP A 1 421 ? 8.479 44.022 -21.973 1.00 66.94 421 ASP A O 1
ATOM 3289 N N . THR A 1 422 ? 7.025 44.627 -23.567 1.00 67.50 422 THR A N 1
ATOM 3290 C CA . THR A 1 422 ? 6.663 45.903 -22.927 1.00 67.50 422 THR A CA 1
ATOM 3291 C C . THR A 1 422 ? 5.414 45.784 -22.042 1.00 67.50 422 THR A C 1
ATOM 3293 O O . THR A 1 422 ? 5.219 46.602 -21.141 1.00 67.50 422 THR A O 1
ATOM 3296 N N . LYS A 1 423 ? 4.550 44.784 -22.285 1.00 65.19 423 LYS A N 1
ATOM 3297 C CA . LYS A 1 423 ? 3.283 44.577 -21.556 1.00 65.19 423 LYS A CA 1
ATOM 3298 C C . LYS A 1 423 ? 3.328 43.450 -20.520 1.00 65.19 423 LYS A C 1
ATOM 3300 O O . LYS A 1 423 ? 2.498 43.461 -19.611 1.00 65.19 423 LYS A O 1
ATOM 3305 N N . PHE A 1 424 ? 4.271 42.511 -20.606 1.00 65.44 424 PHE A N 1
ATOM 3306 C CA . PHE A 1 424 ? 4.459 41.458 -19.607 1.00 65.44 424 PHE A CA 1
ATOM 3307 C C . PHE A 1 424 ? 5.580 41.817 -18.629 1.00 65.44 424 PHE A C 1
ATOM 3309 O O . PHE A 1 424 ? 6.666 42.241 -19.013 1.00 65.44 424 PHE A O 1
ATOM 3316 N N . ALA A 1 425 ? 5.316 41.648 -17.334 1.00 65.81 425 ALA A N 1
ATOM 3317 C CA . ALA A 1 425 ? 6.315 41.887 -16.303 1.00 65.81 425 ALA A CA 1
ATOM 3318 C C . ALA A 1 425 ? 7.478 40.886 -16.441 1.00 65.81 425 ALA A C 1
ATOM 3320 O O . ALA A 1 425 ? 7.266 39.681 -16.580 1.00 65.81 425 ALA A O 1
ATOM 3321 N N . THR A 1 426 ? 8.719 41.373 -16.372 1.00 67.50 426 THR A N 1
ATOM 3322 C CA . THR A 1 426 ? 9.910 40.511 -16.397 1.00 67.50 426 THR A CA 1
ATOM 3323 C C . THR A 1 426 ? 9.932 39.573 -15.186 1.00 67.50 426 THR A C 1
ATOM 3325 O O . THR A 1 426 ? 9.350 39.866 -14.139 1.00 67.50 426 THR A O 1
ATOM 3328 N N . LYS A 1 427 ? 10.661 38.453 -15.282 1.00 61.12 427 LYS A N 1
ATOM 3329 C CA . LYS A 1 427 ? 10.786 37.460 -14.195 1.00 61.12 427 LYS A CA 1
ATOM 3330 C C . LYS A 1 427 ? 11.195 38.093 -12.852 1.00 61.12 427 LYS A C 1
ATOM 3332 O O . LYS A 1 427 ? 10.688 37.704 -11.803 1.00 61.12 427 LYS A O 1
ATOM 3337 N N . THR A 1 428 ? 12.048 39.115 -12.896 1.00 63.22 428 THR A N 1
ATOM 3338 C CA . THR A 1 428 ? 12.483 39.895 -11.728 1.00 63.22 428 THR A CA 1
ATOM 3339 C C . THR A 1 428 ? 11.364 40.772 -11.158 1.00 63.22 428 THR A C 1
ATOM 3341 O O . THR A 1 428 ? 11.213 40.859 -9.943 1.00 63.22 428 THR A O 1
ATOM 3344 N N . GLN A 1 429 ? 10.536 41.380 -12.013 1.00 65.50 429 GLN A N 1
ATOM 3345 C CA . GLN A 1 429 ? 9.403 42.213 -11.592 1.00 65.50 429 GLN A CA 1
ATOM 3346 C C . GLN A 1 429 ? 8.256 41.375 -11.006 1.00 65.50 429 GLN A C 1
ATOM 3348 O O . GLN A 1 429 ? 7.689 41.756 -9.985 1.00 65.50 429 GLN A O 1
ATOM 3353 N N . ILE A 1 430 ? 7.956 40.203 -11.578 1.00 64.06 430 ILE A N 1
ATOM 3354 C CA . ILE A 1 430 ? 6.945 39.270 -11.038 1.00 64.06 430 ILE A CA 1
ATOM 3355 C C . ILE A 1 430 ? 7.365 38.749 -9.655 1.00 64.06 430 ILE A C 1
ATOM 3357 O O . ILE A 1 430 ? 6.536 38.659 -8.751 1.00 64.06 430 ILE A O 1
ATOM 3361 N N . SER A 1 431 ? 8.660 38.481 -9.462 1.00 59.16 431 SER A N 1
ATOM 3362 C CA . SER A 1 431 ? 9.221 38.033 -8.180 1.00 59.16 431 SER A CA 1
ATOM 3363 C C . SER A 1 431 ? 9.131 39.078 -7.060 1.00 59.16 431 SER A C 1
ATOM 3365 O O . SER A 1 431 ? 9.129 38.695 -5.894 1.00 59.16 431 SER A O 1
ATOM 3367 N N . GLN A 1 432 ? 9.093 40.375 -7.383 1.00 57.12 432 GLN A N 1
ATOM 3368 C CA . GLN A 1 432 ? 9.066 41.462 -6.393 1.00 57.12 432 GLN A CA 1
ATOM 3369 C C . GLN A 1 432 ? 7.652 41.991 -6.109 1.00 57.12 432 GLN A C 1
ATOM 3371 O O . GLN A 1 432 ? 7.435 42.596 -5.063 1.00 57.12 432 GLN A O 1
ATOM 3376 N N . LEU A 1 433 ? 6.691 41.762 -7.012 1.00 57.88 433 LEU A N 1
ATOM 3377 C CA . LEU A 1 433 ? 5.333 42.312 -6.912 1.00 57.88 433 LEU A CA 1
ATOM 3378 C C . LEU A 1 433 ? 4.306 41.372 -6.254 1.00 57.88 433 LEU A C 1
ATOM 3380 O O . LEU A 1 433 ? 3.185 41.801 -6.001 1.00 57.88 433 LEU A O 1
ATOM 3384 N N . GLY A 1 434 ? 4.674 40.125 -5.933 1.00 55.00 434 GLY A N 1
ATOM 3385 C CA . GLY A 1 434 ? 3.846 39.244 -5.097 1.00 55.00 434 GLY A CA 1
ATOM 3386 C C . GLY A 1 434 ? 2.477 38.890 -5.694 1.00 55.00 434 GLY A C 1
ATOM 3387 O O . GLY A 1 434 ? 1.491 38.897 -4.973 1.00 55.00 434 GLY A O 1
ATOM 3388 N N . PHE A 1 435 ? 2.404 38.592 -6.997 1.00 51.62 435 PHE A N 1
ATOM 3389 C CA . PHE A 1 435 ? 1.146 38.270 -7.699 1.00 51.62 435 PHE A CA 1
ATOM 3390 C C . PHE A 1 435 ? 0.702 36.794 -7.622 1.00 51.62 435 PHE A C 1
ATOM 3392 O O . PHE A 1 435 ? -0.216 36.393 -8.335 1.00 51.62 435 PHE A O 1
ATOM 3399 N N . GLY A 1 436 ? 1.335 35.972 -6.783 1.00 54.47 436 GLY A N 1
ATOM 3400 C CA . GLY A 1 436 ? 0.682 34.766 -6.262 1.00 54.47 436 GLY A CA 1
ATOM 3401 C C . GLY A 1 436 ? -0.224 35.164 -5.098 1.00 54.47 436 GLY A C 1
ATOM 3402 O O . GLY A 1 436 ? 0.031 36.190 -4.477 1.00 54.47 436 GLY A O 1
ATOM 3403 N N . ASP A 1 437 ? -1.245 34.373 -4.770 1.00 51.94 437 ASP A N 1
ATOM 3404 C CA . ASP A 1 437 ? -2.247 34.693 -3.730 1.00 51.94 437 ASP A CA 1
ATOM 3405 C C . ASP A 1 437 ? -1.657 35.027 -2.334 1.00 51.94 437 ASP A C 1
ATOM 3407 O O . ASP A 1 437 ? -2.384 35.431 -1.427 1.00 51.94 437 ASP A O 1
ATOM 3411 N N . MET A 1 438 ? -0.340 34.866 -2.121 1.00 56.03 438 MET A N 1
ATOM 3412 C CA . MET A 1 438 ? 0.360 35.155 -0.870 1.00 56.03 438 MET A CA 1
ATOM 3413 C C . MET A 1 438 ? 1.808 35.635 -1.112 1.00 56.03 438 MET A C 1
ATOM 3415 O O . MET A 1 438 ? 2.536 35.099 -1.947 1.00 56.03 438 MET A O 1
ATOM 3419 N N . VAL A 1 439 ? 2.250 36.636 -0.341 1.00 63.56 439 VAL A N 1
ATOM 3420 C CA . VAL A 1 439 ? 3.635 37.155 -0.325 1.00 63.56 439 VAL A CA 1
ATOM 3421 C C . VAL A 1 439 ? 4.624 36.109 0.218 1.00 63.56 439 VAL A C 1
ATOM 3423 O O . VAL A 1 439 ? 4.257 35.323 1.089 1.00 63.56 439 VAL A O 1
ATOM 3426 N N . LYS A 1 440 ? 5.888 36.123 -0.252 1.00 64.94 440 LYS A N 1
ATOM 3427 C CA . LYS A 1 440 ? 6.955 35.169 0.143 1.00 64.94 440 LYS A CA 1
ATOM 3428 C C . LYS A 1 440 ? 7.059 34.969 1.656 1.00 64.94 440 LYS A C 1
ATOM 3430 O O . LYS A 1 440 ? 7.110 33.839 2.121 1.00 64.94 440 LYS A O 1
ATOM 3435 N N . SER A 1 441 ? 6.931 36.061 2.408 1.00 69.44 441 SER A N 1
ATOM 3436 C CA . SER A 1 441 ? 6.920 36.086 3.875 1.00 69.44 441 SER A CA 1
ATOM 3437 C C . SER A 1 441 ? 5.827 35.241 4.548 1.00 69.44 441 SER A C 1
ATOM 3439 O O . SER A 1 441 ? 5.815 35.147 5.773 1.00 69.44 441 SER A O 1
ATOM 3441 N N . VAL A 1 442 ? 4.889 34.662 3.793 1.00 63.03 442 VAL A N 1
ATOM 3442 C CA . VAL A 1 442 ? 3.783 33.849 4.317 1.00 63.03 442 VAL A CA 1
ATOM 3443 C C . VAL A 1 442 ? 3.938 32.355 4.009 1.00 63.03 442 VAL A C 1
ATOM 3445 O O . VAL A 1 442 ? 3.346 31.547 4.725 1.00 63.03 442 VAL A O 1
ATOM 3448 N N . TYR A 1 443 ? 4.710 31.974 2.985 1.00 66.75 443 TYR A N 1
ATOM 3449 C CA . TYR A 1 443 ? 4.903 30.567 2.596 1.00 66.75 443 TYR A CA 1
ATOM 3450 C C . TYR A 1 443 ? 6.352 30.074 2.728 1.00 66.75 443 TYR A C 1
ATOM 3452 O O . TYR A 1 443 ? 6.560 28.868 2.760 1.00 66.75 443 TYR A O 1
ATOM 3460 N N . ASP A 1 444 ? 7.324 30.979 2.815 1.00 71.50 444 ASP A N 1
ATOM 3461 C CA . ASP A 1 444 ? 8.756 30.724 3.019 1.00 71.50 444 ASP A CA 1
ATOM 3462 C C . ASP A 1 444 ? 9.217 31.745 4.075 1.00 71.50 444 ASP A C 1
ATOM 3464 O O . ASP A 1 444 ? 9.575 32.888 3.778 1.00 71.50 444 ASP A O 1
ATOM 3468 N N . THR A 1 445 ? 9.009 31.383 5.343 1.00 71.25 445 THR A N 1
ATOM 3469 C CA . THR A 1 445 ? 9.098 32.300 6.494 1.00 71.25 445 THR A CA 1
ATOM 3470 C C . THR A 1 445 ? 10.550 32.537 6.899 1.00 71.25 445 THR A C 1
ATOM 3472 O O . THR A 1 445 ? 10.857 33.546 7.540 1.00 71.25 445 THR A O 1
ATOM 3475 N N . ASN A 1 446 ? 11.432 31.599 6.557 1.00 76.25 446 ASN A N 1
ATOM 3476 C CA . ASN A 1 446 ? 12.855 31.621 6.881 1.00 76.25 446 ASN A CA 1
ATOM 3477 C C . ASN A 1 446 ? 13.756 32.007 5.686 1.00 76.25 446 ASN A C 1
ATOM 3479 O O . ASN A 1 446 ? 14.963 32.153 5.880 1.00 76.25 446 ASN A O 1
ATOM 3483 N N . ASP A 1 447 ? 13.172 32.249 4.508 1.00 73.12 447 ASP A N 1
ATOM 3484 C CA . ASP A 1 447 ? 13.841 32.703 3.283 1.00 73.12 447 ASP A CA 1
ATOM 3485 C C . ASP A 1 447 ? 14.849 31.687 2.710 1.00 73.12 447 ASP A C 1
ATOM 3487 O O . ASP A 1 447 ? 15.759 32.062 1.965 1.00 73.12 447 ASP A O 1
ATOM 3491 N N . ASP A 1 448 ? 14.697 30.398 3.035 1.00 79.69 448 ASP A N 1
ATOM 3492 C CA . ASP A 1 448 ? 15.622 29.334 2.623 1.00 79.69 448 ASP A CA 1
ATOM 3493 C C . ASP A 1 448 ? 15.313 28.749 1.230 1.00 79.69 448 ASP A C 1
ATOM 3495 O O . ASP A 1 448 ? 16.098 27.964 0.685 1.00 79.69 448 ASP A O 1
ATOM 3499 N N . GLY A 1 449 ? 14.211 29.189 0.612 1.00 70.94 449 GLY A N 1
ATOM 3500 C CA . GLY A 1 449 ? 13.766 28.737 -0.705 1.00 70.94 449 GLY A CA 1
ATOM 3501 C C . GLY A 1 449 ? 12.926 27.457 -0.678 1.00 70.94 449 GLY A C 1
ATOM 3502 O O . GLY A 1 449 ? 12.599 26.937 -1.751 1.00 70.94 449 GLY A O 1
ATOM 3503 N N . ILE A 1 450 ? 12.566 26.957 0.507 1.00 63.50 450 ILE A N 1
ATOM 3504 C CA . ILE A 1 450 ? 11.666 25.828 0.743 1.00 63.50 450 ILE A CA 1
ATOM 3505 C C . ILE A 1 450 ? 10.322 26.375 1.251 1.00 63.50 450 ILE A C 1
ATOM 3507 O O . ILE A 1 450 ? 10.244 27.343 1.997 1.00 63.50 450 ILE A O 1
ATOM 3511 N N . ILE A 1 451 ? 9.215 25.781 0.796 1.00 62.44 451 ILE A N 1
ATOM 3512 C CA . ILE A 1 451 ? 7.879 26.186 1.247 1.00 62.44 451 ILE A CA 1
ATOM 3513 C C . ILE A 1 451 ? 7.622 25.573 2.630 1.00 62.44 451 ILE A C 1
ATOM 3515 O O . ILE A 1 451 ? 7.370 24.374 2.737 1.00 62.44 451 ILE A O 1
ATOM 3519 N N . ASP A 1 452 ? 7.636 26.408 3.668 1.00 66.75 452 ASP A N 1
ATOM 3520 C CA . ASP A 1 452 ? 7.418 26.031 5.072 1.00 66.75 452 ASP A CA 1
ATOM 3521 C C . ASP A 1 452 ? 5.963 25.649 5.379 1.00 66.75 452 ASP A C 1
ATOM 3523 O O . ASP A 1 452 ? 5.688 24.931 6.340 1.00 66.75 452 ASP A O 1
ATOM 3527 N N . ASN A 1 453 ? 5.004 26.171 4.604 1.00 61.19 453 ASN A N 1
ATOM 3528 C CA . ASN A 1 453 ? 3.574 25.990 4.864 1.00 61.19 453 ASN A CA 1
ATOM 3529 C C . ASN A 1 453 ? 2.757 25.953 3.562 1.00 61.19 453 ASN A C 1
ATOM 3531 O O . ASN A 1 453 ? 2.163 26.946 3.139 1.00 61.19 453 ASN A O 1
ATOM 3535 N N . ALA A 1 454 ? 2.703 24.781 2.927 1.00 54.97 454 ALA A N 1
ATOM 3536 C CA . ALA A 1 454 ? 1.936 24.564 1.697 1.00 54.97 454 ALA A CA 1
ATOM 3537 C C . ALA A 1 454 ? 0.399 24.582 1.902 1.00 54.97 454 ALA A C 1
ATOM 3539 O O . ALA A 1 454 ? -0.348 24.779 0.947 1.00 54.97 454 ALA A O 1
ATOM 3540 N N . ASP A 1 455 ? -0.083 24.445 3.143 1.00 55.81 455 ASP A N 1
ATOM 3541 C CA . ASP A 1 455 ? -1.502 24.223 3.486 1.00 55.81 455 ASP A CA 1
ATOM 3542 C C . ASP A 1 455 ? -2.427 25.454 3.383 1.00 55.81 455 ASP A C 1
ATOM 3544 O O . ASP A 1 455 ? -3.624 25.362 3.664 1.00 55.81 455 ASP A O 1
ATOM 3548 N N . LYS A 1 456 ? -1.925 26.627 2.981 1.00 53.09 456 LYS A N 1
ATOM 3549 C CA . LYS A 1 456 ? -2.749 27.851 2.880 1.00 53.09 456 LYS A CA 1
ATOM 3550 C C . LYS A 1 456 ? -3.261 28.178 1.473 1.00 53.09 456 LYS A C 1
ATOM 3552 O O . LYS A 1 456 ? -4.027 29.128 1.345 1.00 53.09 456 LYS A O 1
ATOM 3557 N N . LEU A 1 457 ? -2.879 27.423 0.438 1.00 46.28 457 LEU A N 1
ATOM 3558 C CA . LEU A 1 457 ? -3.052 27.871 -0.952 1.00 46.28 457 LEU A CA 1
ATOM 3559 C C . LEU A 1 457 ? -4.430 27.584 -1.584 1.00 46.28 457 LEU A C 1
ATOM 3561 O O . LEU A 1 457 ? -4.760 28.203 -2.586 1.00 46.28 457 LEU A O 1
ATOM 3565 N N . ASP A 1 458 ? -5.268 26.700 -1.035 1.00 52.38 458 ASP A N 1
ATOM 3566 C CA . ASP A 1 458 ? -6.587 26.436 -1.647 1.00 52.38 458 ASP A CA 1
ATOM 3567 C C . ASP A 1 458 ? -7.731 26.108 -0.679 1.00 52.38 458 ASP A C 1
ATOM 3569 O O . ASP A 1 458 ? -8.869 25.911 -1.115 1.00 52.38 458 ASP A O 1
ATOM 3573 N N . GLY A 1 459 ? -7.460 26.040 0.630 1.00 51.59 459 GLY A N 1
ATOM 3574 C CA . GLY A 1 459 ? -8.458 25.678 1.640 1.00 51.59 459 GLY A CA 1
ATOM 3575 C C . GLY A 1 459 ? -9.149 24.329 1.391 1.00 51.59 459 GLY A C 1
ATOM 3576 O O . GLY A 1 459 ? -10.225 24.095 1.946 1.00 51.59 459 GLY A O 1
ATOM 3577 N N . LYS A 1 460 ? -8.582 23.456 0.543 1.00 54.16 460 LYS A N 1
ATOM 3578 C CA . LYS A 1 460 ? -9.250 22.233 0.083 1.00 54.16 460 LYS A CA 1
ATOM 3579 C C . LYS A 1 460 ? -8.356 20.999 -0.032 1.00 54.16 460 LYS A C 1
ATOM 3581 O O . LYS A 1 460 ? -8.903 19.918 -0.236 1.00 54.16 460 LYS A O 1
ATOM 3586 N N . HIS A 1 461 ? -7.044 21.097 0.173 1.00 55.50 461 HIS A N 1
ATOM 3587 C CA . HIS A 1 461 ? -6.170 19.916 0.142 1.00 55.50 461 HIS A CA 1
ATOM 3588 C C . HIS A 1 461 ? -5.247 19.775 1.360 1.00 55.50 461 HIS A C 1
ATOM 3590 O O . HIS A 1 461 ? -4.068 19.465 1.218 1.00 55.50 461 HIS A O 1
ATOM 3596 N N . GLY A 1 462 ? -5.805 19.881 2.570 1.00 47.56 462 GLY A N 1
ATOM 3597 C CA . GLY A 1 462 ? -5.172 19.287 3.750 1.00 47.56 462 GLY A CA 1
ATOM 3598 C C . GLY A 1 462 ? -5.236 17.763 3.640 1.00 47.56 462 GLY A C 1
ATOM 3599 O O . GLY A 1 462 ? -6.266 17.186 3.967 1.00 47.56 462 GLY A O 1
ATOM 3600 N N . SER A 1 463 ? -4.162 17.153 3.124 1.00 48.97 463 SER A N 1
ATOM 3601 C CA . SER A 1 463 ? -3.933 15.712 2.919 1.00 48.97 463 SER A CA 1
ATOM 3602 C C . SER A 1 463 ? -5.066 14.934 2.225 1.00 48.97 463 SER A C 1
ATOM 3604 O O . SER A 1 463 ? -6.180 14.824 2.718 1.00 48.97 463 SER A O 1
ATOM 3606 N N . PHE A 1 464 ? -4.763 14.227 1.134 1.00 53.56 464 PHE A N 1
ATOM 3607 C CA . PHE A 1 464 ? -5.666 13.233 0.516 1.00 53.56 464 PHE A CA 1
ATOM 3608 C C . PHE A 1 464 ? -6.085 12.069 1.446 1.00 53.56 464 PHE A C 1
ATOM 3610 O O . PHE A 1 464 ? -6.741 11.124 1.008 1.00 53.56 464 PHE A O 1
ATOM 3617 N N . TYR A 1 465 ? -5.713 12.116 2.722 1.00 57.78 465 TYR A N 1
ATOM 3618 C CA . TYR A 1 465 ? -5.988 11.106 3.720 1.00 57.78 465 TYR A CA 1
ATOM 3619 C C . TYR A 1 465 ? -6.827 11.717 4.836 1.00 57.78 465 TYR A C 1
ATOM 3621 O O . TYR A 1 465 ? -6.553 12.809 5.324 1.00 57.78 465 TYR A O 1
ATOM 3629 N N . ALA A 1 466 ? -7.867 10.995 5.241 1.00 61.91 466 ALA A N 1
ATOM 3630 C CA . ALA A 1 466 ? -8.599 11.342 6.445 1.00 61.91 466 ALA A CA 1
ATOM 3631 C C . ALA A 1 466 ? -7.674 11.189 7.673 1.00 61.91 466 ALA A C 1
ATOM 3633 O O . ALA A 1 466 ? -6.743 10.377 7.621 1.00 61.91 466 ALA A O 1
ATOM 3634 N N . PRO A 1 467 ? -7.922 11.923 8.775 1.00 65.94 467 PRO A N 1
ATOM 3635 C CA . PRO A 1 467 ? -7.212 11.715 10.032 1.00 65.94 467 PRO A CA 1
ATOM 3636 C C . PRO A 1 467 ? -7.156 10.230 10.396 1.00 65.94 467 PRO A C 1
ATOM 3638 O O . PRO A 1 467 ? -8.168 9.533 10.319 1.00 65.94 467 PRO A O 1
ATOM 3641 N N . VAL A 1 468 ? -5.966 9.751 10.758 1.00 66.94 468 VAL A N 1
ATOM 3642 C CA . VAL A 1 468 ? -5.723 8.326 11.038 1.00 66.94 468 VAL A CA 1
ATOM 3643 C C . VAL A 1 468 ? -6.559 7.854 12.232 1.00 66.94 468 VAL A C 1
ATOM 3645 O O . VAL A 1 468 ? -7.099 6.749 12.212 1.00 66.94 468 VAL A O 1
ATOM 3648 N N . ASP A 1 469 ? -6.745 8.729 13.221 1.00 66.94 469 ASP A N 1
ATOM 3649 C CA . ASP A 1 469 ? -7.538 8.456 14.412 1.00 66.94 469 ASP A CA 1
ATOM 3650 C C . ASP A 1 469 ? -8.950 9.033 14.286 1.00 66.94 469 ASP A C 1
ATOM 3652 O O . ASP A 1 469 ? -9.152 10.246 14.311 1.00 66.94 469 ASP A O 1
ATOM 3656 N N . SER A 1 470 ? -9.943 8.143 14.217 1.00 70.94 470 SER A N 1
ATOM 3657 C CA . SER A 1 470 ? -11.377 8.480 14.250 1.00 70.94 470 SER A CA 1
ATOM 3658 C C . SER A 1 470 ? -11.788 9.579 13.255 1.00 70.94 470 SER A C 1
ATOM 3660 O O . SER A 1 470 ? -12.306 10.624 13.664 1.00 70.94 470 SER A O 1
ATOM 3662 N N . PRO A 1 471 ? -11.592 9.367 11.940 1.00 79.38 471 PRO A N 1
ATOM 3663 C CA . PRO A 1 471 ? -11.971 10.362 10.951 1.00 79.38 471 PRO A CA 1
ATOM 3664 C C . PRO A 1 471 ? -13.479 10.634 11.005 1.00 79.38 471 PRO A C 1
ATOM 3666 O O . PRO A 1 471 ? -14.302 9.718 10.958 1.00 79.38 471 PRO A O 1
ATOM 3669 N N . ILE A 1 472 ? -13.852 11.913 11.067 1.00 78.12 472 ILE A N 1
ATOM 3670 C CA . ILE A 1 472 ? -15.249 12.334 10.943 1.00 78.12 472 ILE A CA 1
ATOM 3671 C C . ILE A 1 472 ? -15.583 12.406 9.450 1.00 78.12 472 ILE A C 1
ATOM 3673 O O . ILE A 1 472 ? -15.138 13.313 8.747 1.00 78.12 472 ILE A O 1
ATOM 3677 N N . PHE A 1 473 ? -16.378 11.457 8.953 1.00 78.50 473 PHE A N 1
ATOM 3678 C CA . PHE A 1 473 ? -16.905 11.519 7.589 1.00 78.50 473 PHE A CA 1
ATOM 3679 C C . PHE A 1 473 ? -17.996 12.595 7.487 1.00 78.50 473 PHE A C 1
ATOM 3681 O O . PHE A 1 473 ? -18.898 12.656 8.320 1.00 78.50 473 PHE A O 1
ATOM 3688 N N . THR A 1 474 ? -17.943 13.427 6.446 1.00 78.44 474 THR A N 1
ATOM 3689 C CA . THR A 1 474 ? -18.980 14.425 6.135 1.00 78.44 474 THR A CA 1
ATOM 3690 C C . THR A 1 474 ? -19.673 14.085 4.809 1.00 78.44 474 THR A C 1
ATOM 3692 O O . THR A 1 474 ? -19.118 13.377 3.969 1.00 78.44 474 THR A O 1
ATOM 3695 N N . GLY A 1 475 ? -20.914 14.550 4.619 1.00 83.44 475 GLY A N 1
ATOM 3696 C CA . GLY A 1 475 ? -21.724 14.220 3.437 1.00 83.44 475 GLY A CA 1
ATOM 3697 C C . GLY A 1 475 ? -22.291 12.792 3.459 1.00 83.44 475 GLY A C 1
ATOM 3698 O O . GLY A 1 475 ? -22.730 12.314 4.502 1.00 83.44 475 GLY A O 1
ATOM 3699 N N . ILE A 1 476 ? -22.315 12.126 2.295 1.00 83.88 476 ILE A N 1
ATOM 3700 C CA . ILE A 1 476 ? -22.756 10.727 2.127 1.00 83.88 476 ILE A CA 1
ATOM 3701 C C . ILE A 1 476 ? -21.541 9.903 1.658 1.00 83.88 476 ILE A C 1
ATOM 3703 O O . ILE A 1 476 ? -21.328 9.782 0.450 1.00 83.88 476 ILE A O 1
ATOM 3707 N N . PRO A 1 477 ? -20.699 9.389 2.575 1.00 84.62 477 PRO A N 1
ATOM 3708 C CA . PRO A 1 477 ? -19.507 8.630 2.204 1.00 84.62 477 PRO A CA 1
ATOM 3709 C C . PRO A 1 477 ? -19.884 7.332 1.472 1.00 84.62 477 PRO A C 1
ATOM 3711 O O . PRO A 1 477 ? -20.777 6.599 1.899 1.00 84.62 477 PRO A O 1
ATOM 3714 N N . VAL A 1 478 ? -19.187 7.038 0.371 1.00 86.75 478 VAL A N 1
ATOM 3715 C CA . VAL A 1 478 ? -19.377 5.825 -0.441 1.00 86.75 478 VAL A CA 1
ATOM 3716 C C . VAL A 1 478 ? -18.106 4.980 -0.378 1.00 86.75 478 VAL A C 1
ATOM 3718 O O . VAL A 1 478 ? -17.006 5.505 -0.527 1.00 86.75 478 VAL A O 1
ATOM 3721 N N . ALA A 1 479 ? -18.257 3.670 -0.186 1.00 89.69 479 ALA A N 1
ATOM 3722 C CA . ALA A 1 479 ? -17.168 2.697 -0.227 1.00 89.69 479 ALA A CA 1
ATOM 3723 C C . ALA A 1 479 ? -17.507 1.555 -1.197 1.00 89.69 479 ALA A C 1
ATOM 3725 O O . ALA A 1 479 ? -18.673 1.327 -1.534 1.00 89.69 479 ALA A O 1
ATOM 3726 N N . THR A 1 480 ? -16.490 0.833 -1.664 1.00 92.62 480 THR A N 1
ATOM 3727 C CA . THR A 1 480 ? -16.686 -0.358 -2.496 1.00 92.62 480 THR A CA 1
ATOM 3728 C C . THR A 1 480 ? -17.336 -1.474 -1.677 1.00 92.62 480 THR A C 1
ATOM 3730 O O . THR A 1 480 ? -17.024 -1.678 -0.507 1.00 92.62 480 THR A O 1
ATOM 3733 N N . THR A 1 481 ? -18.283 -2.201 -2.275 1.00 94.00 481 THR A N 1
ATOM 3734 C CA . THR A 1 481 ? -18.956 -3.310 -1.581 1.00 94.00 481 THR A CA 1
ATOM 3735 C C . THR A 1 481 ? -18.062 -4.540 -1.597 1.00 94.00 481 THR A C 1
ATOM 3737 O O . THR A 1 481 ? -17.738 -5.055 -2.665 1.00 94.00 481 THR A O 1
ATOM 3740 N N . ALA A 1 482 ? -17.671 -5.005 -0.414 1.00 93.94 482 ALA A N 1
ATOM 3741 C CA . ALA A 1 482 ? -16.860 -6.202 -0.256 1.00 93.94 482 ALA A CA 1
ATOM 3742 C C . ALA A 1 482 ? -17.603 -7.481 -0.690 1.00 93.94 482 ALA A C 1
ATOM 3744 O O . ALA A 1 482 ? -18.833 -7.563 -0.658 1.00 93.94 482 ALA A O 1
ATOM 3745 N N . SER A 1 483 ? -16.835 -8.509 -1.052 1.00 93.25 483 SER A N 1
ATOM 3746 C CA . SER A 1 483 ? -17.326 -9.871 -1.288 1.00 93.25 483 SER A CA 1
ATOM 3747 C C . SER A 1 483 ? -17.857 -10.507 0.005 1.00 93.25 483 SER A C 1
ATOM 3749 O O . SER A 1 483 ? -17.307 -10.263 1.079 1.00 93.25 483 SER A O 1
ATOM 3751 N N . LEU A 1 484 ? -18.881 -11.368 -0.083 1.00 90.31 484 LEU A N 1
ATOM 3752 C CA . LEU A 1 484 ? -19.410 -12.113 1.072 1.00 90.31 484 LEU A CA 1
ATOM 3753 C C . LEU A 1 484 ? -18.322 -12.939 1.776 1.00 90.31 484 LEU A C 1
ATOM 3755 O O . LEU A 1 484 ? -17.479 -13.545 1.121 1.00 90.31 484 LEU A O 1
ATOM 3759 N N . GLY A 1 485 ? -18.367 -12.979 3.111 1.00 86.31 485 GLY A N 1
ATOM 3760 C CA . GLY A 1 485 ? -17.388 -13.700 3.934 1.00 86.31 485 GLY A CA 1
ATOM 3761 C C . GLY A 1 485 ? -16.073 -12.951 4.191 1.00 86.31 485 GLY A C 1
ATOM 3762 O O . GLY A 1 485 ? -15.200 -13.497 4.857 1.00 86.31 485 GLY A O 1
ATOM 3763 N N . ASN A 1 486 ? -15.919 -11.713 3.705 1.00 89.88 486 ASN A N 1
ATOM 3764 C CA . ASN A 1 486 ? -14.768 -10.865 4.030 1.00 89.88 486 ASN A CA 1
ATOM 3765 C C . ASN A 1 486 ? -14.753 -10.515 5.534 1.00 89.88 486 ASN A C 1
ATOM 3767 O O . ASN A 1 486 ? -15.736 -9.995 6.059 1.00 89.88 486 ASN A O 1
ATOM 3771 N N . SER A 1 487 ? -13.632 -10.798 6.205 1.00 90.25 487 SER A N 1
ATOM 3772 C CA . SER A 1 487 ? -13.406 -10.568 7.640 1.00 90.25 487 SER A CA 1
ATOM 3773 C C . SER A 1 487 ? -12.291 -9.549 7.928 1.00 90.25 487 SER A C 1
ATOM 3775 O O . SER A 1 487 ? -11.669 -9.594 8.989 1.00 90.25 487 SER A O 1
ATOM 3777 N N . SER A 1 488 ? -11.968 -8.685 6.961 1.00 92.31 488 SER A N 1
ATOM 3778 C CA . SER A 1 488 ? -10.965 -7.622 7.112 1.00 92.31 488 SER A CA 1
ATOM 3779 C C . SER A 1 488 ? -11.514 -6.415 7.881 1.00 92.31 488 SER A C 1
ATOM 3781 O O . SER A 1 488 ? -12.701 -6.330 8.186 1.00 92.31 488 SER A O 1
ATOM 3783 N N . THR A 1 489 ? -10.648 -5.440 8.154 1.00 87.25 489 THR A N 1
ATOM 3784 C CA . THR A 1 489 ? -10.997 -4.163 8.798 1.00 87.25 489 THR A CA 1
ATOM 3785 C C . THR A 1 489 ? -11.605 -3.132 7.835 1.00 87.25 489 THR A C 1
ATOM 3787 O O . THR A 1 489 ? -11.697 -1.952 8.168 1.00 87.25 489 THR A O 1
ATOM 3790 N N . GLN A 1 490 ? -12.009 -3.546 6.628 1.00 89.69 490 GLN A N 1
ATOM 3791 C CA . GLN A 1 490 ? -12.685 -2.675 5.665 1.00 89.69 490 GLN A CA 1
ATOM 3792 C C . GLN A 1 490 ? -14.038 -2.182 6.202 1.00 89.69 490 GLN A C 1
ATOM 3794 O O . GLN A 1 490 ? -14.752 -2.900 6.900 1.00 89.69 490 GLN A O 1
ATOM 3799 N N . ILE A 1 491 ? -14.424 -0.959 5.826 1.00 87.69 491 ILE A N 1
ATOM 3800 C CA . ILE A 1 491 ? -15.740 -0.402 6.159 1.00 87.69 491 ILE A CA 1
ATOM 3801 C C . ILE A 1 491 ? -16.832 -1.241 5.478 1.00 87.69 491 ILE A C 1
ATOM 3803 O O . ILE A 1 491 ? -16.827 -1.419 4.260 1.00 87.69 491 ILE A O 1
ATOM 3807 N N . ALA A 1 492 ? -17.800 -1.725 6.257 1.00 92.31 492 ALA A N 1
ATOM 3808 C CA . ALA A 1 492 ? -18.953 -2.442 5.726 1.00 92.31 492 ALA A CA 1
ATOM 3809 C C . ALA A 1 492 ? -19.931 -1.474 5.040 1.00 92.31 492 ALA A C 1
ATOM 3811 O O . ALA A 1 492 ? -20.435 -0.535 5.657 1.00 92.31 492 ALA A O 1
ATOM 3812 N N . THR A 1 493 ? -20.246 -1.723 3.768 1.00 94.12 493 THR A N 1
ATOM 3813 C CA . THR A 1 493 ? -21.306 -0.990 3.063 1.00 94.12 493 THR A CA 1
ATOM 3814 C C . THR A 1 493 ? -22.687 -1.540 3.424 1.00 94.12 493 THR A C 1
ATOM 3816 O O . THR A 1 493 ? -22.843 -2.698 3.818 1.00 94.12 493 THR A O 1
ATOM 3819 N N . THR A 1 494 ? -23.732 -0.737 3.218 1.00 93.38 494 THR A N 1
ATOM 3820 C CA . THR A 1 494 ? -25.128 -1.183 3.387 1.00 93.38 494 THR A CA 1
ATOM 3821 C C . THR A 1 494 ? -25.481 -2.352 2.459 1.00 93.38 494 THR A C 1
ATOM 3823 O O . THR A 1 494 ? -26.222 -3.253 2.849 1.00 93.38 494 THR A O 1
ATOM 3826 N N . ALA A 1 495 ? -24.904 -2.390 1.254 1.00 93.81 495 ALA A N 1
ATOM 3827 C CA . ALA A 1 495 ? -25.061 -3.503 0.323 1.00 93.81 495 ALA A CA 1
ATOM 3828 C C . ALA A 1 495 ? -24.394 -4.793 0.833 1.00 93.81 495 ALA A C 1
ATOM 3830 O O . ALA A 1 495 ? -24.994 -5.863 0.732 1.00 93.81 495 ALA A O 1
ATOM 3831 N N . PHE A 1 496 ? -23.197 -4.709 1.429 1.00 94.88 496 PHE A N 1
ATOM 3832 C CA . PHE A 1 496 ? -22.534 -5.870 2.034 1.00 94.88 496 PHE A CA 1
ATOM 3833 C C . PHE A 1 496 ? -23.371 -6.467 3.174 1.00 94.88 496 PHE A C 1
ATOM 3835 O O . PHE A 1 496 ? -23.564 -7.684 3.223 1.00 94.88 496 PHE A O 1
ATOM 3842 N N . LEU A 1 497 ? -23.924 -5.616 4.046 1.00 92.88 497 LEU A N 1
ATOM 3843 C CA . LEU A 1 497 ? -24.801 -6.050 5.135 1.00 92.88 497 LEU A CA 1
ATOM 3844 C C . LEU A 1 497 ? -26.065 -6.740 4.602 1.00 92.88 497 LEU A C 1
ATOM 3846 O O . LEU A 1 497 ? -26.375 -7.855 5.022 1.00 92.88 497 LEU A O 1
ATOM 3850 N N . ASN A 1 498 ? -26.755 -6.123 3.637 1.00 93.00 498 ASN A N 1
ATOM 3851 C CA . ASN A 1 498 ? -27.958 -6.701 3.032 1.00 93.00 498 ASN A CA 1
ATOM 3852 C C . ASN A 1 498 ? -27.676 -8.056 2.372 1.00 93.00 498 ASN A C 1
ATOM 3854 O O . ASN A 1 498 ? -28.425 -9.008 2.586 1.00 93.00 498 ASN A O 1
ATOM 3858 N N . ASN A 1 499 ? -26.577 -8.171 1.624 1.00 92.31 499 ASN A N 1
ATOM 3859 C CA . ASN A 1 499 ? -26.190 -9.429 0.987 1.00 92.31 499 ASN A CA 1
ATOM 3860 C C . ASN A 1 499 ? -25.844 -10.507 2.025 1.00 92.31 499 ASN A C 1
ATOM 3862 O O . ASN A 1 499 ? -26.212 -11.668 1.851 1.00 92.31 499 ASN A O 1
ATOM 3866 N N . THR A 1 500 ? -25.161 -10.131 3.111 1.00 91.94 500 THR A N 1
ATOM 3867 C CA . THR A 1 500 ? -24.788 -11.059 4.189 1.00 91.94 500 THR A CA 1
ATOM 3868 C C . THR A 1 500 ? -26.027 -11.597 4.894 1.00 91.94 500 THR A C 1
ATOM 3870 O O . THR A 1 500 ? -26.157 -12.806 5.061 1.00 91.94 500 THR A O 1
ATOM 3873 N N . LEU A 1 501 ? -26.980 -10.729 5.245 1.00 92.69 501 LEU A N 1
ATOM 3874 C CA . LEU A 1 501 ? -28.249 -11.140 5.852 1.00 92.69 501 LEU A CA 1
ATOM 3875 C C . LEU A 1 501 ? -29.068 -12.030 4.903 1.00 92.69 501 LEU A C 1
ATOM 3877 O O . LEU A 1 501 ? -29.536 -13.098 5.306 1.00 92.69 501 LEU A O 1
ATOM 3881 N N . ALA A 1 502 ? -29.168 -11.649 3.627 1.00 91.44 502 ALA A N 1
ATOM 3882 C CA . ALA A 1 502 ? -29.888 -12.422 2.618 1.00 91.44 502 ALA A CA 1
ATOM 3883 C C . ALA A 1 502 ? -29.290 -13.826 2.404 1.00 91.44 502 ALA A C 1
ATOM 3885 O O . ALA A 1 502 ? -30.037 -14.779 2.171 1.00 91.44 502 ALA A O 1
ATOM 3886 N N . ALA A 1 503 ? -27.968 -13.993 2.541 1.00 90.12 503 ALA A N 1
ATOM 3887 C CA . ALA A 1 503 ? -27.308 -15.297 2.429 1.00 90.12 503 ALA A CA 1
ATOM 3888 C C . ALA A 1 503 ? -27.799 -16.317 3.477 1.00 90.12 503 ALA A C 1
ATOM 3890 O O . ALA A 1 503 ? -27.807 -17.519 3.191 1.00 90.12 503 ALA A O 1
ATOM 3891 N N . TYR A 1 504 ? -28.259 -15.831 4.636 1.00 92.12 504 TYR A N 1
ATOM 3892 C CA . TYR A 1 504 ? -28.855 -16.613 5.727 1.00 92.12 504 TYR A CA 1
ATOM 3893 C C . TYR A 1 504 ? -30.396 -16.592 5.723 1.00 92.12 504 TYR A C 1
ATOM 3895 O O . TYR A 1 504 ? -31.027 -17.096 6.656 1.00 92.12 504 TYR A O 1
ATOM 3903 N N . GLY A 1 505 ? -31.016 -16.009 4.689 1.00 92.12 505 GLY A N 1
ATOM 3904 C CA . GLY A 1 505 ? -32.470 -15.859 4.586 1.00 92.12 505 GLY A CA 1
ATOM 3905 C C . GLY A 1 505 ? -33.064 -14.857 5.579 1.00 92.12 505 GLY A C 1
ATOM 3906 O O . GLY A 1 505 ? -34.223 -14.998 5.963 1.00 92.12 505 GLY A O 1
ATOM 3907 N N . LEU A 1 506 ? -32.274 -13.874 6.020 1.00 91.19 506 LEU A N 1
ATOM 3908 C CA . LEU A 1 506 ? -32.669 -12.833 6.970 1.00 91.19 506 LEU A CA 1
ATOM 3909 C C . LEU A 1 506 ? -32.915 -11.495 6.258 1.00 91.19 506 LEU A C 1
ATOM 3911 O O . LEU A 1 506 ? -32.289 -11.191 5.245 1.00 91.19 506 LEU A O 1
ATOM 3915 N N . GLY A 1 507 ? -33.825 -10.679 6.800 1.00 83.69 507 GLY A N 1
ATOM 3916 C CA . GLY A 1 507 ? -34.110 -9.326 6.294 1.00 83.69 507 GLY A CA 1
ATOM 3917 C C . GLY A 1 507 ? -34.897 -9.264 4.975 1.00 83.69 507 GLY A C 1
ATOM 3918 O O . GLY A 1 507 ? -35.141 -8.174 4.467 1.00 83.69 507 GLY A O 1
ATOM 3919 N N . SER A 1 508 ? -35.304 -10.411 4.421 1.00 83.19 508 SER A N 1
ATOM 3920 C CA . SER A 1 508 ? -36.139 -10.534 3.219 1.00 83.19 508 SER A CA 1
ATOM 3921 C C . SER A 1 508 ? -36.826 -11.911 3.199 1.00 83.19 508 SER A C 1
ATOM 3923 O O . SER A 1 508 ? -37.010 -12.542 4.240 1.00 83.19 508 SER A O 1
ATOM 3925 N N . VAL A 1 509 ? -37.226 -12.391 2.024 1.00 90.19 509 VAL A N 1
ATOM 3926 C CA . VAL A 1 509 ? -37.719 -13.755 1.835 1.00 90.19 509 VAL A CA 1
ATOM 3927 C C . VAL A 1 509 ? -36.659 -14.803 2.199 1.00 90.19 509 VAL A C 1
ATOM 3929 O O . VAL A 1 509 ? -35.485 -14.646 1.871 1.00 90.19 509 VAL A O 1
ATOM 3932 N N . ALA A 1 510 ? -37.088 -15.901 2.834 1.00 94.38 510 ALA A N 1
ATOM 3933 C CA . ALA A 1 510 ? -36.219 -17.040 3.135 1.00 94.38 510 ALA A CA 1
ATOM 3934 C C . ALA A 1 510 ? -35.526 -17.570 1.866 1.00 94.38 510 ALA A C 1
ATOM 3936 O O . ALA A 1 510 ? -36.114 -17.554 0.777 1.00 94.38 510 ALA A O 1
ATOM 3937 N N . LYS A 1 511 ? -34.292 -18.064 2.015 1.00 95.06 511 LYS A N 1
ATOM 3938 C CA . LYS A 1 511 ? -33.458 -18.496 0.888 1.00 95.06 511 LYS A CA 1
ATOM 3939 C C . LYS A 1 511 ? -34.074 -19.705 0.188 1.00 95.06 511 LYS A C 1
ATOM 3941 O O . LYS A 1 511 ? -34.344 -20.724 0.821 1.00 95.06 511 LYS A O 1
ATOM 3946 N N . ASP A 1 512 ? -34.303 -19.584 -1.116 1.00 94.88 512 ASP A N 1
ATOM 3947 C CA . ASP A 1 512 ? -34.894 -20.660 -1.909 1.00 94.88 512 ASP A CA 1
ATOM 3948 C C . ASP A 1 512 ? -33.869 -21.767 -2.175 1.00 94.88 512 ASP A C 1
ATOM 3950 O O . ASP A 1 512 ? -32.780 -21.509 -2.687 1.00 94.88 512 ASP A O 1
ATOM 3954 N N . ILE A 1 513 ? -34.224 -22.992 -1.805 1.00 95.88 513 ILE A N 1
ATOM 3955 C CA . ILE A 1 513 ? -33.427 -24.211 -1.972 1.00 95.88 513 ILE A CA 1
ATOM 3956 C C . ILE A 1 513 ? -34.213 -25.286 -2.733 1.00 95.88 513 ILE A C 1
ATOM 3958 O O . ILE A 1 513 ? -33.950 -26.483 -2.591 1.00 95.88 513 ILE A O 1
ATOM 3962 N N . SER A 1 514 ? -35.208 -24.881 -3.528 1.00 95.12 514 SER A N 1
ATOM 3963 C CA . SER A 1 514 ? -35.987 -25.805 -4.354 1.00 95.12 514 SER A CA 1
ATOM 3964 C C . SER A 1 514 ? -35.088 -26.652 -5.257 1.00 95.12 514 SER A C 1
ATOM 3966 O O . SER A 1 514 ? -34.116 -26.152 -5.821 1.00 95.12 514 SER A O 1
ATOM 3968 N N . ASN A 1 515 ? -35.434 -27.931 -5.424 1.00 95.44 515 ASN A N 1
ATOM 3969 C CA . ASN A 1 515 ? -34.669 -28.907 -6.218 1.00 95.44 515 ASN A CA 1
ATOM 3970 C C . ASN A 1 515 ? -33.232 -29.175 -5.725 1.00 95.44 515 ASN A C 1
ATOM 3972 O O . ASN A 1 515 ? -32.406 -29.679 -6.485 1.00 95.44 515 ASN A O 1
ATOM 3976 N N . THR A 1 516 ? -32.916 -28.849 -4.471 1.00 96.38 516 THR A N 1
ATOM 3977 C CA . THR A 1 516 ? -31.614 -29.166 -3.861 1.00 96.38 516 THR A CA 1
ATOM 3978 C C . THR A 1 516 ? -31.746 -30.229 -2.773 1.00 96.38 516 THR A C 1
ATOM 3980 O O . THR A 1 516 ? -32.852 -30.563 -2.343 1.00 96.38 516 THR A O 1
ATOM 3983 N N . ASP A 1 517 ? -30.614 -30.772 -2.323 1.00 96.19 517 ASP A N 1
ATOM 3984 C CA . ASP A 1 517 ? -30.559 -31.683 -1.182 1.00 96.19 517 ASP A CA 1
ATOM 3985 C C . ASP A 1 517 ? -30.431 -30.912 0.134 1.00 96.19 517 ASP A C 1
ATOM 3987 O O . ASP A 1 517 ? -29.425 -30.245 0.389 1.00 96.19 517 ASP A O 1
ATOM 3991 N N . LEU A 1 518 ? -31.416 -31.063 1.018 1.00 96.31 518 LEU A N 1
ATOM 3992 C CA . LEU A 1 518 ? -31.417 -30.440 2.339 1.00 96.31 518 LEU A CA 1
ATOM 3993 C C . LEU A 1 518 ? -30.242 -30.888 3.227 1.00 96.31 518 LEU A C 1
ATOM 3995 O O . LEU A 1 518 ? -29.840 -30.147 4.124 1.00 96.31 518 LEU A O 1
ATOM 3999 N N . ASN A 1 519 ? -29.653 -32.062 2.982 1.00 95.50 519 ASN A N 1
ATOM 4000 C CA . ASN A 1 519 ? -28.450 -32.519 3.690 1.00 95.50 519 ASN A CA 1
ATOM 4001 C C . ASN A 1 519 ? -27.200 -31.700 3.319 1.00 95.50 519 ASN A C 1
ATOM 4003 O O . ASN A 1 519 ? -26.248 -31.649 4.104 1.00 95.50 519 ASN A O 1
ATOM 4007 N N . SER A 1 520 ? -27.198 -31.067 2.139 1.00 94.38 520 SER A N 1
ATOM 4008 C CA . SER A 1 520 ? -26.129 -30.163 1.689 1.00 94.38 520 SER A CA 1
ATOM 4009 C C . SER A 1 520 ? -26.275 -28.746 2.258 1.00 94.38 520 SER A C 1
ATOM 4011 O O . SER A 1 520 ? -25.315 -27.977 2.283 1.00 94.38 520 SER A O 1
ATOM 4013 N N . CYS A 1 521 ? -27.455 -28.412 2.789 1.00 93.88 521 CYS A N 1
ATOM 4014 C CA . CYS A 1 521 ? -27.720 -27.138 3.438 1.00 93.88 521 CYS A CA 1
ATOM 4015 C C . CYS A 1 521 ? -27.152 -27.144 4.865 1.00 93.88 521 CYS A C 1
ATOM 4017 O O . CYS A 1 521 ? -27.850 -27.471 5.824 1.00 93.88 521 CYS A O 1
ATOM 4019 N N . GLN A 1 522 ? -25.863 -26.817 4.989 1.00 91.69 522 GLN A N 1
ATOM 4020 C CA . GLN A 1 522 ? -25.105 -26.911 6.245 1.00 91.69 522 GLN A CA 1
ATOM 4021 C C . GLN A 1 522 ? -24.875 -25.569 6.956 1.00 91.69 522 GLN A C 1
ATOM 4023 O O . GLN A 1 522 ? -24.276 -25.515 8.028 1.00 91.69 522 GLN A O 1
ATOM 4028 N N . THR A 1 523 ? -25.349 -24.477 6.365 1.00 91.94 523 THR A N 1
ATOM 4029 C CA . THR A 1 523 ? -25.235 -23.132 6.928 1.00 91.94 523 THR A CA 1
ATOM 4030 C C . THR A 1 523 ? -26.471 -22.812 7.766 1.00 91.94 523 THR A C 1
ATOM 4032 O O . THR A 1 523 ? -27.596 -23.018 7.304 1.00 91.94 523 THR A O 1
ATOM 4035 N N . SER A 1 524 ? -26.287 -22.282 8.977 1.00 94.44 524 SER A N 1
ATOM 4036 C CA . SER A 1 524 ? -27.408 -21.844 9.816 1.00 94.44 524 SER A CA 1
ATOM 4037 C C . SER A 1 524 ? -28.234 -20.768 9.109 1.00 94.44 524 SER A C 1
ATOM 4039 O O . SER A 1 524 ? -27.659 -19.838 8.558 1.00 94.44 524 SER A O 1
ATOM 4041 N N . GLY A 1 525 ? -29.562 -20.863 9.107 1.00 95.38 525 GLY A N 1
ATOM 4042 C CA . GLY A 1 525 ? -30.404 -19.865 8.446 1.00 95.38 525 GLY A CA 1
ATOM 4043 C C . GLY A 1 525 ? -31.840 -20.308 8.190 1.00 95.38 525 GLY A C 1
ATOM 4044 O O . GLY A 1 525 ? -32.266 -21.395 8.595 1.00 95.38 525 GLY A O 1
ATOM 4045 N N . PHE A 1 526 ? -32.569 -19.441 7.489 1.00 96.94 526 PHE A N 1
ATOM 4046 C CA . PHE A 1 526 ? -33.964 -19.631 7.105 1.00 96.94 526 PHE A CA 1
ATOM 4047 C C . PHE A 1 526 ? -34.072 -19.907 5.610 1.00 96.94 526 PHE A C 1
ATOM 4049 O O . PHE A 1 526 ? -33.616 -19.128 4.770 1.00 96.94 526 PHE A O 1
ATOM 4056 N N . TYR A 1 527 ? -34.730 -21.007 5.271 1.00 97.12 527 TYR A N 1
ATOM 4057 C CA . TYR A 1 527 ? -34.824 -21.486 3.901 1.00 97.12 527 TYR A CA 1
ATOM 4058 C C . TYR A 1 527 ? -36.268 -21.801 3.529 1.00 97.12 527 TYR A C 1
ATOM 4060 O O . TYR A 1 527 ? -37.136 -21.966 4.387 1.00 97.12 527 TYR A O 1
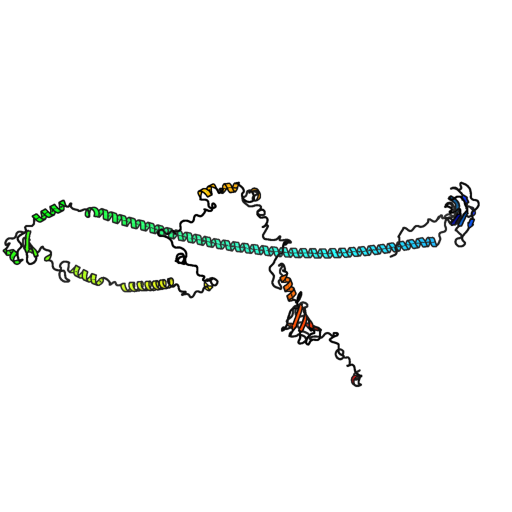ATOM 4068 N N . ARG A 1 528 ? -36.533 -21.900 2.232 1.00 94.62 528 ARG A N 1
ATOM 4069 C CA . ARG A 1 528 ? -37.802 -22.384 1.689 1.00 94.62 528 ARG A CA 1
ATOM 4070 C C . ARG A 1 528 ? -37.555 -23.208 0.440 1.00 94.62 528 ARG A C 1
ATOM 4072 O O . ARG A 1 528 ? -36.542 -23.018 -0.221 1.00 94.62 528 ARG A O 1
ATOM 4079 N N . GLY A 1 529 ? -38.496 -24.050 0.057 1.00 93.94 529 GLY A N 1
ATOM 4080 C CA . GLY A 1 529 ? -38.447 -24.645 -1.271 1.00 93.94 529 GLY A CA 1
ATOM 4081 C C . GLY A 1 529 ? -39.473 -25.737 -1.495 1.00 93.94 529 GLY A C 1
ATOM 4082 O O . GLY A 1 529 ? -40.138 -26.191 -0.561 1.00 93.94 529 GLY A O 1
ATOM 4083 N N . SER A 1 530 ? -39.561 -26.162 -2.751 1.00 91.81 530 SER A N 1
ATOM 4084 C CA . SER A 1 530 ? -40.297 -27.347 -3.192 1.00 91.81 530 SER A CA 1
ATOM 4085 C C . SER A 1 530 ? -39.369 -28.372 -3.830 1.00 91.81 530 SER A C 1
ATOM 4087 O O . SER A 1 530 ? -38.263 -28.046 -4.263 1.00 91.81 530 SER A O 1
ATOM 4089 N N . THR A 1 531 ? -39.809 -29.633 -3.859 1.00 92.50 531 THR A N 1
ATOM 4090 C CA . THR A 1 531 ? -39.024 -30.741 -4.440 1.00 92.50 531 THR A CA 1
ATOM 4091 C C . THR A 1 531 ? -37.629 -30.841 -3.806 1.00 92.50 531 THR A C 1
ATOM 4093 O O . THR A 1 531 ? -36.633 -31.126 -4.464 1.00 92.50 531 THR A O 1
ATOM 4096 N N . VAL A 1 532 ? -37.541 -30.547 -2.507 1.00 94.69 532 VAL A N 1
ATOM 4097 C CA . VAL A 1 532 ? -36.286 -30.591 -1.758 1.00 94.69 532 VAL A CA 1
ATOM 4098 C C . VAL A 1 532 ? -35.987 -32.045 -1.396 1.00 94.69 532 VAL A C 1
ATOM 4100 O O . VAL A 1 532 ? -36.789 -32.715 -0.743 1.00 94.69 532 VAL A O 1
ATOM 4103 N N . ILE A 1 533 ? -34.834 -32.546 -1.832 1.00 95.12 533 ILE A N 1
ATOM 4104 C CA . ILE A 1 533 ? -34.382 -33.911 -1.549 1.00 95.12 533 ILE A CA 1
ATOM 4105 C C . ILE A 1 533 ? -34.050 -34.002 -0.053 1.00 95.12 533 ILE A C 1
ATOM 4107 O O . ILE A 1 533 ? -33.544 -33.049 0.539 1.00 95.12 533 ILE A O 1
ATOM 4111 N N . ASN A 1 534 ? -34.371 -35.137 0.574 1.00 95.25 534 ASN A N 1
ATOM 4112 C CA . ASN A 1 534 ? -34.259 -35.359 2.022 1.00 95.25 534 ASN A CA 1
ATOM 4113 C C . ASN A 1 534 ? -35.153 -34.462 2.904 1.00 95.25 534 ASN A C 1
ATOM 4115 O O . ASN A 1 534 ? -34.983 -34.440 4.127 1.00 95.25 534 ASN A O 1
ATOM 4119 N N . ALA A 1 535 ? -36.142 -33.774 2.326 1.00 94.00 535 ALA A N 1
ATOM 4120 C CA . ALA A 1 535 ? -37.263 -33.225 3.085 1.00 94.00 535 ALA A CA 1
ATOM 4121 C C . ALA A 1 535 ? -38.167 -34.355 3.638 1.00 94.00 535 ALA A C 1
ATOM 4123 O O . ALA A 1 535 ? -38.115 -35.479 3.134 1.00 94.00 535 ALA A O 1
ATOM 4124 N N . PRO A 1 536 ? -39.015 -34.088 4.652 1.00 92.25 536 PRO A N 1
ATOM 4125 C CA . PRO A 1 536 ? -39.874 -35.113 5.256 1.00 92.25 536 PRO A CA 1
ATOM 4126 C C . PRO A 1 536 ? -40.823 -35.806 4.267 1.00 92.25 536 PRO A C 1
ATOM 4128 O O . PRO A 1 536 ? -41.142 -36.980 4.431 1.00 92.25 536 PRO A O 1
ATOM 4131 N N . ASN A 1 537 ? -41.307 -35.069 3.265 1.00 87.62 537 ASN A N 1
ATOM 4132 C CA . ASN A 1 537 ? -42.135 -35.560 2.164 1.00 87.62 537 ASN A CA 1
ATOM 4133 C C . ASN A 1 537 ? -42.102 -34.563 0.988 1.00 87.62 537 ASN A C 1
ATOM 4135 O O . ASN A 1 537 ? -41.391 -33.557 1.026 1.00 87.62 537 ASN A O 1
ATOM 4139 N N . THR A 1 538 ? -42.863 -34.847 -0.070 1.00 85.19 538 THR A N 1
ATOM 4140 C CA . THR A 1 538 ? -42.995 -33.971 -1.239 1.00 85.19 538 THR A CA 1
ATOM 4141 C C . THR A 1 538 ? -43.943 -32.807 -0.957 1.00 85.19 538 THR A C 1
ATOM 4143 O O . THR A 1 538 ? -45.120 -33.019 -0.670 1.00 85.19 538 THR A O 1
ATOM 4146 N N . GLY A 1 539 ? -43.468 -31.573 -1.113 1.00 86.62 539 GLY A N 1
ATOM 4147 C CA . GLY A 1 539 ? -44.300 -30.380 -0.976 1.00 86.62 539 GLY A CA 1
ATOM 4148 C C . GLY A 1 539 ? -43.473 -29.108 -0.840 1.00 86.62 539 GLY A C 1
ATOM 4149 O O . GLY A 1 539 ? -42.249 -29.142 -0.966 1.00 86.62 539 GLY A O 1
ATOM 4150 N N . TRP A 1 540 ? -44.156 -27.992 -0.582 1.00 91.25 540 TRP A N 1
ATOM 4151 C CA . TRP A 1 540 ? -43.524 -26.733 -0.193 1.00 91.25 540 TRP A CA 1
ATOM 4152 C C . TRP A 1 540 ? -43.283 -26.690 1.314 1.00 91.25 540 TRP A C 1
ATOM 4154 O O . TRP A 1 540 ? -44.187 -26.974 2.108 1.00 91.25 540 TRP A O 1
ATOM 4164 N N . PHE A 1 541 ? -42.077 -26.282 1.691 1.00 92.88 541 PHE A N 1
ATOM 4165 C CA . PHE A 1 541 ? -41.639 -26.192 3.076 1.00 92.88 541 PHE A CA 1
ATOM 4166 C C . PHE A 1 541 ? -40.884 -24.896 3.340 1.00 92.88 541 PHE A C 1
ATOM 4168 O O . PHE A 1 541 ? -40.180 -24.378 2.472 1.00 92.88 541 PHE A O 1
ATOM 4175 N N . TYR A 1 542 ? -40.996 -24.427 4.577 1.00 94.12 542 TYR A N 1
ATOM 4176 C CA . TYR A 1 542 ? -40.017 -23.566 5.218 1.00 94.12 542 TYR A CA 1
ATOM 4177 C C . TYR A 1 542 ? -39.090 -24.428 6.063 1.00 94.12 542 TYR A C 1
ATOM 4179 O O . TYR A 1 542 ? -39.548 -25.348 6.742 1.00 94.12 542 TYR A O 1
ATOM 4187 N N . PHE A 1 543 ? -37.802 -24.118 6.054 1.00 96.12 543 PHE A N 1
ATOM 4188 C CA . PHE A 1 543 ? -36.814 -24.819 6.854 1.00 96.12 543 PHE A CA 1
ATOM 4189 C C . PHE A 1 543 ? -36.051 -23.853 7.743 1.00 96.12 543 PHE A C 1
ATOM 4191 O O . PHE A 1 543 ? -35.735 -22.732 7.343 1.00 96.12 543 PHE A O 1
ATOM 4198 N N . ILE A 1 544 ? -35.714 -24.329 8.934 1.00 97.06 544 ILE A N 1
ATOM 4199 C CA . ILE A 1 544 ? -34.742 -23.682 9.809 1.00 97.06 544 ILE A CA 1
ATOM 4200 C C . ILE A 1 544 ? -33.601 -24.670 9.962 1.00 97.06 544 ILE A C 1
ATOM 4202 O O . ILE A 1 544 ? -33.817 -25.793 10.420 1.00 97.06 544 ILE A O 1
ATOM 4206 N N . VAL A 1 545 ? -32.406 -24.262 9.555 1.00 96.94 545 VAL A N 1
ATOM 4207 C CA . VAL A 1 545 ? -31.185 -25.048 9.731 1.00 96.94 545 VAL A CA 1
ATOM 4208 C C . VAL A 1 545 ? -30.360 -24.372 10.810 1.00 96.94 545 VAL A C 1
ATOM 4210 O O . VAL A 1 545 ? -30.154 -23.161 10.760 1.00 96.94 545 VAL A O 1
ATOM 4213 N N . ILE A 1 546 ? -29.904 -25.146 11.788 1.00 96.38 546 ILE A N 1
ATOM 4214 C CA . ILE A 1 546 ? -29.098 -24.656 12.902 1.00 96.38 546 ILE A CA 1
ATOM 4215 C C . ILE A 1 546 ? -27.895 -25.583 13.042 1.00 96.38 546 ILE A C 1
ATOM 4217 O O . ILE A 1 546 ? -28.047 -26.752 13.395 1.00 96.38 546 ILE A O 1
ATOM 4221 N N . SER A 1 547 ? -26.709 -25.063 12.756 1.00 93.19 547 SER A N 1
ATOM 4222 C CA . SER A 1 547 ? -25.435 -25.736 13.012 1.00 93.19 547 SER A CA 1
ATOM 4223 C C . SER A 1 547 ? -24.938 -25.367 14.405 1.00 93.19 547 SER A C 1
ATOM 4225 O O . SER A 1 547 ? -25.119 -24.228 14.835 1.00 93.19 547 SER A O 1
ATOM 4227 N N . HIS A 1 548 ? -24.341 -26.324 15.116 1.00 92.38 548 HIS A N 1
ATOM 4228 C CA . HIS A 1 548 ? -23.786 -26.093 16.449 1.00 92.38 548 HIS A CA 1
ATOM 4229 C C . HIS A 1 548 ? -22.426 -25.381 16.352 1.00 92.38 548 HIS A C 1
ATOM 4231 O O . HIS A 1 548 ? -22.359 -24.158 16.303 1.00 92.38 548 HIS A O 1
ATOM 4237 N N . SER A 1 549 ? -21.342 -26.150 16.278 1.00 85.25 549 SER A N 1
ATOM 4238 C CA . SER A 1 549 ? -19.960 -25.666 16.153 1.00 85.25 549 SER A CA 1
ATOM 4239 C C . SER A 1 549 ? -19.323 -26.039 14.813 1.00 85.25 549 SER A C 1
ATOM 4241 O O . SER A 1 549 ? -18.346 -25.426 14.399 1.00 85.25 549 SER A O 1
ATOM 4243 N N . ASP A 1 550 ? -19.875 -27.044 14.136 1.00 87.88 550 ASP A N 1
ATOM 4244 C CA . ASP A 1 550 ? -19.417 -27.576 12.858 1.00 87.88 550 ASP A CA 1
ATOM 4245 C C . ASP A 1 550 ? -20.606 -28.171 12.077 1.00 87.88 550 ASP A C 1
ATOM 4247 O O . ASP A 1 550 ? -21.772 -27.990 12.441 1.00 87.88 550 ASP A O 1
ATOM 4251 N N . THR A 1 551 ? -20.322 -28.888 10.989 1.00 89.62 551 THR A N 1
ATOM 4252 C CA . THR A 1 551 ? -21.337 -29.532 10.143 1.00 89.62 551 THR A CA 1
ATOM 4253 C C . THR A 1 551 ? -21.651 -30.979 10.549 1.00 89.62 551 THR A C 1
ATOM 4255 O O . THR A 1 551 ? -22.435 -31.653 9.869 1.00 89.62 551 THR A O 1
ATOM 4258 N N . ASN A 1 552 ? -21.076 -31.475 11.651 1.00 94.06 552 ASN A N 1
ATOM 4259 C CA . ASN A 1 552 ? -21.346 -32.806 12.207 1.00 94.06 552 ASN A CA 1
ATOM 4260 C C . ASN A 1 552 ? -22.541 -32.795 13.163 1.00 94.06 552 ASN A C 1
ATOM 4262 O O . ASN A 1 552 ? -23.252 -33.800 13.245 1.00 94.06 552 ASN A O 1
ATOM 4266 N N . TRP A 1 553 ? -22.785 -31.659 13.825 1.00 95.69 553 TRP A N 1
ATOM 4267 C CA . TRP A 1 553 ? -23.839 -31.474 14.824 1.00 95.69 553 TRP A CA 1
ATOM 4268 C C . TRP A 1 553 ? -24.822 -30.392 14.388 1.00 95.69 553 TRP A C 1
ATOM 4270 O O . TRP A 1 553 ? -24.507 -29.200 14.388 1.00 95.69 553 TRP A O 1
ATOM 4280 N N . MET A 1 554 ? -26.026 -30.808 13.996 1.00 96.62 554 MET A N 1
ATOM 4281 C CA . MET A 1 554 ? -27.013 -29.910 13.393 1.00 96.62 554 MET A CA 1
ATOM 4282 C C . MET A 1 554 ? -28.442 -30.246 13.814 1.00 96.62 554 MET A C 1
ATOM 4284 O O . MET A 1 554 ? -28.777 -31.404 14.059 1.00 96.62 554 MET A O 1
ATOM 4288 N N . CYS A 1 555 ? -29.313 -29.243 13.812 1.00 96.31 555 CYS A N 1
ATOM 4289 C CA . CYS A 1 555 ? -30.756 -29.396 13.942 1.00 96.31 555 CYS A CA 1
ATOM 4290 C C . CYS A 1 555 ? -31.447 -28.807 12.709 1.00 96.31 555 CYS A C 1
ATOM 4292 O O . CYS A 1 555 ? -31.067 -27.739 12.222 1.00 96.31 555 CYS A O 1
ATOM 4294 N N . GLN A 1 556 ? -32.458 -29.505 12.197 1.00 97.56 556 GLN A N 1
ATOM 4295 C CA . GLN A 1 556 ? -33.303 -29.007 11.121 1.00 97.56 556 GLN A CA 1
ATOM 4296 C C . GLN A 1 556 ? -34.772 -29.099 11.505 1.00 97.56 556 GLN A C 1
ATOM 4298 O O . GLN A 1 556 ? -35.256 -30.157 11.909 1.00 97.56 556 GLN A O 1
ATOM 4303 N N . TYR A 1 557 ? -35.477 -27.993 11.300 1.00 96.50 557 TYR A N 1
ATOM 4304 C CA . TYR A 1 557 ? -36.930 -27.926 11.343 1.00 96.50 557 TYR A CA 1
ATOM 4305 C C . TYR A 1 557 ? -37.461 -27.812 9.922 1.00 96.50 557 TYR A C 1
ATOM 4307 O O . TYR A 1 557 ? -36.909 -27.060 9.121 1.00 96.50 557 TYR A O 1
ATOM 4315 N N . ALA A 1 558 ? -38.548 -28.516 9.626 1.00 94.88 558 ALA A N 1
ATOM 4316 C CA . ALA A 1 558 ? -39.295 -28.372 8.384 1.00 94.88 558 ALA A CA 1
ATOM 4317 C C . ALA A 1 558 ? -40.760 -28.085 8.714 1.00 94.88 558 ALA A C 1
ATOM 4319 O O . ALA A 1 558 ? -41.421 -28.883 9.375 1.00 94.88 558 ALA A O 1
ATOM 4320 N N . ILE A 1 559 ? -41.265 -26.945 8.255 1.00 92.44 559 ILE A N 1
ATOM 4321 C CA . ILE A 1 559 ? -42.642 -26.497 8.457 1.00 92.44 559 ILE A CA 1
ATOM 4322 C C . ILE A 1 559 ? -43.313 -26.485 7.094 1.00 92.44 559 ILE A C 1
ATOM 4324 O O . ILE A 1 559 ? -42.887 -25.775 6.184 1.00 92.44 559 ILE A O 1
ATOM 4328 N N . SER A 1 560 ? -44.350 -27.292 6.925 1.00 89.69 560 SER A N 1
ATOM 4329 C CA . SER A 1 560 ? -45.018 -27.404 5.634 1.00 89.69 560 SER A CA 1
ATOM 4330 C C . SER A 1 560 ? -45.899 -26.182 5.339 1.00 89.69 560 SER A C 1
ATOM 4332 O O . SER A 1 560 ? -46.584 -25.715 6.244 1.00 89.69 560 SER A O 1
ATOM 4334 N N . TYR A 1 561 ? -45.945 -25.719 4.085 1.00 84.25 561 TYR A N 1
ATOM 4335 C CA . TYR A 1 561 ? -46.607 -24.465 3.676 1.00 84.25 561 TYR A CA 1
ATOM 4336 C C . TYR A 1 561 ? -48.138 -24.417 3.878 1.00 84.25 561 TYR A C 1
ATOM 4338 O O . TYR A 1 561 ? -48.717 -23.334 3.867 1.00 84.25 561 TYR A O 1
ATOM 4346 N N . GLY A 1 562 ? -48.820 -25.553 4.068 1.00 71.25 562 GLY A N 1
ATOM 4347 C CA . GLY A 1 562 ? -50.245 -25.550 4.436 1.00 71.25 562 GLY A CA 1
ATOM 4348 C C . GLY A 1 562 ? -51.240 -25.489 3.273 1.00 71.25 562 GLY A C 1
ATOM 4349 O O . GLY A 1 562 ? -52.445 -25.521 3.510 1.00 71.25 562 GLY A O 1
ATOM 4350 N N . SER A 1 563 ? -50.769 -25.412 2.024 1.00 64.12 563 SER A N 1
ATOM 4351 C CA . SER A 1 563 ? -51.591 -25.332 0.806 1.00 64.12 563 SER A CA 1
ATOM 4352 C C . SER A 1 563 ? -51.221 -26.453 -0.174 1.00 64.12 563 SER A C 1
ATOM 4354 O O . SER A 1 563 ? -50.041 -26.717 -0.398 1.00 64.12 563 SER A O 1
ATOM 4356 N N . GLY A 1 564 ? -52.227 -27.125 -0.749 1.00 53.50 564 GLY A N 1
ATOM 4357 C CA . GLY A 1 564 ? -52.047 -28.026 -1.895 1.00 53.50 564 GLY A CA 1
ATOM 4358 C C . GLY A 1 564 ? -51.296 -29.346 -1.654 1.00 53.50 564 GLY A C 1
ATOM 4359 O O . GLY A 1 564 ? -50.685 -29.812 -2.608 1.00 53.50 564 GLY A O 1
ATOM 4360 N N . ASN A 1 565 ? -51.336 -29.915 -0.431 1.00 55.50 565 ASN A N 1
ATOM 4361 C CA . ASN A 1 565 ? -51.034 -31.324 -0.040 1.00 55.50 565 ASN A CA 1
ATOM 4362 C C . ASN A 1 565 ? -50.209 -31.504 1.258 1.00 55.50 565 ASN A C 1
ATOM 4364 O O . ASN A 1 565 ? -49.839 -32.631 1.581 1.00 55.50 565 ASN A O 1
ATOM 4368 N N . THR A 1 566 ? -49.951 -30.460 2.056 1.00 59.84 566 THR A N 1
ATOM 4369 C CA . THR A 1 566 ? -49.277 -30.614 3.362 1.00 59.84 566 THR A CA 1
ATOM 4370 C C . THR A 1 566 ? -50.004 -29.859 4.481 1.00 59.84 566 THR A C 1
ATOM 4372 O O . THR A 1 566 ? -50.303 -28.676 4.363 1.00 59.84 566 THR A O 1
ATOM 4375 N N . ALA A 1 567 ? -50.356 -30.551 5.566 1.00 70.44 567 ALA A N 1
ATOM 4376 C CA . ALA A 1 567 ? -51.277 -30.063 6.596 1.00 70.44 567 ALA A CA 1
ATOM 4377 C C . ALA A 1 567 ? -50.580 -29.275 7.725 1.00 70.44 567 ALA A C 1
ATOM 4379 O O . ALA A 1 567 ? -50.611 -29.724 8.863 1.00 70.44 567 ALA A O 1
ATOM 4380 N N . ASN A 1 568 ? -49.935 -28.131 7.445 1.00 78.94 568 ASN A N 1
ATOM 4381 C CA . ASN A 1 568 ? -49.246 -27.294 8.460 1.00 78.94 568 ASN A CA 1
ATOM 4382 C C . ASN A 1 568 ? -48.468 -28.119 9.514 1.00 78.94 568 ASN A C 1
ATOM 4384 O O . ASN A 1 568 ? -48.571 -27.892 10.722 1.00 78.94 568 ASN A O 1
ATOM 4388 N N . LEU A 1 569 ? -47.750 -29.139 9.043 1.00 86.88 569 LEU A N 1
ATOM 4389 C CA . LEU A 1 569 ? -47.016 -30.087 9.868 1.00 86.88 569 LEU A CA 1
ATOM 4390 C C . LEU A 1 569 ? -45.628 -29.531 10.172 1.00 86.88 569 LEU A C 1
ATOM 4392 O O . LEU A 1 569 ? -45.026 -28.851 9.336 1.00 86.88 569 LEU A O 1
ATOM 4396 N N . ILE A 1 570 ? -45.129 -29.845 11.364 1.00 91.38 570 ILE A N 1
ATOM 4397 C CA . ILE A 1 570 ? -43.791 -29.470 11.812 1.00 91.38 570 ILE A CA 1
ATOM 4398 C C . ILE A 1 570 ? -43.006 -30.758 11.999 1.00 91.38 570 ILE A C 1
ATOM 4400 O O . ILE A 1 570 ? -43.432 -31.648 12.729 1.00 91.38 570 ILE A O 1
ATOM 4404 N N . TYR A 1 571 ? -41.849 -30.837 11.363 1.00 93.94 571 TYR A N 1
ATOM 4405 C CA . TYR A 1 571 ? -40.924 -31.945 11.508 1.00 93.94 571 TYR A CA 1
ATOM 4406 C C . TYR A 1 571 ? -39.611 -31.449 12.085 1.00 93.94 571 TYR A C 1
ATOM 4408 O O . TYR A 1 571 ? -39.181 -30.330 11.797 1.00 93.94 571 TYR A O 1
ATOM 4416 N N . ILE A 1 572 ? -38.960 -32.305 12.860 1.00 96.50 572 ILE A N 1
ATOM 4417 C CA . ILE A 1 572 ? -37.627 -32.072 13.399 1.00 96.50 572 ILE A CA 1
ATOM 4418 C C . ILE A 1 572 ? -36.738 -33.275 13.104 1.00 96.50 572 ILE A C 1
ATOM 4420 O O . ILE A 1 572 ? -37.174 -34.425 13.187 1.00 96.50 572 ILE A O 1
ATOM 4424 N N . ARG A 1 573 ? -35.480 -33.020 12.765 1.00 97.12 573 ARG A N 1
ATOM 4425 C CA . ARG A 1 573 ? -34.428 -34.036 12.791 1.00 97.12 573 ARG A CA 1
ATOM 4426 C C . ARG A 1 573 ? -33.127 -33.426 13.272 1.00 97.12 573 ARG A C 1
ATOM 4428 O O . ARG A 1 573 ? -32.896 -32.225 13.127 1.00 97.12 573 ARG A O 1
ATOM 4435 N N . THR A 1 574 ? -32.256 -34.278 13.781 1.00 96.31 574 THR A N 1
ATOM 4436 C CA . THR A 1 574 ? -30.913 -33.901 14.207 1.00 96.31 574 THR A CA 1
ATOM 4437 C C . THR A 1 574 ? -29.871 -34.691 13.434 1.00 96.31 574 THR A C 1
ATOM 4439 O O . THR A 1 574 ? -30.110 -35.820 13.000 1.00 96.31 574 THR A O 1
ATOM 4442 N N . LYS A 1 575 ? -28.711 -34.070 13.240 1.00 96.38 575 LYS A N 1
ATOM 4443 C CA . LYS A 1 575 ? -27.484 -34.719 12.801 1.00 96.38 575 LYS A CA 1
ATOM 4444 C C . LYS A 1 575 ? -26.603 -34.901 14.026 1.00 96.38 575 LYS A C 1
ATOM 4446 O O . LYS A 1 575 ? -26.333 -33.920 14.721 1.00 96.38 575 LYS A O 1
ATOM 4451 N N . VAL A 1 576 ? -26.210 -36.137 14.297 1.00 95.38 576 VAL A N 1
ATOM 4452 C CA . VAL A 1 576 ? -25.352 -36.507 15.425 1.00 95.38 576 VAL A CA 1
ATOM 4453 C C . VAL A 1 576 ? -24.134 -37.203 14.844 1.00 95.38 576 VAL A C 1
ATOM 4455 O O . VAL A 1 576 ? -24.285 -38.168 14.095 1.00 95.38 576 VAL A O 1
ATOM 4458 N N . ASP A 1 577 ? -22.951 -36.670 15.147 1.00 94.38 577 ASP A N 1
ATOM 4459 C CA . ASP A 1 577 ? -21.662 -37.190 14.679 1.00 94.38 577 ASP A CA 1
ATOM 4460 C C . ASP A 1 577 ? -21.635 -37.486 13.165 1.00 94.38 577 ASP A C 1
ATOM 4462 O O . ASP A 1 577 ? -21.357 -38.590 12.701 1.00 94.38 577 ASP A O 1
ATOM 4466 N N . GLY A 1 578 ? -22.055 -36.505 12.361 1.00 93.00 578 GLY A N 1
ATOM 4467 C CA . GLY A 1 578 ? -22.029 -36.632 10.902 1.00 93.00 578 GLY A CA 1
ATOM 4468 C C . GLY A 1 578 ? -23.202 -37.419 10.294 1.00 93.00 578 GLY A C 1
ATOM 4469 O O . GLY A 1 578 ? -23.397 -37.357 9.077 1.00 93.00 578 GLY A O 1
ATOM 4470 N N . THR A 1 579 ? -24.043 -38.068 11.104 1.00 95.25 579 THR A N 1
ATOM 4471 C CA . THR A 1 579 ? -25.151 -38.916 10.631 1.00 95.25 579 THR A CA 1
ATOM 4472 C C . THR A 1 579 ? -26.511 -38.266 10.876 1.00 95.25 579 THR A C 1
ATOM 4474 O O . THR A 1 579 ? -26.822 -37.848 11.990 1.00 95.25 579 THR A O 1
ATOM 4477 N N . TRP A 1 580 ? -27.350 -38.180 9.838 1.00 96.81 580 TRP A N 1
ATOM 4478 C CA . TRP A 1 580 ? -28.718 -37.664 9.964 1.00 96.81 580 TRP A CA 1
ATOM 4479 C C . TRP A 1 580 ? -29.652 -38.704 10.585 1.00 96.81 580 TRP A C 1
ATOM 4481 O O . TRP A 1 580 ? -29.777 -39.819 10.081 1.00 96.81 580 TRP A O 1
ATOM 4491 N N . GLY A 1 581 ? -30.361 -38.311 11.641 1.00 95.06 581 GLY A N 1
ATOM 4492 C CA . GLY A 1 581 ? -31.491 -39.063 12.171 1.00 95.06 581 GLY A CA 1
ATOM 4493 C C . GLY A 1 581 ? -32.717 -38.999 11.255 1.00 95.06 581 GLY A C 1
ATOM 4494 O O . GLY A 1 581 ? -32.834 -38.144 10.372 1.00 95.06 581 GLY A O 1
ATOM 4495 N N . SER A 1 582 ? -33.668 -39.903 11.494 1.00 95.81 582 SER A N 1
ATOM 4496 C CA . SER A 1 582 ? -34.962 -39.889 10.804 1.00 95.81 582 SER A CA 1
ATOM 4497 C C . SER A 1 582 ? -35.801 -38.682 11.223 1.00 95.81 582 SER A C 1
ATOM 4499 O O . SER A 1 582 ? -35.794 -38.293 12.393 1.00 95.81 582 SER A O 1
ATOM 4501 N N . TRP A 1 583 ? -36.573 -38.130 10.285 1.00 96.19 583 TRP A N 1
ATOM 4502 C CA . TRP A 1 583 ? -37.537 -37.070 10.574 1.00 96.19 583 TRP A CA 1
ATOM 4503 C C . TRP A 1 583 ? -38.572 -37.516 11.605 1.00 96.19 583 TRP A C 1
ATOM 4505 O O . TRP A 1 583 ? -39.227 -38.541 11.438 1.00 96.19 583 TRP A O 1
ATOM 4515 N N . GLN A 1 584 ? -38.738 -36.709 12.647 1.00 93.00 584 GLN A N 1
ATOM 4516 C CA . GLN A 1 584 ? -39.774 -36.860 13.659 1.00 93.00 584 GLN A CA 1
ATOM 4517 C C . GLN A 1 584 ? -40.875 -35.841 13.385 1.00 93.00 584 GLN A C 1
ATOM 4519 O O . GLN A 1 584 ? -40.594 -34.655 13.209 1.00 93.00 584 GLN A O 1
ATOM 4524 N N . ASN A 1 585 ? -42.124 -36.293 13.329 1.00 89.31 585 ASN A N 1
ATOM 4525 C CA . ASN A 1 585 ? -43.277 -35.414 13.173 1.00 89.31 585 ASN A CA 1
ATOM 4526 C C . ASN A 1 585 ? -43.731 -34.917 14.550 1.00 89.31 585 ASN A C 1
ATOM 4528 O O . ASN A 1 585 ? -43.918 -35.713 15.469 1.00 89.31 585 ASN A O 1
ATOM 4532 N N . VAL A 1 586 ? -43.910 -33.610 14.698 1.00 89.56 586 VAL A N 1
ATOM 4533 C CA . VAL A 1 586 ? -44.345 -32.993 15.951 1.00 89.56 586 VAL A CA 1
ATOM 4534 C C . VAL A 1 586 ? -45.871 -33.025 16.016 1.00 89.56 586 VAL A C 1
ATOM 4536 O O . VAL A 1 586 ? -46.566 -32.665 15.061 1.00 89.56 586 VAL A O 1
ATOM 4539 N N . TYR A 1 587 ? -46.412 -33.454 17.155 1.00 87.12 587 TYR A N 1
ATOM 4540 C CA . TYR A 1 587 ? -47.855 -33.431 17.373 1.00 87.12 587 TYR A CA 1
ATOM 4541 C C . TYR A 1 587 ? -48.355 -31.998 17.562 1.00 87.12 587 TYR A C 1
ATOM 4543 O O . TYR A 1 587 ? -47.804 -31.218 18.337 1.00 87.12 587 TYR A O 1
ATOM 4551 N N . THR A 1 588 ? -49.426 -31.658 16.851 1.00 82.44 588 THR A N 1
ATOM 4552 C CA . THR A 1 588 ? -50.075 -30.342 16.881 1.00 82.44 588 THR A CA 1
ATOM 4553 C C . THR A 1 588 ? -51.593 -30.514 16.892 1.00 82.44 588 THR A C 1
ATOM 4555 O O . THR A 1 588 ? -52.118 -31.622 16.782 1.00 82.44 588 THR A O 1
ATOM 4558 N N . SER A 1 589 ? -52.348 -29.419 16.97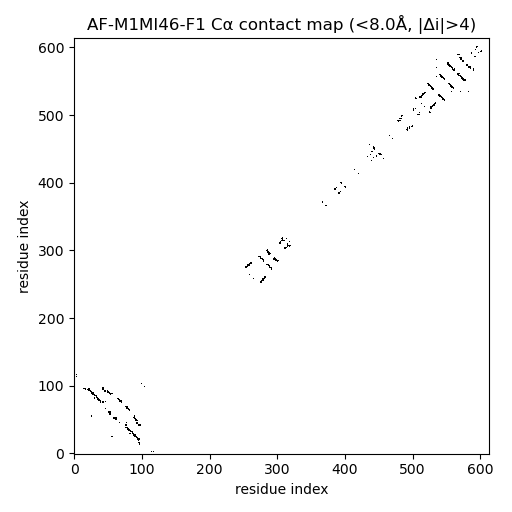8 1.00 81.50 589 SER A N 1
ATOM 4559 C CA . SER A 1 589 ? -53.808 -29.468 16.810 1.00 81.50 589 SER A CA 1
ATOM 4560 C C . SER A 1 589 ? -54.242 -30.054 15.456 1.00 81.50 589 SER A C 1
ATOM 4562 O O . SER A 1 589 ? -55.308 -30.671 15.387 1.00 81.50 589 SER A O 1
ATOM 4564 N N . ASN A 1 590 ? -53.405 -29.910 14.422 1.00 76.00 590 ASN A N 1
ATOM 4565 C CA . ASN A 1 590 ? -53.613 -30.445 13.072 1.00 76.00 590 ASN A CA 1
ATOM 4566 C C . ASN A 1 590 ? -52.990 -31.839 12.864 1.00 76.00 590 ASN A C 1
ATOM 4568 O O . ASN A 1 590 ? -53.289 -32.496 11.872 1.00 76.00 590 ASN A O 1
ATOM 4572 N N . ASN A 1 591 ? -52.163 -32.304 13.804 1.00 81.75 591 ASN A N 1
ATOM 4573 C CA . ASN A 1 591 ? -51.533 -33.622 13.806 1.00 81.75 591 ASN A CA 1
ATOM 4574 C C . ASN A 1 591 ? -51.641 -34.233 15.201 1.00 81.75 591 ASN A C 1
ATOM 4576 O O . ASN A 1 591 ? -50.735 -34.107 16.025 1.00 81.75 591 ASN A O 1
ATOM 4580 N N . LYS A 1 592 ? -52.800 -34.818 15.496 1.00 82.25 592 LYS A N 1
ATOM 4581 C CA . LYS A 1 592 ? -53.104 -35.341 16.827 1.00 82.25 592 LYS A CA 1
ATOM 4582 C C . LYS A 1 592 ? -52.515 -36.735 17.000 1.00 82.25 592 LYS A C 1
ATOM 4584 O O . LYS A 1 592 ? -52.549 -37.532 16.069 1.00 82.25 592 LYS A O 1
ATOM 4589 N N . LEU A 1 593 ? -52.080 -37.022 18.224 1.00 81.00 593 LEU A N 1
ATOM 4590 C CA . LEU A 1 593 ? -51.754 -38.371 18.679 1.00 81.00 593 LEU A CA 1
ATOM 4591 C C . LEU A 1 593 ? -52.925 -39.312 18.372 1.00 81.00 593 LEU A C 1
ATOM 4593 O O . LEU A 1 593 ? -54.069 -39.024 18.749 1.00 81.00 593 LEU A O 1
ATOM 4597 N N . ILE A 1 594 ? -52.644 -40.438 17.724 1.00 79.00 594 ILE A N 1
ATOM 4598 C CA . ILE A 1 594 ? -53.585 -41.554 17.654 1.00 79.00 594 ILE A CA 1
ATOM 4599 C C . ILE A 1 594 ? -53.260 -42.565 18.760 1.00 79.00 594 ILE A C 1
ATOM 4601 O O . ILE A 1 594 ? -52.124 -42.631 19.222 1.00 79.00 594 ILE A O 1
ATOM 4605 N N . PRO A 1 595 ? -54.236 -43.373 19.216 1.00 77.81 595 PRO A N 1
ATOM 4606 C CA . PRO A 1 595 ? -54.008 -44.305 20.318 1.00 77.81 595 PRO A CA 1
ATOM 4607 C C . PRO A 1 595 ? -52.787 -45.223 20.123 1.00 77.81 595 PRO A C 1
ATOM 4609 O O . PRO A 1 595 ? -52.036 -45.438 21.069 1.00 77.81 595 PRO A O 1
ATOM 4612 N N . SER A 1 596 ? -52.510 -45.668 18.892 1.00 77.12 596 SER A N 1
ATOM 4613 C CA . SER A 1 596 ? -51.329 -46.488 18.583 1.00 77.12 596 SER A CA 1
ATOM 4614 C C . SER A 1 596 ? -49.990 -45.799 18.859 1.00 77.12 596 SER A C 1
ATOM 4616 O O . SER A 1 596 ? -49.023 -46.496 19.144 1.00 77.12 596 SER A O 1
ATOM 4618 N N . ASP A 1 597 ? -49.925 -44.467 18.821 1.00 80.44 597 ASP A N 1
ATOM 4619 C CA . ASP A 1 597 ? -48.680 -43.712 19.022 1.00 80.44 597 ASP A CA 1
ATOM 4620 C C . ASP A 1 597 ? -48.210 -43.725 20.483 1.00 80.44 597 ASP A C 1
ATOM 4622 O O . ASP A 1 597 ? -47.033 -43.516 20.764 1.00 80.44 597 ASP A O 1
ATOM 4626 N N . ILE A 1 598 ? -49.133 -43.964 21.418 1.00 78.25 598 ILE A N 1
ATOM 4627 C CA . ILE A 1 598 ? -48.881 -44.001 22.868 1.00 78.25 598 ILE A CA 1
ATOM 4628 C C . ILE A 1 598 ? -49.149 -45.384 23.470 1.00 78.25 598 ILE A C 1
ATOM 4630 O O . ILE A 1 598 ? -49.228 -45.526 24.688 1.00 78.25 598 ILE A O 1
ATOM 4634 N N . GLY A 1 599 ? -49.359 -46.399 22.626 1.00 75.25 599 GLY A N 1
ATOM 4635 C CA . GLY A 1 599 ? -49.750 -47.738 23.070 1.00 75.25 599 GLY A CA 1
ATOM 4636 C C . GLY A 1 599 ? -51.146 -47.808 23.706 1.00 75.25 599 GLY A C 1
ATOM 4637 O O . GLY A 1 599 ? -51.451 -48.765 24.412 1.00 75.25 599 GLY A O 1
ATOM 4638 N N . ALA A 1 600 ? -52.006 -46.814 23.475 1.00 71.06 600 ALA A N 1
ATOM 4639 C CA . ALA A 1 600 ? -53.394 -46.833 23.914 1.00 71.06 600 ALA A CA 1
ATOM 4640 C C . ALA A 1 600 ? -54.269 -47.622 22.928 1.00 71.06 600 ALA A C 1
ATOM 4642 O O . ALA A 1 600 ? -54.109 -47.564 21.707 1.00 71.06 600 ALA A O 1
ATOM 4643 N N . MET A 1 601 ? -55.252 -48.346 23.459 1.00 67.88 601 MET A N 1
ATOM 4644 C CA . MET A 1 601 ? -56.224 -49.062 22.636 1.00 67.88 601 MET A CA 1
ATOM 4645 C C . MET A 1 601 ? -57.134 -48.089 21.873 1.00 67.88 601 MET A C 1
ATOM 4647 O O . MET A 1 601 ? -57.488 -47.009 22.354 1.00 67.88 601 MET A O 1
ATOM 4651 N N . LYS A 1 602 ? -57.538 -48.482 20.660 1.00 64.19 602 LYS A N 1
ATOM 4652 C CA . LYS A 1 602 ? -58.521 -47.745 19.853 1.00 64.19 602 LYS A CA 1
ATOM 4653 C C . LYS A 1 602 ? -59.821 -47.611 20.659 1.00 64.19 602 LYS A C 1
ATOM 4655 O O . LYS A 1 602 ? -60.259 -48.577 21.271 1.00 64.19 602 LYS A O 1
ATOM 4660 N N . LYS A 1 603 ? -60.460 -46.4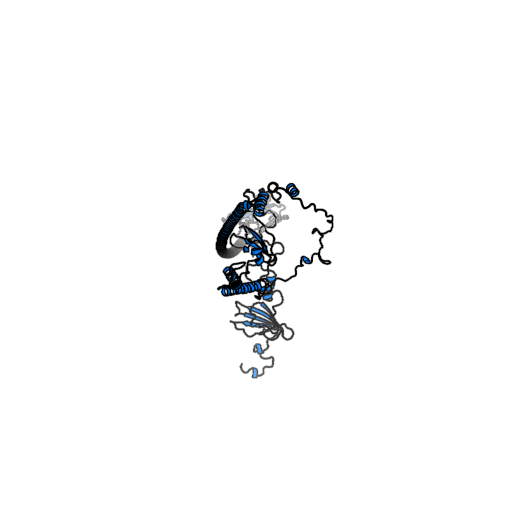35 20.651 1.00 61.44 603 LYS A N 1
ATOM 4661 C CA . LYS A 1 603 ? -61.732 -46.207 21.361 1.00 61.44 603 LYS A CA 1
ATOM 4662 C C . LYS A 1 603 ? -62.814 -47.157 20.817 1.00 61.44 603 LYS A C 1
ATOM 4664 O O . LYS A 1 603 ? -63.347 -46.926 19.735 1.00 61.44 603 LYS A O 1
ATOM 4669 N N . GLY A 1 604 ? -63.112 -48.211 21.571 1.00 66.25 604 GLY A N 1
ATOM 4670 C CA . GLY A 1 604 ? -64.092 -49.258 21.281 1.00 66.25 604 GLY A CA 1
ATOM 4671 C C . GLY A 1 604 ? -64.343 -50.113 22.534 1.00 66.25 604 GLY A C 1
ATOM 4672 O O . GLY A 1 604 ? -63.613 -49.963 23.515 1.00 66.25 604 GLY A O 1
ATOM 4673 N N . PRO A 1 605 ? -65.392 -50.955 22.559 1.00 65.19 605 PRO A N 1
ATOM 4674 C CA . PRO A 1 605 ? -65.614 -51.876 23.669 1.00 65.19 605 PRO A CA 1
ATOM 4675 C C . PRO A 1 605 ? -64.432 -52.845 23.778 1.00 65.19 605 PRO A C 1
ATOM 4677 O O . PRO A 1 605 ? -64.075 -53.480 22.789 1.00 65.19 605 PRO A O 1
ATOM 4680 N N . LEU A 1 606 ? -63.840 -52.940 24.972 1.00 64.81 606 LEU A N 1
ATOM 4681 C CA . LEU A 1 606 ? -62.802 -53.924 25.286 1.00 64.81 606 LEU A CA 1
ATOM 4682 C C . LEU A 1 606 ? -63.363 -55.322 25.020 1.00 64.81 606 LEU A C 1
ATOM 4684 O O . LEU A 1 606 ? -64.373 -55.705 25.620 1.00 64.81 606 LEU A O 1
ATOM 4688 N N . ILE A 1 607 ? -62.736 -56.078 24.122 1.00 70.88 607 ILE A N 1
ATOM 4689 C CA . ILE A 1 607 ? -63.075 -57.485 23.911 1.00 70.88 607 ILE A CA 1
ATOM 4690 C C . ILE A 1 607 ? -62.133 -58.354 24.740 1.00 70.88 607 ILE A C 1
ATOM 4692 O O . ILE A 1 607 ? -60.995 -57.994 25.006 1.00 70.88 607 ILE A O 1
ATOM 4696 N N . TRP A 1 608 ? -62.597 -59.531 25.159 1.00 63.84 608 TRP A N 1
ATOM 4697 C CA . TRP A 1 608 ? -61.856 -60.422 26.065 1.00 63.84 608 TRP A CA 1
ATOM 4698 C C . TRP A 1 608 ? -60.419 -60.748 25.609 1.00 63.84 608 TRP A C 1
ATOM 4700 O O . TRP A 1 608 ? -59.533 -60.954 26.433 1.00 63.84 608 TRP A O 1
ATOM 4710 N N . ASN A 1 609 ? -60.165 -60.765 24.297 1.00 65.06 609 ASN A N 1
ATOM 4711 C CA . ASN A 1 609 ? -58.825 -60.985 23.748 1.00 65.06 609 ASN A CA 1
ATOM 4712 C C . ASN A 1 609 ? -57.849 -59.820 23.999 1.00 65.06 609 ASN A C 1
ATOM 4714 O O . ASN A 1 609 ? -56.646 -60.065 23.995 1.00 65.06 609 ASN A O 1
ATOM 4718 N N . ASP A 1 610 ? -58.338 -58.607 24.275 1.00 65.38 610 ASP A N 1
ATOM 4719 C CA . ASP A 1 610 ? -57.523 -57.422 24.584 1.00 65.38 610 ASP A CA 1
ATOM 4720 C C . ASP A 1 610 ? -56.895 -57.489 25.994 1.00 65.38 610 ASP A C 1
ATOM 4722 O O . ASP A 1 610 ? -56.029 -56.687 26.330 1.00 65.38 610 ASP A O 1
ATOM 4726 N N . LEU A 1 611 ? -57.315 -58.456 26.823 1.00 66.19 611 LEU A N 1
ATOM 4727 C CA . LEU A 1 611 ? -56.832 -58.683 28.194 1.00 66.19 611 LEU A CA 1
ATOM 4728 C C . LEU A 1 611 ? -55.790 -59.813 28.300 1.00 66.19 611 LEU A C 1
ATOM 4730 O O . LEU A 1 611 ? -55.333 -60.126 29.399 1.00 66.19 611 LEU A O 1
ATOM 4734 N N . LYS A 1 612 ? -55.404 -60.469 27.195 1.00 56.25 612 LYS A N 1
ATOM 4735 C CA . LYS A 1 612 ? -54.415 -61.560 27.244 1.00 56.25 612 LYS A CA 1
ATOM 4736 C C . LYS A 1 612 ? -52.992 -61.010 27.348 1.00 56.25 612 LYS A C 1
ATOM 4738 O O . LYS A 1 612 ? -52.341 -60.767 26.337 1.00 56.25 612 LYS A O 1
ATOM 4743 N N . GLY A 1 613 ? -52.517 -60.875 28.583 1.00 59.53 613 GLY A N 1
ATOM 4744 C CA . GLY A 1 613 ? -51.151 -60.460 28.914 1.00 59.53 613 GLY A CA 1
ATOM 4745 C C . GLY A 1 613 ? -51.046 -59.458 30.065 1.00 59.53 613 GLY A C 1
ATOM 4746 O O . GLY A 1 613 ? -49.933 -59.025 30.353 1.00 59.53 613 GLY A O 1
ATOM 4747 N N . VAL A 1 614 ? -52.171 -59.099 30.699 1.00 48.81 614 VAL A N 1
ATOM 4748 C CA . VAL A 1 614 ? -52.215 -58.335 31.957 1.00 48.81 614 VAL A CA 1
ATOM 4749 C C . VAL A 1 614 ? -52.322 -59.281 33.144 1.00 48.81 614 VAL A C 1
ATOM 4751 O O . VAL A 1 614 ? -53.106 -60.254 33.033 1.00 48.81 614 VAL A O 1
#

Organism: NCBI:txid931276

Sequence (614 aa):
MSNYPKEIDNFVEKLNKLDNNTYVIEEEIITSNGVYEAELQHDNVNKKTVNVYTGTKLSGNKLETYIISTPSLTPWKTNIKIFSTISHLYISYETQGDTVEAEDINRVQDSIVSTQMALNTEASRAVSREDEIEGNLNFEVSRAKNSEQTLTSNLSSEINRAKTSEYTITDNLNSEITRAVNSEKVLSDNLNSEVSRAKTSEQALTDNLTNEVNRATLAENTLTNAINSNIPIWNDKYTKNEIDNKLSALVTSLDWKESVATFSVIATTYPSPEDGWTVNVKDTDITYRYDGTAWIPISANSIPLASSSVDGKMSKQDKIDHDDMNTKKHVHDNKSIIDTITKTLIDTWNSAYTHISDSSNPHATTASQIGLGNLTNDVQVKRSEMGAANGVATLDSSGVNNQAPKEHTHDDRYYTESEADTKFATKTQISQLGFGDMVKSVYDTNDDGIIDNADKLDGKHGSFYAPVDSPIFTGIPVATTASLGNSSTQIATTAFLNNTLAAYGLGSVAKDISNTDLNSCQTSGFYRGSTVINAPNTGWFYFIVISHSDTNWMCQYAISYGSGNTANLIYIRTKVDGTWGSWQNVYTSNNKLIPSDIGAMKKGPLIWNDLKGV

Solvent-accessible surface area (backbone atoms only — not comparable to full-atom values): 36615 Å² total; per-residue (Å²): 130,83,81,59,78,85,63,83,90,83,78,84,85,68,54,78,58,96,72,90,51,77,40,79,47,74,45,84,44,72,38,58,97,41,36,35,76,47,67,53,95,53,20,45,54,42,75,90,51,58,45,40,17,59,29,69,92,86,30,74,57,72,61,89,65,66,48,76,48,60,50,89,90,46,72,47,39,40,33,41,39,39,67,41,96,59,49,60,34,25,41,32,29,33,23,52,32,40,76,86,47,73,65,61,54,48,55,53,49,53,50,51,52,50,51,52,52,39,51,53,50,50,51,53,52,50,51,55,50,49,54,50,50,52,51,52,50,52,52,48,52,52,52,50,52,54,51,53,52,51,52,52,50,52,51,52,52,49,54,52,54,48,52,53,51,51,51,51,52,50,52,50,50,55,51,49,52,52,52,48,55,54,51,52,48,51,53,52,54,50,50,53,50,50,53,52,52,48,52,54,52,51,49,52,51,52,51,51,50,52,52,50,52,51,54,49,53,51,51,50,50,50,51,51,50,52,50,63,67,42,45,66,63,73,49,64,86,54,56,73,69,55,52,53,54,52,52,53,58,55,59,71,70,56,51,75,49,82,67,36,68,41,74,85,50,44,62,73,76,48,73,78,71,53,63,55,37,31,34,40,19,65,75,76,67,39,31,29,32,28,73,68,86,51,77,42,78,72,39,81,82,77,62,51,77,50,37,85,88,38,68,31,83,44,51,25,64,58,50,44,51,52,54,52,50,65,73,47,76,85,70,61,96,57,49,69,57,50,54,51,54,53,49,54,52,50,55,51,50,51,52,51,52,51,58,75,66,50,82,66,67,93,79,69,77,49,52,62,81,74,74,47,65,85,68,79,93,74,84,77,85,57,77,82,52,45,29,44,97,98,3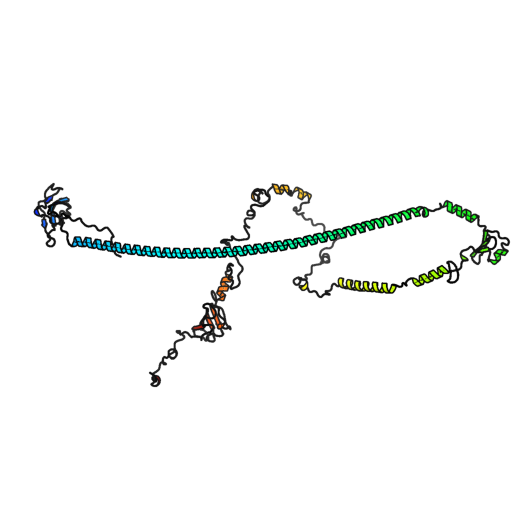0,58,65,69,63,45,101,86,73,45,62,85,65,75,81,72,93,62,80,76,66,92,83,70,67,53,75,74,50,40,67,75,73,48,75,49,76,70,52,50,70,73,66,45,82,53,104,60,48,62,77,72,33,25,74,82,72,80,85,54,74,76,48,76,75,76,79,74,84,76,73,80,58,104,57,74,58,90,75,84,57,82,84,71,91,84,84,82,72,74,67,63,64,87,89,72,84,68,92,67,78,82,32,73,66,33,53,52,52,52,36,41,76,31,16,37,101,61,73,46,36,77,44,51,72,33,53,54,83,74,60,61,63,54,32,33,30,26,33,37,63,34,40,88,48,96,62,86,50,50,33,38,34,42,32,42,45,70,92,50,82,33,38,34,42,37,39,40,37,32,69,53,67,98,83,38,69,62,43,41,33,40,32,42,27,57,86,67,40,75,53,74,75,40,78,54,75,43,97,80,39,65,85,51,41,74,82,75,75,42,75,72,96,64,84,87,51,80,76,81,55,78,86,117

Mean predicted aligned error: 23.42 Å